Protein AF-A0A3Q2TS83-F1 (afdb_monomer_lite)

Sequence (465 aa):
MPRKKERKSGENENKLNPASPKTKAGIDDKEKRAYVMQIGFLNEELERFQIKCDQLEKQNKSLIAQYSTLDAEKKDITEYLKRSVSEREEELQELQERLEADQQAAAQERHALQLERSQLSQELQELQDRIQKNAALAQRLADLEELQRQKDDLMSTVENLEKQLERQREQHKDELHSLEMKVLLEKRRLEEEMESEVAAMLAKVEHLVELKLPETTRCVLQENRQLKVRFSQLCEVARSLQEENASLREHQRRLRLDTEILEQTVRQTARISCRRRKEALQLTGRLQQLQEEVQGKQQQLEELQEENTRVLAKMEALRPDRVALSAERSRNQLEAKLKEERRRRNRMKSIMQEAANTLRLALKEAPAETQEADPVPRWRRTLQNLQDLLDPQTLSCCSADRGSEPREQSLDPGWASRVQPSRGSGLGAKASLCRAGAASCSSLVPLHRSVLHHHHHDSSSERYQ

Radius of gyration: 101.66 Å; chains: 1; bounding box: 198×150×264 Å

Structure (mmCIF, N/CA/C/O backbone):
data_AF-A0A3Q2TS83-F1
#
_entry.id   AF-A0A3Q2TS83-F1
#
loop_
_atom_site.group_PDB
_atom_site.id
_atom_site.type_symbol
_atom_site.label_atom_id
_atom_site.label_alt_id
_atom_site.label_comp_id
_atom_site.label_asym_id
_atom_site.label_entity_id
_atom_site.label_seq_id
_atom_site.pdbx_PDB_ins_code
_atom_site.Cartn_x
_atom_site.Cartn_y
_atom_site.Cartn_z
_atom_site.occupancy
_atom_site.B_iso_or_equiv
_atom_site.auth_seq_id
_atom_site.auth_comp_id
_atom_site.auth_asym_id
_atom_site.auth_atom_id
_atom_site.pdbx_PDB_model_num
ATOM 1 N N . MET A 1 1 ? -38.293 -18.434 111.672 1.00 39.94 1 MET A N 1
ATOM 2 C CA . MET A 1 1 ? -37.613 -19.049 112.835 1.00 39.94 1 MET A CA 1
ATOM 3 C C . MET A 1 1 ? -37.509 -18.033 113.970 1.00 39.94 1 MET A C 1
ATOM 5 O O . MET A 1 1 ? -36.829 -17.036 113.777 1.00 39.94 1 MET A O 1
ATOM 9 N N . PRO A 1 2 ? -38.182 -18.240 115.115 1.00 46.09 2 PRO A N 1
ATOM 10 C CA . PRO A 1 2 ? -38.024 -17.423 116.321 1.00 46.09 2 PRO A CA 1
ATOM 11 C C . PRO A 1 2 ? -37.206 -18.134 117.419 1.00 46.09 2 PRO A C 1
ATOM 13 O O . PRO A 1 2 ? -37.166 -19.363 117.460 1.00 46.09 2 PRO A O 1
ATOM 16 N N . ARG A 1 3 ? -36.679 -17.361 118.380 1.00 38.62 3 ARG A N 1
ATOM 17 C CA . ARG A 1 3 ? -36.572 -17.658 119.835 1.00 38.62 3 ARG A CA 1
ATOM 18 C C . ARG A 1 3 ? -36.136 -16.347 120.527 1.00 38.62 3 ARG A C 1
ATOM 20 O O . ARG A 1 3 ? -35.211 -15.710 120.050 1.00 38.62 3 ARG A O 1
ATOM 27 N N . LYS A 1 4 ? -36.946 -15.772 121.437 1.00 42.88 4 LYS A N 1
ATOM 28 C CA . LYS A 1 4 ? -37.006 -16.039 122.905 1.00 42.88 4 LYS A CA 1
ATOM 29 C C . LYS A 1 4 ? -35.663 -15.701 123.585 1.00 42.88 4 LYS A C 1
ATOM 31 O O . LYS A 1 4 ? -34.646 -16.157 123.094 1.00 42.88 4 LYS A O 1
ATOM 36 N N . LYS A 1 5 ? -35.564 -14.976 124.709 1.00 40.06 5 LYS A N 1
ATOM 37 C CA . LYS A 1 5 ? -36.428 -14.792 125.911 1.00 40.06 5 LYS A CA 1
ATOM 38 C C . LYS A 1 5 ? -36.045 -13.437 126.590 1.00 40.06 5 LYS A C 1
ATOM 40 O O . LYS A 1 5 ? -35.024 -12.886 126.209 1.00 40.06 5 LYS A O 1
ATOM 45 N N . GLU A 1 6 ? -36.715 -12.827 127.580 1.00 36.38 6 GLU A N 1
ATOM 46 C CA . GLU A 1 6 ? -37.945 -13.125 128.349 1.00 36.38 6 GLU A CA 1
ATOM 47 C C . GLU A 1 6 ? -38.660 -11.808 128.799 1.00 36.38 6 GLU A C 1
ATOM 49 O O . GLU A 1 6 ? -39.140 -11.070 127.945 1.00 36.38 6 GLU A O 1
ATOM 54 N N . ARG A 1 7 ? -38.762 -11.529 130.115 1.00 38.97 7 ARG A N 1
ATOM 55 C CA . ARG A 1 7 ? -39.339 -10.357 130.819 1.00 38.97 7 ARG A CA 1
ATOM 56 C C . ARG A 1 7 ? -38.828 -10.340 132.274 1.00 38.97 7 ARG A C 1
ATOM 58 O O . ARG A 1 7 ? -38.714 -11.423 132.846 1.00 38.97 7 ARG A O 1
ATOM 65 N N . LYS A 1 8 ? -38.718 -9.165 132.914 1.00 33.69 8 LYS A N 1
ATOM 66 C CA . LYS A 1 8 ? -39.370 -8.834 134.214 1.00 33.69 8 LYS A CA 1
ATOM 67 C C . LYS A 1 8 ? -39.127 -7.367 134.615 1.00 33.69 8 LYS A C 1
ATOM 69 O O . LYS A 1 8 ? -38.115 -6.794 134.234 1.00 33.69 8 LYS A O 1
ATOM 74 N N . SER A 1 9 ? -40.082 -6.774 135.333 1.00 36.53 9 SER A N 1
ATOM 75 C CA . SER A 1 9 ? -40.068 -5.380 135.808 1.00 36.53 9 SER A CA 1
ATOM 76 C C . SER A 1 9 ? -39.481 -5.240 137.221 1.00 36.53 9 SER A C 1
ATOM 78 O O . SER A 1 9 ? -39.336 -6.237 137.930 1.00 36.53 9 SER A O 1
ATOM 80 N N . GLY A 1 10 ? -39.229 -3.994 137.647 1.00 34.72 10 GLY A N 1
ATOM 81 C CA . GLY A 1 10 ? -39.190 -3.614 139.070 1.00 34.72 10 GLY A CA 1
ATOM 82 C C . GLY A 1 10 ? -40.590 -3.651 139.727 1.00 34.72 10 GLY A C 1
ATOM 83 O O . GLY A 1 10 ? -41.534 -4.163 139.120 1.00 34.72 10 GLY A O 1
ATOM 84 N N . GLU A 1 11 ? -40.791 -3.119 140.940 1.00 34.50 11 GLU A N 1
ATOM 85 C CA . GLU A 1 11 ? -39.890 -2.257 141.734 1.00 34.50 11 GLU A CA 1
ATOM 86 C C . GLU A 1 11 ? -40.310 -2.184 143.232 1.00 34.50 11 GLU A C 1
ATOM 88 O O . GLU A 1 11 ? -41.479 -2.388 143.538 1.00 34.50 11 GLU A O 1
ATOM 93 N N . ASN A 1 12 ? -39.354 -1.846 144.115 1.00 33.22 12 ASN A N 1
ATOM 94 C CA . ASN A 1 12 ? -39.441 -1.273 145.483 1.00 33.22 12 ASN A CA 1
ATOM 95 C C . ASN A 1 12 ? -40.182 -1.926 146.690 1.00 33.22 12 ASN A C 1
ATOM 97 O O . ASN A 1 12 ? -41.353 -2.275 146.650 1.00 33.22 12 ASN A O 1
ATOM 101 N N . GLU A 1 13 ? -39.419 -1.997 147.802 1.00 34.38 13 GLU A N 1
ATOM 102 C CA . GLU A 1 13 ? -39.633 -1.468 149.182 1.00 34.38 13 GLU A CA 1
ATOM 103 C C . GLU A 1 13 ? -41.070 -1.241 149.754 1.00 34.38 13 GLU A C 1
ATOM 105 O O . GLU A 1 13 ? -41.975 -0.849 149.038 1.00 34.38 13 GLU A O 1
ATOM 110 N N . ASN A 1 14 ? -41.373 -1.338 151.067 1.00 31.75 14 ASN A N 1
ATOM 111 C CA . ASN A 1 14 ? -40.536 -1.394 152.283 1.00 31.75 14 ASN A CA 1
ATOM 112 C C . ASN A 1 14 ? -41.303 -1.976 153.516 1.00 31.75 14 ASN A C 1
ATOM 114 O O . ASN A 1 14 ? -42.423 -1.565 153.789 1.00 31.75 14 ASN A O 1
ATOM 118 N N . LYS A 1 15 ? -40.596 -2.792 154.321 1.00 35.50 15 LYS A N 1
ATOM 119 C CA . LYS A 1 15 ? -40.457 -2.751 155.808 1.00 35.50 15 LYS A CA 1
ATOM 120 C C . LYS A 1 15 ? -41.579 -3.062 156.843 1.00 35.50 15 LYS A C 1
ATOM 122 O O . LYS A 1 15 ? -42.672 -2.523 156.822 1.00 35.50 15 LYS A O 1
ATOM 127 N N . LEU A 1 16 ? -41.079 -3.733 157.903 1.00 33.44 16 LEU A N 1
ATOM 128 C CA . LEU A 1 16 ? -41.416 -3.697 159.351 1.00 33.44 16 LEU A CA 1
ATOM 129 C C . LEU A 1 16 ? -42.379 -4.743 159.984 1.00 33.44 16 LEU A C 1
ATOM 131 O O . LEU A 1 16 ? -43.597 -4.624 159.983 1.00 33.44 16 LEU A O 1
ATOM 135 N N . ASN A 1 17 ? -41.727 -5.704 160.659 1.00 37.56 17 ASN A N 1
ATOM 136 C CA . ASN A 1 17 ? -42.073 -6.412 161.916 1.00 37.56 17 ASN A CA 1
ATOM 137 C C . ASN A 1 17 ? -42.770 -5.518 162.988 1.00 37.56 17 ASN A C 1
ATOM 139 O O . ASN A 1 17 ? -42.543 -4.307 162.921 1.00 37.56 17 ASN A O 1
ATOM 143 N N . PRO A 1 18 ? -43.467 -6.048 164.042 1.00 45.53 18 PRO A N 1
ATOM 144 C CA . PRO A 1 18 ? -43.011 -7.206 164.845 1.00 45.53 18 PRO A CA 1
ATOM 145 C C . PRO A 1 18 ? -44.044 -8.114 165.582 1.00 45.53 18 PRO A C 1
ATOM 147 O O . PRO A 1 18 ? -45.226 -7.825 165.675 1.00 45.53 18 PRO A O 1
ATOM 150 N N . ALA A 1 19 ? -43.486 -9.165 166.208 1.00 33.12 19 ALA A N 1
ATOM 151 C CA . ALA A 1 19 ? -43.868 -9.819 167.478 1.00 33.12 19 ALA A CA 1
ATOM 152 C C . ALA A 1 19 ? -45.247 -10.510 167.690 1.00 33.12 19 ALA A C 1
ATOM 154 O O . ALA A 1 19 ? -46.327 -9.991 167.448 1.00 33.12 19 ALA A O 1
ATOM 155 N N . SER A 1 20 ? -45.148 -11.705 168.285 1.00 40.53 20 SER A N 1
ATOM 156 C CA . SER A 1 20 ? -46.180 -12.521 168.956 1.00 40.53 20 SER A CA 1
ATOM 157 C C . SER A 1 20 ? -46.710 -11.841 170.253 1.00 40.53 20 SER A C 1
ATOM 159 O O . SER A 1 20 ? -46.029 -10.920 170.710 1.00 40.53 20 SER A O 1
ATOM 161 N N . PRO A 1 21 ? -47.833 -12.264 170.917 1.00 43.25 21 PRO A N 1
ATOM 162 C CA . PRO A 1 21 ? -48.286 -13.663 171.071 1.00 43.25 21 PRO A CA 1
ATOM 163 C C . PRO A 1 21 ? -49.814 -13.971 171.182 1.00 43.25 21 PRO A C 1
ATOM 165 O O . PRO A 1 21 ? -50.675 -13.105 171.166 1.00 43.25 21 PRO A O 1
ATOM 168 N N . LYS A 1 22 ? -50.109 -15.280 171.323 1.00 36.50 22 LYS A N 1
ATOM 169 C CA . LYS A 1 22 ? -51.324 -15.965 171.850 1.00 36.50 22 LYS A CA 1
ATOM 170 C C . LYS A 1 22 ? -52.490 -15.081 172.379 1.00 36.50 22 LYS A C 1
ATOM 172 O O . LYS A 1 22 ? -52.313 -14.468 173.421 1.00 36.50 22 LYS A O 1
ATOM 177 N N . THR A 1 23 ? -53.722 -15.254 171.862 1.00 32.22 23 THR A N 1
ATOM 178 C CA . THR A 1 23 ? -54.785 -16.129 172.452 1.00 32.22 23 THR A CA 1
ATOM 179 C C . THR A 1 23 ? -56.140 -16.098 171.709 1.00 32.22 23 THR A C 1
ATOM 181 O O . THR A 1 23 ? -56.666 -15.038 171.423 1.00 32.22 23 THR A O 1
ATOM 184 N N . LYS A 1 24 ? -56.715 -17.300 171.523 1.00 35.53 24 LYS A N 1
ATOM 185 C CA . LYS A 1 24 ? -58.140 -17.724 171.570 1.00 35.53 24 LYS A CA 1
ATOM 186 C C . LYS A 1 24 ? -59.312 -16.794 171.149 1.00 35.53 24 LYS A C 1
ATOM 188 O O . LYS A 1 24 ? -59.587 -15.797 171.797 1.00 35.53 24 LYS A O 1
ATOM 193 N N . ALA A 1 25 ? -60.172 -17.425 170.331 1.00 37.47 25 ALA A N 1
ATOM 194 C CA . ALA A 1 25 ? -61.646 -17.355 170.273 1.00 37.47 25 ALA A CA 1
ATOM 195 C C . ALA A 1 25 ? -62.323 -16.216 169.478 1.00 37.47 25 ALA A C 1
ATOM 197 O O . ALA A 1 25 ? -62.075 -15.043 169.707 1.00 37.47 25 ALA A O 1
ATOM 198 N N . GLY A 1 26 ? -63.278 -16.608 168.617 1.00 38.00 26 GLY A N 1
ATOM 199 C CA . GLY A 1 26 ? -64.260 -15.705 167.996 1.00 38.00 26 GLY A CA 1
ATOM 200 C C . GLY A 1 26 ? -63.996 -15.323 166.536 1.00 38.00 26 GLY A C 1
ATOM 201 O O . GLY A 1 26 ? -63.824 -14.149 166.241 1.00 38.00 26 GLY A O 1
ATOM 202 N N . ILE A 1 27 ? -64.011 -16.288 165.607 1.00 46.12 27 ILE A N 1
ATOM 203 C CA . ILE A 1 27 ? -64.055 -15.983 164.164 1.00 46.12 27 ILE A CA 1
ATOM 204 C C . ILE A 1 27 ? -65.472 -15.487 163.824 1.00 46.12 27 ILE A C 1
ATOM 206 O O . ILE A 1 27 ? -66.401 -16.295 163.811 1.00 46.12 27 ILE A O 1
ATOM 210 N N . ASP A 1 28 ? -65.645 -14.189 163.558 1.00 59.31 28 ASP A N 1
ATOM 211 C CA . ASP A 1 28 ? -66.944 -13.601 163.193 1.00 59.31 28 ASP A CA 1
ATOM 212 C C . ASP A 1 28 ? -67.278 -13.916 161.721 1.00 59.31 28 ASP A C 1
ATOM 214 O O . ASP A 1 28 ? -66.572 -13.513 160.794 1.00 59.31 28 ASP A O 1
ATOM 218 N N . ASP A 1 29 ? -68.380 -14.634 161.475 1.00 65.06 29 ASP A N 1
ATOM 219 C CA . ASP A 1 29 ? -68.787 -15.099 160.136 1.00 65.06 29 ASP A CA 1
ATOM 220 C C . ASP A 1 29 ? -69.020 -13.965 159.118 1.00 65.06 29 ASP A C 1
ATOM 222 O O . ASP A 1 29 ? -69.186 -14.219 157.922 1.00 65.06 29 ASP A O 1
ATOM 226 N N . LYS A 1 30 ? -69.045 -12.703 159.564 1.00 72.69 30 LYS A N 1
ATOM 227 C CA . LYS A 1 30 ? -69.084 -11.523 158.688 1.00 72.69 30 LYS A CA 1
ATOM 228 C C . LYS A 1 30 ? -67.849 -11.429 157.789 1.00 72.69 30 LYS A C 1
ATOM 230 O O . LYS A 1 30 ? -68.012 -11.144 156.607 1.00 72.69 30 LYS A O 1
ATOM 235 N N . GLU A 1 31 ? -66.656 -11.732 158.301 1.00 72.56 31 GLU A N 1
ATOM 236 C CA . GLU A 1 31 ? -65.423 -11.707 157.500 1.00 72.56 31 GLU A CA 1
ATOM 237 C C . GLU A 1 31 ? -65.440 -12.811 156.441 1.00 72.56 31 GLU A C 1
ATOM 239 O O . GLU A 1 31 ? -65.185 -12.551 155.269 1.00 72.56 31 GLU A O 1
ATOM 244 N N . LYS A 1 32 ? -65.869 -14.029 156.810 1.00 76.75 32 LYS A N 1
ATOM 245 C CA . LYS A 1 32 ? -66.080 -15.123 155.845 1.00 76.75 32 LYS A CA 1
ATOM 246 C C . LYS A 1 32 ? -67.060 -14.722 154.742 1.00 76.75 32 LYS A C 1
ATOM 248 O O . LYS A 1 32 ? -66.795 -14.990 153.577 1.00 76.75 32 LYS A O 1
ATOM 253 N N . ARG A 1 33 ? -68.174 -14.060 155.086 1.00 79.19 33 ARG A N 1
ATOM 254 C CA . ARG A 1 33 ? -69.143 -13.547 154.099 1.00 79.19 33 ARG A CA 1
ATOM 255 C C . ARG A 1 33 ? -68.534 -12.479 153.187 1.00 79.19 33 ARG A C 1
ATOM 257 O O . ARG A 1 33 ? -68.795 -12.515 151.988 1.00 79.19 33 ARG A O 1
ATOM 264 N N . ALA A 1 34 ? -67.699 -11.582 153.715 1.00 80.88 34 ALA A N 1
ATOM 265 C CA . ALA A 1 34 ? -66.968 -10.604 152.909 1.00 80.88 34 ALA A CA 1
ATOM 266 C C . ALA A 1 34 ? -65.995 -11.286 151.929 1.00 80.88 34 ALA A C 1
ATOM 268 O O . ALA A 1 34 ? -66.035 -10.987 150.737 1.00 80.88 34 ALA A O 1
ATOM 269 N N . TYR A 1 35 ? -65.211 -12.268 152.387 1.00 84.06 35 TYR A N 1
ATOM 270 C CA . TYR A 1 35 ? -64.334 -13.054 151.514 1.00 84.06 35 TYR A CA 1
ATOM 271 C C . TYR A 1 35 ? -65.110 -13.868 150.470 1.00 84.06 35 TYR A C 1
ATOM 273 O O . TYR A 1 35 ? -64.686 -13.923 149.323 1.00 84.06 35 TYR A O 1
ATOM 281 N N . VAL A 1 36 ? -66.266 -14.452 150.808 1.00 85.44 36 VAL A N 1
ATOM 282 C CA . VAL A 1 36 ? -67.118 -15.166 149.836 1.00 85.44 36 VAL A CA 1
ATOM 283 C C . VAL A 1 36 ? -67.661 -14.219 148.760 1.00 85.44 36 VAL A C 1
ATOM 285 O O . VAL A 1 36 ? -67.615 -14.565 147.582 1.00 85.44 36 VAL A O 1
ATOM 288 N N . MET A 1 37 ? -68.108 -13.010 149.122 1.00 84.69 37 MET A N 1
ATOM 289 C CA . MET A 1 37 ? -68.514 -11.996 148.135 1.00 84.69 37 MET A CA 1
ATOM 290 C C . MET A 1 37 ? -67.334 -11.531 147.271 1.00 84.69 37 MET A C 1
ATOM 292 O O . MET A 1 37 ? -67.486 -11.388 146.060 1.00 84.69 37 MET A O 1
ATOM 296 N N . GLN A 1 38 ? -66.149 -11.354 147.862 1.00 89.56 38 GLN A N 1
ATOM 297 C CA . GLN A 1 38 ? -64.934 -10.994 147.129 1.00 89.56 38 GLN A CA 1
ATOM 298 C C . GLN A 1 38 ? -64.501 -12.101 146.155 1.00 89.56 38 GLN A C 1
ATOM 300 O O . GLN A 1 38 ? -64.136 -11.802 145.023 1.00 89.56 38 GLN A O 1
ATOM 305 N N . ILE A 1 39 ? -64.588 -13.373 146.557 1.00 86.94 39 ILE A N 1
ATOM 306 C CA . ILE A 1 39 ? -64.344 -14.533 145.688 1.00 86.94 39 ILE A CA 1
ATOM 307 C C . ILE A 1 39 ? -65.371 -14.574 144.549 1.00 86.94 39 ILE A C 1
ATOM 309 O O . ILE A 1 39 ? -64.986 -14.809 143.410 1.00 86.94 39 ILE A O 1
ATOM 313 N N . GLY A 1 40 ? -66.651 -14.296 144.824 1.00 88.44 40 GLY A N 1
ATOM 314 C CA . GLY A 1 40 ? -67.689 -14.181 143.794 1.00 88.44 40 GLY A CA 1
ATOM 315 C C . GLY A 1 40 ? -67.358 -13.112 142.748 1.00 88.44 40 GLY A C 1
ATOM 316 O O . GLY A 1 40 ? -67.288 -13.420 141.562 1.00 88.44 40 GLY A O 1
ATOM 317 N N . PHE A 1 41 ? -67.053 -11.890 143.192 1.00 89.94 41 PHE A N 1
ATOM 318 C CA . PHE A 1 41 ? -66.658 -10.787 142.311 1.00 89.94 41 PHE A CA 1
ATOM 319 C C . PHE A 1 41 ? -65.394 -11.103 141.492 1.00 89.94 41 PHE A C 1
ATOM 321 O O . PHE A 1 41 ? -65.367 -10.884 140.283 1.00 89.94 41 PHE A O 1
ATOM 328 N N . LEU A 1 42 ? -64.357 -11.667 142.123 1.00 91.00 42 LEU A N 1
ATOM 329 C CA . LEU A 1 42 ? -63.122 -12.056 141.433 1.00 91.00 42 LEU A CA 1
ATOM 330 C C . LEU A 1 42 ? -63.346 -13.202 140.435 1.00 91.00 42 LEU A C 1
ATOM 332 O O . LEU A 1 42 ? -62.701 -13.222 139.390 1.00 91.00 42 LEU A O 1
ATOM 336 N N . ASN A 1 43 ? -64.265 -14.130 140.716 1.00 89.56 43 ASN A N 1
ATOM 337 C CA . ASN A 1 43 ? -64.655 -15.178 139.773 1.00 89.56 43 ASN A CA 1
ATOM 338 C C . ASN A 1 43 ? -65.414 -14.597 138.570 1.00 89.56 43 ASN A C 1
ATOM 340 O O . ASN A 1 43 ? -65.111 -14.974 137.441 1.00 89.56 43 ASN A O 1
ATOM 344 N N . GLU A 1 44 ? -66.329 -13.644 138.779 1.00 91.19 44 GLU A N 1
ATOM 345 C CA . GLU A 1 44 ? -66.986 -12.925 137.678 1.00 91.19 44 GLU A CA 1
ATOM 346 C C . GLU A 1 44 ? -65.981 -12.140 136.821 1.00 91.19 44 GLU A C 1
ATOM 348 O O . GLU A 1 44 ? -66.085 -12.139 135.595 1.00 91.19 44 GLU A O 1
ATOM 353 N N . GLU A 1 45 ? -64.993 -11.472 137.428 1.00 92.44 45 GLU A N 1
ATOM 354 C CA . GLU A 1 45 ? -63.924 -10.816 136.667 1.00 92.44 45 GLU A CA 1
ATOM 355 C C . GLU A 1 45 ? -63.067 -11.829 135.899 1.00 92.44 45 GLU A C 1
ATOM 357 O O . GLU A 1 45 ? -62.787 -11.610 134.719 1.00 92.44 45 GLU A O 1
ATOM 362 N N . LEU A 1 46 ? -62.695 -12.957 136.513 1.00 92.50 46 LEU A N 1
ATOM 363 C CA . LEU A 1 46 ? -61.962 -14.036 135.844 1.00 92.50 46 LEU A CA 1
ATOM 364 C C . LEU A 1 46 ? -62.738 -14.607 134.652 1.00 92.50 46 LEU A C 1
ATOM 366 O O . LEU A 1 46 ? -62.145 -14.792 133.591 1.00 92.50 46 LEU A O 1
ATOM 370 N N . GLU A 1 47 ? -64.044 -14.835 134.783 1.00 92.75 47 GLU A N 1
ATOM 371 C CA . GLU A 1 47 ? -64.901 -15.317 133.695 1.00 92.75 47 GLU A CA 1
ATOM 372 C C . GLU A 1 47 ? -65.008 -14.276 132.566 1.00 92.75 47 GLU A C 1
ATOM 374 O O . GLU A 1 47 ? -64.826 -14.606 131.392 1.00 92.75 47 GLU A O 1
ATOM 379 N N . ARG A 1 48 ? -65.167 -12.984 132.896 1.00 93.94 48 ARG A N 1
ATOM 380 C CA . ARG A 1 48 ? -65.108 -11.885 131.910 1.00 93.94 48 ARG A CA 1
ATOM 381 C C . ARG A 1 48 ? -63.756 -11.836 131.191 1.00 93.94 48 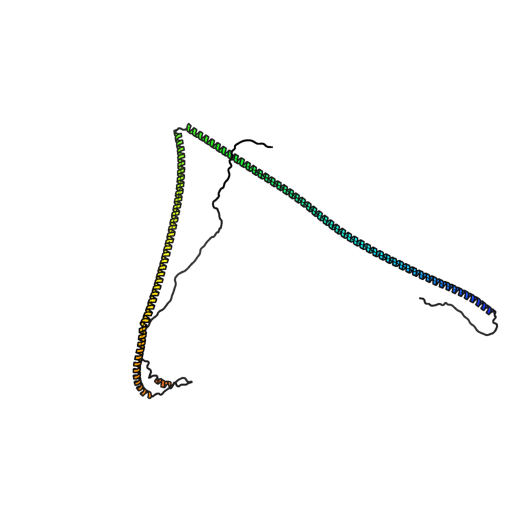ARG A C 1
ATOM 383 O O . ARG A 1 48 ? -63.720 -11.625 129.976 1.00 93.94 48 ARG A O 1
ATOM 390 N N . PHE A 1 49 ? -62.645 -12.044 131.902 1.00 94.62 49 PHE A N 1
ATOM 391 C CA . PHE A 1 49 ? -61.314 -12.119 131.295 1.00 94.62 49 PHE A CA 1
ATOM 392 C C . PHE A 1 49 ? -61.142 -13.370 130.424 1.00 94.62 49 PHE A C 1
ATOM 394 O O . PHE A 1 49 ? -60.578 -13.249 129.340 1.00 94.62 49 PHE A O 1
ATOM 401 N N . GLN A 1 50 ? -61.663 -14.534 130.824 1.00 94.88 50 GLN A N 1
ATOM 402 C CA . GLN A 1 50 ? -61.655 -15.757 130.010 1.00 94.88 50 GLN A CA 1
ATOM 403 C C . GLN A 1 50 ? -62.444 -15.570 128.711 1.00 94.88 50 GLN A C 1
ATOM 405 O O . GLN A 1 50 ? -61.888 -15.770 127.634 1.00 94.88 50 GLN A O 1
ATOM 410 N N . ILE A 1 51 ? -63.682 -15.069 128.785 1.00 94.06 51 ILE A N 1
ATOM 411 C CA . ILE A 1 51 ? -64.512 -14.766 127.607 1.00 94.06 51 ILE A CA 1
ATOM 412 C C . ILE A 1 51 ? -63.792 -13.780 126.674 1.00 94.06 51 ILE A C 1
ATOM 414 O O . ILE A 1 51 ? -63.792 -13.961 125.454 1.00 94.06 51 ILE A O 1
ATOM 418 N N . LYS A 1 52 ? -63.135 -12.751 127.226 1.00 96.00 52 LYS A N 1
ATOM 419 C CA . LYS A 1 52 ? -62.353 -11.786 126.441 1.00 96.00 52 LYS A CA 1
ATOM 420 C C . LYS A 1 52 ? -61.111 -12.420 125.804 1.00 96.00 52 LYS A C 1
ATOM 422 O O . LYS A 1 52 ? -60.809 -12.111 124.653 1.00 96.00 52 LYS A O 1
ATOM 427 N N . CYS A 1 53 ? -60.413 -13.312 126.504 1.00 94.75 53 CYS A N 1
ATOM 428 C CA . CYS A 1 53 ? -59.303 -14.089 125.952 1.00 94.75 53 CYS A CA 1
ATOM 429 C C . CYS A 1 53 ? -59.771 -15.005 124.814 1.00 94.75 53 CYS A C 1
ATOM 431 O O . CYS A 1 53 ? -59.173 -14.968 123.745 1.00 94.75 53 CYS A O 1
ATOM 433 N N . ASP A 1 54 ? -60.878 -15.731 124.977 1.00 95.38 54 ASP A N 1
ATOM 434 C CA . ASP A 1 54 ? -61.463 -16.583 123.933 1.00 95.38 54 ASP A CA 1
ATOM 435 C C . ASP A 1 54 ? -61.895 -15.782 122.698 1.00 95.38 54 ASP A C 1
ATOM 437 O O . ASP A 1 54 ? -61.718 -16.227 121.561 1.00 95.38 54 ASP A O 1
ATOM 441 N N . GLN A 1 55 ? -62.461 -14.588 122.897 1.00 96.38 55 GLN A N 1
ATOM 442 C CA . GLN A 1 55 ? -62.800 -13.667 121.810 1.00 96.38 55 GLN A CA 1
ATOM 443 C C . GLN A 1 55 ? -61.544 -13.189 121.072 1.00 96.38 55 GLN A C 1
ATOM 445 O O . GLN A 1 55 ? -61.504 -13.260 119.843 1.00 96.38 55 GLN A O 1
ATOM 450 N N . LEU A 1 56 ? -60.504 -12.769 121.801 1.00 96.06 56 LEU A N 1
ATOM 451 C CA . LEU A 1 56 ? -59.217 -12.370 121.223 1.00 96.06 56 LEU A CA 1
ATOM 452 C C . LEU A 1 56 ? -58.519 -13.542 120.516 1.00 96.06 56 LEU A C 1
ATOM 454 O O . LEU A 1 56 ? -57.940 -13.351 119.451 1.00 96.06 56 LEU A O 1
ATOM 458 N N . GLU A 1 57 ? -58.610 -14.765 121.040 1.00 96.00 57 GLU A N 1
ATOM 459 C CA . GLU A 1 57 ? -58.101 -15.967 120.380 1.00 96.00 57 GLU A CA 1
ATOM 460 C C . GLU A 1 57 ? -58.853 -16.277 119.086 1.00 96.00 57 GLU A C 1
ATOM 462 O O . GLU A 1 57 ? -58.217 -16.588 118.080 1.00 96.00 57 GLU A O 1
ATOM 467 N N . LYS A 1 58 ? -60.188 -16.185 119.080 1.00 96.31 58 LYS A N 1
ATOM 468 C CA . LYS A 1 58 ? -61.009 -16.362 117.869 1.00 96.31 58 LYS A CA 1
ATOM 469 C C . LYS A 1 58 ? -60.680 -15.299 116.820 1.00 96.31 58 LYS A C 1
ATOM 471 O O . LYS A 1 58 ? -60.495 -15.640 115.655 1.00 96.31 58 LYS A O 1
ATOM 476 N N . GLN A 1 59 ? -60.536 -14.038 117.231 1.00 96.56 59 GLN A N 1
ATOM 477 C CA . GLN A 1 59 ? -60.107 -12.941 116.357 1.00 96.56 59 GLN A CA 1
ATOM 478 C C . GLN A 1 59 ? -58.699 -13.178 115.799 1.00 96.56 59 GLN A C 1
ATOM 480 O O . GLN A 1 59 ? -58.500 -13.061 114.596 1.00 96.56 59 GLN A O 1
ATOM 485 N N . ASN A 1 60 ? -57.739 -13.581 116.633 1.00 96.12 60 ASN A N 1
ATOM 486 C CA . ASN A 1 60 ? -56.368 -13.862 116.207 1.00 96.12 60 ASN A CA 1
ATOM 487 C C . ASN A 1 60 ? -56.307 -15.058 115.237 1.00 96.12 60 ASN A C 1
ATOM 489 O O . ASN A 1 60 ? -55.684 -14.964 114.187 1.00 96.12 60 ASN A O 1
ATOM 493 N N . LYS A 1 61 ? -57.030 -16.152 115.519 1.00 96.88 61 LYS A N 1
ATOM 494 C CA . LYS A 1 61 ? -57.158 -17.309 114.610 1.00 96.88 61 LYS A CA 1
ATOM 495 C C . LYS A 1 61 ? -57.792 -16.909 113.268 1.00 96.88 61 LYS A C 1
ATOM 497 O O . LYS A 1 61 ? -57.299 -17.329 112.226 1.00 96.88 61 LYS A O 1
ATOM 502 N N . SER A 1 62 ? -58.823 -16.058 113.287 1.00 97.12 62 SER A N 1
ATOM 503 C CA . SER A 1 62 ? -59.451 -15.497 112.079 1.00 97.12 62 SER A CA 1
ATOM 504 C C . SER A 1 62 ? -58.483 -14.625 111.270 1.00 97.12 62 SER A C 1
ATOM 506 O O . SER A 1 62 ? -58.342 -14.818 110.066 1.00 97.12 62 SER A O 1
ATOM 508 N N . LEU A 1 63 ? -57.745 -13.724 111.930 1.00 97.19 63 LEU A N 1
ATOM 509 C CA . LEU A 1 63 ? -56.732 -12.887 111.285 1.00 97.19 63 LEU A CA 1
ATOM 510 C C . LEU A 1 63 ? -55.600 -13.731 110.689 1.00 97.19 63 LEU A C 1
ATOM 512 O O . LEU A 1 63 ? -55.218 -13.498 109.551 1.00 97.19 63 LEU A O 1
ATOM 516 N N . ILE A 1 64 ? -55.089 -14.737 111.406 1.00 97.25 64 ILE A N 1
ATOM 517 C CA . ILE A 1 64 ? -54.064 -15.660 110.888 1.00 97.25 64 ILE A CA 1
ATOM 518 C C . ILE A 1 64 ? -54.572 -16.393 109.639 1.00 97.25 64 ILE A C 1
ATOM 520 O O . ILE A 1 64 ? -53.828 -16.501 108.665 1.00 97.25 64 ILE A O 1
ATOM 524 N N . ALA A 1 65 ? -55.831 -16.845 109.631 1.00 97.00 65 ALA A N 1
ATOM 525 C CA . ALA A 1 65 ? -56.438 -17.455 108.452 1.00 97.00 65 ALA A CA 1
ATOM 526 C C . ALA A 1 65 ? -56.502 -16.464 107.273 1.00 97.00 65 ALA A C 1
ATOM 528 O O . ALA A 1 65 ? -56.002 -16.789 106.199 1.00 97.00 65 ALA A O 1
ATOM 529 N N . GLN A 1 66 ? -57.001 -15.241 107.489 1.00 97.50 66 GLN A N 1
ATOM 530 C CA . GLN A 1 66 ? -57.055 -14.179 106.470 1.00 97.50 66 GLN A CA 1
ATOM 531 C C . GLN A 1 66 ? -55.665 -13.796 105.937 1.00 97.50 66 GLN A C 1
ATOM 533 O O . GLN A 1 66 ? -55.486 -13.632 104.734 1.00 97.50 66 GLN A O 1
ATOM 538 N N . TYR A 1 67 ? -54.654 -13.699 106.805 1.00 97.56 67 TYR A N 1
ATOM 539 C CA . TYR A 1 67 ? -53.270 -13.478 106.380 1.00 97.56 67 TYR A CA 1
ATOM 540 C C . TYR A 1 67 ? -52.730 -14.653 105.560 1.00 97.56 67 TYR A C 1
ATOM 542 O O . TYR A 1 67 ? -51.993 -14.426 104.606 1.00 97.56 67 TYR A O 1
ATOM 550 N N . SER A 1 68 ? -53.093 -15.896 105.895 1.00 97.25 68 SER A N 1
ATOM 551 C CA . SER A 1 68 ? -52.657 -17.075 105.138 1.00 97.25 68 SER A CA 1
ATOM 552 C C . SER A 1 68 ? -53.317 -17.184 103.760 1.00 97.25 68 SER A C 1
ATOM 554 O O . SER A 1 68 ? -52.636 -17.562 102.810 1.00 97.25 68 SER A O 1
ATOM 556 N N . THR A 1 69 ? -54.593 -16.797 103.619 1.00 97.44 69 THR A N 1
ATOM 557 C CA . THR A 1 69 ? -55.264 -16.742 102.310 1.00 97.44 69 THR A CA 1
ATOM 558 C C . THR A 1 69 ? -54.704 -15.605 101.462 1.00 97.44 69 THR A C 1
ATOM 560 O O . THR A 1 69 ? -54.323 -15.847 100.325 1.00 97.44 69 THR A O 1
ATOM 563 N N . LEU A 1 70 ? -54.517 -14.408 102.034 1.00 97.81 70 LEU A N 1
ATOM 564 C CA . LEU A 1 70 ? -53.882 -13.277 101.344 1.00 97.81 70 LEU A CA 1
ATOM 565 C C . LEU A 1 70 ? -52.438 -13.578 100.905 1.00 97.81 70 LEU A C 1
ATOM 567 O O . LEU A 1 70 ? -52.016 -13.136 99.840 1.00 97.81 70 LEU A O 1
ATOM 571 N N . ASP A 1 71 ? -51.662 -14.324 101.698 1.00 97.56 71 ASP A N 1
ATOM 572 C CA . ASP A 1 71 ? -50.297 -14.732 101.333 1.00 97.56 71 ASP A CA 1
ATOM 573 C C . ASP A 1 71 ? -50.277 -15.831 100.252 1.00 97.56 71 ASP A C 1
ATOM 575 O O . ASP A 1 71 ? -49.331 -15.891 99.469 1.00 97.56 71 ASP A O 1
ATOM 579 N N . ALA A 1 72 ? -51.314 -16.673 100.169 1.00 97.62 72 ALA A N 1
ATOM 580 C CA . ALA A 1 72 ? -51.504 -17.618 99.066 1.00 97.62 72 ALA A CA 1
ATOM 581 C C . ALA A 1 72 ? -51.926 -16.893 97.775 1.00 97.62 72 ALA A C 1
ATOM 583 O O . ALA A 1 72 ? -51.208 -16.967 96.783 1.00 97.62 72 ALA A O 1
ATOM 584 N N . GLU A 1 73 ? -52.992 -16.088 97.820 1.00 97.81 73 GLU A N 1
ATOM 585 C CA . GLU A 1 73 ? -53.469 -15.270 96.694 1.00 97.81 73 GLU A CA 1
ATOM 586 C C . GLU A 1 73 ? -52.353 -14.379 96.130 1.00 97.81 73 GLU A C 1
ATOM 588 O O . GLU A 1 73 ? -52.145 -14.310 94.919 1.00 97.81 73 GLU A O 1
ATOM 593 N N . LYS A 1 74 ? -51.564 -13.740 97.004 1.00 98.00 74 LYS A N 1
ATOM 594 C CA . LYS A 1 74 ? -50.396 -12.955 96.595 1.00 98.00 74 LYS A CA 1
ATOM 595 C C . LYS A 1 74 ? -49.362 -13.804 95.854 1.00 98.00 74 LYS A C 1
ATOM 597 O O . LYS A 1 74 ? -48.804 -13.319 94.872 1.00 98.00 74 LYS A O 1
ATOM 602 N N . LYS A 1 75 ? -49.071 -15.030 96.307 1.00 98.06 75 LYS A N 1
ATOM 603 C CA . LYS A 1 75 ? -48.127 -15.924 95.612 1.00 98.06 75 LYS A CA 1
ATOM 604 C C . LYS A 1 75 ? -48.662 -16.284 94.239 1.00 98.06 75 LYS A C 1
ATOM 606 O O . LYS A 1 75 ? -47.962 -16.008 93.269 1.00 98.06 75 LYS A O 1
ATOM 611 N N . ASP A 1 76 ? -49.900 -16.758 94.154 1.00 98.00 76 ASP A N 1
ATOM 612 C CA . ASP A 1 76 ? -50.545 -17.157 92.901 1.00 98.00 76 ASP A CA 1
ATOM 613 C C . ASP A 1 76 ? -50.546 -16.006 91.880 1.00 98.00 76 ASP A C 1
ATOM 615 O O . ASP A 1 76 ? -50.124 -16.188 90.736 1.00 98.00 76 ASP A O 1
ATOM 619 N N . ILE A 1 77 ? -50.896 -14.787 92.314 1.00 97.94 77 ILE A N 1
ATOM 620 C CA . ILE A 1 77 ? -50.814 -13.569 91.493 1.00 97.94 77 ILE A CA 1
ATOM 621 C C . ILE A 1 77 ? -49.368 -13.293 91.059 1.00 97.94 77 ILE A C 1
ATOM 623 O O . ILE A 1 77 ? -49.126 -13.028 89.883 1.00 97.94 77 ILE A O 1
ATOM 627 N N . THR A 1 78 ? -48.382 -13.359 91.964 1.00 98.12 78 THR A N 1
ATOM 628 C CA . THR A 1 78 ? -46.976 -13.120 91.580 1.00 98.12 78 THR A CA 1
ATOM 629 C C . THR A 1 78 ? -46.411 -14.194 90.656 1.00 98.12 78 THR A C 1
ATOM 631 O O . THR A 1 78 ? -45.559 -13.878 89.831 1.00 98.12 78 THR A O 1
ATOM 634 N N . GLU A 1 79 ? -46.857 -15.445 90.759 1.00 98.06 79 GLU A N 1
ATOM 635 C CA . GLU A 1 79 ? -46.448 -16.508 89.844 1.00 98.06 79 GLU A CA 1
ATOM 636 C C . GLU A 1 79 ? -47.110 -16.357 88.475 1.00 98.06 79 GLU A C 1
ATOM 638 O O . GLU A 1 79 ? -46.428 -16.492 87.464 1.00 98.06 79 GLU A O 1
ATOM 643 N N . TYR A 1 80 ? -48.405 -16.026 88.423 1.00 98.25 80 TYR A N 1
ATOM 644 C CA . TYR A 1 80 ? -49.093 -15.701 87.173 1.00 98.25 80 TYR A CA 1
ATOM 645 C C . TYR A 1 80 ? -48.425 -14.521 86.457 1.00 98.25 80 TYR A C 1
ATOM 647 O O . TYR A 1 80 ? -48.097 -14.628 85.279 1.00 98.25 80 TYR A O 1
ATOM 655 N N . LEU A 1 81 ? -48.142 -13.428 87.176 1.00 98.19 81 LEU A N 1
ATOM 656 C CA . LEU A 1 81 ? -47.457 -12.267 86.605 1.00 98.19 81 LEU A CA 1
ATOM 657 C C . LEU A 1 81 ? -46.041 -12.609 86.127 1.00 98.19 81 LEU A C 1
ATOM 659 O O . LEU A 1 81 ? -45.643 -12.132 85.074 1.00 98.19 81 LEU A O 1
ATOM 663 N N . LYS A 1 82 ? -45.293 -13.459 86.845 1.00 98.25 82 LYS A N 1
ATOM 664 C CA . LYS A 1 82 ? -43.977 -13.931 86.383 1.00 98.25 82 LYS A CA 1
ATOM 665 C C . LYS A 1 82 ? -44.071 -14.740 85.092 1.00 98.25 82 LYS A C 1
ATOM 667 O O . LYS A 1 82 ? -43.317 -14.440 84.178 1.00 98.25 82 LYS A O 1
ATOM 672 N N . ARG A 1 83 ? -44.990 -15.713 85.013 1.00 98.19 83 ARG A N 1
ATOM 673 C CA . ARG A 1 83 ? -45.215 -16.522 83.798 1.00 98.19 83 ARG A CA 1
ATOM 674 C C . ARG A 1 83 ? -45.619 -15.641 82.619 1.00 98.19 83 ARG A C 1
ATOM 676 O O . ARG A 1 83 ? -45.000 -15.710 81.570 1.00 98.19 83 ARG A O 1
ATOM 683 N N . SER A 1 84 ? -46.578 -14.739 82.829 1.00 98.06 84 SER A N 1
ATOM 684 C CA . SER A 1 84 ? -47.039 -13.820 81.787 1.00 98.06 84 SER A CA 1
ATOM 685 C C . SER A 1 84 ? -45.950 -12.838 81.338 1.00 98.06 84 SER A C 1
ATOM 687 O O . SER A 1 84 ? -45.926 -12.463 80.171 1.00 98.06 84 SER A O 1
ATOM 689 N N . VAL A 1 85 ? -45.035 -12.426 82.224 1.00 98.12 85 VAL A N 1
ATOM 690 C CA . VAL A 1 85 ? -43.865 -11.623 81.835 1.00 98.12 85 VAL A CA 1
ATOM 691 C C . VAL A 1 85 ? -42.868 -12.464 81.037 1.00 98.12 85 VAL A C 1
ATOM 693 O O . VAL A 1 85 ? -42.476 -12.015 79.967 1.00 98.12 85 VAL A O 1
ATOM 696 N N . SER A 1 86 ? -42.518 -13.679 81.476 1.00 97.56 86 SER A N 1
ATOM 697 C CA . SER A 1 86 ? -41.578 -14.533 80.732 1.00 97.56 86 SER A CA 1
ATOM 698 C C . SER A 1 86 ? -42.115 -14.941 79.358 1.00 97.56 86 SER A C 1
ATOM 700 O O . SER A 1 86 ? -41.385 -14.850 78.383 1.00 97.56 86 SER A O 1
ATOM 702 N N . GLU A 1 87 ? -43.404 -15.279 79.249 1.00 98.19 87 GLU A N 1
ATOM 703 C CA . GLU A 1 87 ? -44.075 -15.553 77.967 1.00 98.19 87 GLU A CA 1
ATOM 704 C C . GLU A 1 87 ? -43.963 -14.352 77.010 1.00 98.19 87 GLU A C 1
ATOM 706 O O . GLU A 1 87 ? -43.695 -14.516 75.823 1.00 98.19 87 GLU A O 1
ATOM 711 N N . ARG A 1 88 ? -44.100 -13.118 77.519 1.00 98.25 88 ARG A N 1
ATOM 712 C CA . ARG A 1 88 ? -43.933 -11.899 76.708 1.00 98.25 88 ARG A CA 1
ATOM 713 C C . ARG A 1 88 ? -42.482 -11.552 76.404 1.00 98.25 88 ARG A C 1
ATOM 715 O O . ARG A 1 88 ? -42.226 -10.955 75.364 1.00 98.25 88 ARG A O 1
ATOM 722 N N . GLU A 1 89 ? -41.541 -11.908 77.268 1.00 98.38 89 GLU A N 1
ATOM 723 C CA . GLU A 1 89 ? -40.107 -11.786 76.991 1.00 98.38 89 GLU A CA 1
ATOM 724 C C . GLU A 1 89 ? -39.664 -12.786 75.910 1.00 98.38 89 GLU A C 1
ATOM 726 O O . GLU A 1 89 ? -38.890 -12.409 75.033 1.00 98.38 89 GLU A O 1
ATOM 731 N N . GLU A 1 90 ? -40.204 -14.009 75.915 1.00 98.31 90 GLU A N 1
ATOM 732 C CA . GLU A 1 90 ? -40.012 -15.028 74.872 1.00 98.31 90 GLU A CA 1
ATOM 733 C C . GLU A 1 90 ? -40.647 -14.592 73.535 1.00 98.31 90 GLU A C 1
ATOM 735 O O . GLU A 1 90 ? -39.958 -14.575 72.516 1.00 98.31 90 GLU A O 1
ATOM 740 N N . GLU A 1 91 ? -41.905 -14.123 73.530 1.00 98.12 91 GLU A N 1
ATOM 741 C CA . GLU A 1 91 ? -42.551 -13.550 72.332 1.00 98.12 91 GLU A CA 1
ATOM 742 C C . GLU A 1 91 ? -41.743 -12.378 71.738 1.00 98.12 91 GLU A C 1
ATOM 744 O O . GLU A 1 91 ? -41.595 -12.274 70.519 1.00 98.12 91 GLU A O 1
ATOM 749 N N . LEU A 1 92 ? -41.206 -11.485 72.582 1.00 98.25 92 LEU A N 1
ATOM 750 C CA . LEU A 1 92 ? -40.375 -10.363 72.135 1.00 98.25 92 LEU A CA 1
ATOM 751 C C . LEU A 1 92 ? -39.034 -10.826 71.552 1.00 98.25 92 LEU A C 1
ATOM 753 O O . LEU A 1 92 ? -38.596 -10.254 70.555 1.00 98.25 92 LEU A O 1
ATOM 757 N N . GLN A 1 93 ? -38.406 -11.853 72.133 1.00 98.25 93 GLN A N 1
ATOM 758 C CA . GLN A 1 93 ? -37.176 -12.449 71.602 1.00 98.25 93 GLN A CA 1
ATOM 759 C C . GLN A 1 93 ? -37.424 -13.101 70.238 1.00 98.25 93 GLN A C 1
ATOM 761 O O . GLN A 1 93 ? -36.725 -12.769 69.284 1.00 98.25 93 GLN A O 1
ATOM 766 N N . GLU A 1 94 ? -38.470 -13.923 70.091 1.00 98.25 94 GLU A N 1
ATOM 767 C CA . GLU A 1 94 ? -38.825 -14.521 68.796 1.00 98.25 94 GLU A CA 1
ATOM 768 C C . GLU A 1 94 ? -39.116 -13.463 67.720 1.00 98.25 94 GLU A C 1
ATOM 770 O O . GLU A 1 94 ? -38.704 -13.606 66.567 1.00 98.25 94 GLU A O 1
ATOM 775 N N . LEU A 1 95 ? -39.839 -12.393 68.069 1.00 98.25 95 LEU A N 1
ATOM 776 C CA . LEU A 1 95 ? -40.125 -11.302 67.135 1.00 98.25 95 LEU A CA 1
ATOM 777 C C . LEU A 1 95 ? -38.863 -10.512 66.767 1.00 98.25 95 LEU A C 1
ATOM 779 O O . LEU A 1 95 ? -38.740 -10.087 65.618 1.00 98.25 95 LEU A O 1
ATOM 783 N N . GLN A 1 96 ? -37.926 -10.339 67.702 1.00 98.12 96 GLN A N 1
ATOM 784 C CA . GLN A 1 96 ? -36.641 -9.703 67.428 1.00 98.12 96 GLN A CA 1
ATOM 785 C C . GLN A 1 96 ? -35.766 -10.578 66.517 1.00 98.12 96 GLN A C 1
ATOM 787 O O . GLN A 1 96 ? -35.257 -10.069 65.523 1.00 98.12 96 GLN A O 1
ATOM 792 N N . GLU A 1 97 ? -35.650 -11.883 66.777 1.00 98.25 97 GLU A N 1
ATOM 793 C CA . GLU A 1 97 ? -34.897 -12.814 65.923 1.00 98.25 97 GLU A CA 1
ATOM 794 C C . GLU A 1 97 ? -35.452 -12.856 64.491 1.00 98.25 97 GLU A C 1
ATOM 796 O O . GLU A 1 97 ? -34.692 -12.785 63.524 1.00 98.25 97 GLU A O 1
ATOM 801 N N . ARG A 1 98 ? -36.784 -12.900 64.335 1.00 98.38 98 ARG A N 1
ATOM 802 C CA . ARG A 1 98 ? -37.441 -12.830 63.017 1.00 98.38 98 ARG A CA 1
ATOM 803 C C . ARG A 1 98 ? -37.161 -11.499 62.317 1.00 98.38 98 ARG A C 1
ATOM 805 O O . ARG A 1 98 ? -36.825 -11.495 61.138 1.00 98.38 98 ARG A O 1
ATOM 812 N N . LEU A 1 99 ? -37.237 -10.380 63.040 1.00 98.25 99 LEU A N 1
ATOM 813 C CA . LEU A 1 99 ? -36.937 -9.054 62.498 1.00 98.25 99 LEU A CA 1
ATOM 814 C C . LEU A 1 99 ? -35.466 -8.924 62.066 1.00 98.25 99 LEU A C 1
ATOM 816 O O . LEU A 1 99 ? -35.183 -8.320 61.032 1.00 98.25 99 LEU A O 1
ATOM 820 N N . GLU A 1 100 ? -34.529 -9.485 62.829 1.00 98.31 100 GLU A N 1
ATOM 821 C CA . GLU A 1 100 ? -33.107 -9.515 62.477 1.00 98.31 100 GLU A CA 1
ATOM 822 C C . GLU A 1 100 ? -32.846 -10.413 61.256 1.00 98.31 100 GLU A C 1
ATOM 824 O O . GLU A 1 100 ? -32.087 -10.021 60.366 1.00 98.31 100 GLU A O 1
ATOM 829 N N . ALA A 1 101 ? -33.519 -11.564 61.151 1.00 98.25 101 ALA A N 1
ATOM 830 C CA . ALA A 1 101 ? -33.457 -12.435 59.977 1.00 98.25 101 ALA A CA 1
ATOM 831 C C . ALA A 1 101 ? -34.011 -11.750 58.712 1.00 98.25 101 ALA A C 1
ATOM 833 O O . ALA A 1 101 ? -33.341 -11.751 57.677 1.00 98.25 101 ALA A O 1
ATOM 834 N N . ASP A 1 102 ? -35.171 -11.092 58.801 1.00 97.50 102 ASP A N 1
ATOM 835 C CA . ASP A 1 102 ? -35.770 -10.327 57.698 1.00 97.50 102 ASP A CA 1
ATOM 836 C C . ASP A 1 102 ? -34.862 -9.164 57.258 1.00 97.50 102 ASP A C 1
ATOM 838 O O . ASP A 1 102 ? -34.679 -8.917 56.062 1.00 97.50 102 ASP A O 1
ATOM 842 N N . GLN A 1 103 ? -34.232 -8.461 58.208 1.00 98.00 103 GLN A N 1
ATOM 843 C CA . GLN A 1 103 ? -33.256 -7.408 57.909 1.00 98.00 103 GLN A CA 1
ATOM 844 C C . GLN A 1 103 ? -32.006 -7.954 57.207 1.00 98.00 103 GLN A C 1
ATOM 846 O O . GLN A 1 103 ? -31.511 -7.322 56.270 1.00 98.00 103 GLN A O 1
ATOM 851 N N . GLN A 1 104 ? -31.501 -9.118 57.625 1.00 98.12 104 GLN A N 1
ATOM 852 C CA . GLN A 1 104 ? -30.360 -9.776 56.985 1.00 98.12 104 GLN A CA 1
ATOM 853 C C . GLN A 1 104 ? -30.702 -10.252 55.568 1.00 98.12 104 GLN A C 1
ATOM 855 O O . GLN A 1 104 ? -29.921 -10.000 54.650 1.00 98.12 104 GLN A O 1
ATOM 860 N N . ALA A 1 105 ? -31.872 -10.864 55.362 1.00 98.19 105 ALA A N 1
ATOM 861 C CA . ALA A 1 105 ? -32.353 -11.267 54.042 1.00 98.19 105 ALA A CA 1
ATOM 862 C C . ALA A 1 105 ? -32.490 -10.052 53.107 1.00 98.19 105 ALA A C 1
ATOM 864 O O . ALA A 1 105 ? -31.886 -10.023 52.034 1.00 98.19 105 ALA A O 1
ATOM 865 N N . ALA A 1 106 ? -33.159 -8.987 53.558 1.00 98.06 106 ALA A N 1
ATOM 866 C CA . ALA A 1 106 ? -33.299 -7.751 52.790 1.00 98.06 106 ALA A CA 1
ATOM 867 C C . ALA A 1 106 ? -31.948 -7.068 52.492 1.00 98.06 106 ALA A C 1
ATOM 869 O O . ALA A 1 106 ? -31.789 -6.431 51.448 1.00 98.06 106 ALA A O 1
ATOM 870 N N . ALA A 1 107 ? -30.953 -7.180 53.380 1.00 98.25 107 ALA A N 1
ATOM 871 C CA . ALA A 1 107 ? -29.598 -6.695 53.119 1.00 98.25 107 ALA A CA 1
ATOM 872 C C . ALA A 1 107 ? -28.879 -7.542 52.053 1.00 98.25 107 ALA A C 1
ATOM 874 O O . ALA A 1 107 ? -28.256 -6.980 51.151 1.00 98.25 107 ALA A O 1
ATOM 875 N N . GLN A 1 108 ? -28.998 -8.872 52.110 1.00 98.19 108 GLN A N 1
ATOM 876 C CA . GLN A 1 108 ? -28.429 -9.787 51.115 1.00 98.19 108 GLN A CA 1
ATOM 877 C C . GLN A 1 108 ? -29.044 -9.567 49.725 1.00 98.19 108 GLN A C 1
ATOM 879 O O . GLN A 1 108 ? -28.301 -9.423 48.755 1.00 98.19 108 GLN A O 1
ATOM 884 N N . GLU A 1 109 ? -30.370 -9.437 49.629 1.00 98.00 109 GLU A N 1
ATOM 885 C CA . GLU A 1 109 ? -31.070 -9.104 48.379 1.00 98.00 109 GLU A CA 1
ATOM 886 C C . GLU A 1 109 ? -30.608 -7.759 47.804 1.00 98.00 109 GLU A C 1
ATOM 888 O O . GLU A 1 109 ? -30.292 -7.660 46.618 1.00 98.00 109 GLU A O 1
ATOM 893 N N . ARG A 1 110 ? -30.488 -6.718 48.643 1.00 98.44 110 ARG A N 1
ATOM 894 C CA . ARG A 1 110 ? -29.955 -5.411 48.220 1.00 98.44 110 ARG A CA 1
ATOM 895 C C . ARG A 1 110 ? -28.527 -5.519 47.690 1.00 98.44 110 ARG A C 1
ATOM 897 O O . ARG A 1 110 ? -28.220 -4.886 46.682 1.00 98.44 110 ARG A O 1
ATOM 904 N N . HIS A 1 111 ? -27.667 -6.311 48.331 1.00 98.38 111 HIS A N 1
ATOM 905 C CA . HIS A 1 111 ? -26.301 -6.539 47.859 1.00 98.38 111 HIS A CA 1
ATOM 906 C C . HIS A 1 111 ? -26.259 -7.319 46.538 1.00 98.38 111 HIS A C 1
ATOM 908 O O . HIS A 1 111 ? -25.489 -6.940 45.655 1.00 98.38 111 HIS A O 1
ATOM 914 N N . ALA A 1 112 ? -27.103 -8.340 46.364 1.00 98.31 112 ALA A N 1
ATOM 915 C CA . ALA A 1 112 ? -27.221 -9.087 45.112 1.00 98.31 112 ALA A CA 1
ATOM 916 C C . ALA A 1 112 ? -27.679 -8.178 43.957 1.00 98.31 112 ALA A C 1
ATOM 918 O O . ALA A 1 112 ? -26.979 -8.057 42.953 1.00 98.31 112 ALA A O 1
ATOM 919 N N . LEU A 1 113 ? -28.774 -7.432 44.144 1.00 98.12 113 LEU A N 1
ATOM 920 C CA . LEU A 1 113 ? -29.286 -6.477 43.154 1.00 98.12 113 LEU A CA 1
ATOM 921 C C . LEU A 1 113 ? -28.286 -5.348 42.854 1.00 98.12 113 LEU A C 1
ATOM 923 O O . LEU A 1 113 ? -28.191 -4.878 41.720 1.00 98.12 113 LEU A O 1
ATOM 927 N N . GLN A 1 114 ? -27.514 -4.895 43.848 1.00 98.44 114 GLN A N 1
ATOM 928 C CA . GLN A 1 114 ? -26.458 -3.904 43.635 1.00 98.44 114 GLN A CA 1
ATOM 929 C C . GLN A 1 114 ? -25.292 -4.476 42.814 1.00 98.44 114 GLN A C 1
ATOM 931 O O . GLN A 1 114 ? -24.741 -3.753 41.977 1.00 98.44 114 GLN A O 1
ATOM 936 N N . LEU A 1 115 ? -24.940 -5.751 43.017 1.00 98.44 115 LEU A N 1
ATOM 937 C CA . LEU A 1 115 ? -23.927 -6.446 42.227 1.00 98.44 115 LEU A CA 1
ATOM 938 C C . LEU A 1 115 ? -24.397 -6.608 40.773 1.00 98.44 115 LEU A C 1
ATOM 940 O O . LEU A 1 115 ? -23.705 -6.137 39.871 1.00 98.44 115 LEU A O 1
ATOM 944 N N . GLU A 1 116 ? -25.596 -7.148 40.546 1.00 98.38 116 GLU A N 1
ATOM 945 C CA . GLU A 1 116 ? -26.203 -7.276 39.210 1.00 98.38 116 GLU A CA 1
ATOM 946 C C . GLU A 1 116 ? -26.285 -5.923 38.489 1.00 98.38 116 GLU A C 1
ATOM 948 O O . GLU A 1 116 ? -25.857 -5.792 37.342 1.00 98.38 116 GLU A O 1
ATOM 953 N N . ARG A 1 117 ? -26.737 -4.864 39.177 1.00 98.44 117 ARG A N 1
ATOM 954 C CA . ARG A 1 117 ? -26.772 -3.509 38.603 1.00 98.44 117 ARG A CA 1
ATOM 955 C C . ARG A 1 117 ? -25.382 -3.024 38.199 1.00 98.44 117 ARG A C 1
ATOM 957 O O . ARG A 1 117 ? -25.256 -2.324 37.195 1.00 98.44 117 ARG A O 1
ATOM 964 N N . SER A 1 118 ? -24.343 -3.349 38.969 1.00 98.25 118 SER A N 1
ATOM 965 C CA . SER A 1 118 ? -22.970 -2.949 38.646 1.00 98.25 118 SER A CA 1
ATOM 966 C C . SER A 1 118 ? -22.394 -3.731 37.462 1.00 98.25 118 SER A C 1
ATOM 968 O O . SER A 1 118 ? -21.759 -3.117 36.609 1.00 98.25 118 SER A O 1
ATOM 970 N N . GLN A 1 119 ? -22.702 -5.027 37.348 1.00 98.44 119 GLN A N 1
ATOM 971 C CA . GLN A 1 119 ? -22.360 -5.869 36.195 1.00 98.44 119 GLN A CA 1
ATOM 972 C C . GLN A 1 119 ? -23.042 -5.361 34.918 1.00 98.44 119 GLN A C 1
ATOM 974 O O . GLN A 1 119 ? -22.357 -5.012 33.961 1.00 98.44 119 GLN A O 1
ATOM 979 N N . LEU A 1 120 ? -24.367 -5.178 34.935 1.00 98.44 120 LEU A N 1
ATOM 980 C CA . LEU A 1 120 ? -25.118 -4.636 33.793 1.00 98.44 120 LEU A CA 1
ATOM 981 C C . LEU A 1 120 ? -24.630 -3.237 33.381 1.00 98.44 120 LEU A C 1
ATOM 983 O O . LEU A 1 120 ? -24.593 -2.912 32.197 1.00 98.44 120 LEU A O 1
ATOM 987 N N . SER A 1 121 ? -24.212 -2.405 34.342 1.00 98.38 121 SER A N 1
ATOM 988 C CA . SER A 1 121 ? -23.627 -1.089 34.043 1.00 98.38 121 SER A CA 1
ATOM 989 C C . SER A 1 121 ? -22.264 -1.201 33.344 1.00 98.38 121 SER A C 1
ATOM 991 O O . SER A 1 121 ? -21.973 -0.406 32.453 1.00 98.38 121 SER A O 1
ATOM 993 N N . GLN A 1 122 ? -21.437 -2.183 33.721 1.00 98.50 122 GLN A N 1
ATOM 994 C CA . GLN A 1 122 ? -20.155 -2.463 33.063 1.00 98.50 122 GLN A CA 1
ATOM 995 C C . GLN A 1 122 ? -20.365 -3.017 31.648 1.00 98.50 122 GLN A C 1
ATOM 997 O O . GLN A 1 122 ? -19.750 -2.520 30.708 1.00 98.50 122 GLN A O 1
ATOM 1002 N N . GLU A 1 123 ? -21.283 -3.969 31.470 1.00 98.44 123 GLU A N 1
ATOM 1003 C CA . GLU A 1 123 ? -21.633 -4.527 30.157 1.00 98.44 123 GLU A CA 1
ATOM 1004 C C . GLU A 1 123 ? -22.162 -3.453 29.196 1.00 98.44 123 GLU A C 1
ATOM 1006 O O . GLU A 1 123 ? -21.734 -3.384 28.042 1.00 98.44 123 GLU A O 1
ATOM 1011 N N . LEU A 1 124 ? -23.043 -2.562 29.668 1.00 98.44 124 LEU A N 1
ATOM 1012 C CA . LEU A 1 124 ? -23.532 -1.432 28.874 1.00 98.44 124 LEU A CA 1
ATOM 1013 C C . LEU A 1 124 ? -22.405 -0.468 28.479 1.00 98.44 124 LEU A C 1
ATOM 1015 O O . LEU A 1 124 ? -22.371 -0.030 27.327 1.00 98.44 124 LEU A O 1
ATOM 1019 N N . GLN A 1 125 ? -21.464 -0.178 29.383 1.00 98.44 125 GLN A N 1
ATOM 1020 C CA . GLN A 1 125 ? -20.296 0.647 29.063 1.00 98.44 125 GLN A CA 1
ATOM 1021 C C . GLN A 1 125 ? -19.400 -0.034 28.018 1.00 98.44 125 GLN A C 1
ATOM 1023 O O . GLN A 1 125 ? -18.997 0.604 27.049 1.00 98.44 125 GLN A O 1
ATOM 1028 N N . GLU A 1 126 ? -19.137 -1.339 28.142 1.00 98.44 126 GLU A N 1
ATOM 1029 C CA . GLU A 1 126 ? -18.377 -2.083 27.133 1.00 98.44 126 GLU A CA 1
ATOM 1030 C C . GLU A 1 126 ? -19.060 -2.079 25.760 1.00 98.44 126 GLU A C 1
ATOM 1032 O O . GLU A 1 126 ? -18.390 -1.936 24.734 1.00 98.44 126 GLU A O 1
ATOM 1037 N N . LEU A 1 127 ? -20.385 -2.241 25.714 1.00 98.44 127 LEU A N 1
ATOM 1038 C CA . LEU A 1 127 ? -21.152 -2.166 24.472 1.00 98.44 127 LEU A CA 1
ATOM 1039 C C . LEU A 1 127 ? -21.095 -0.758 23.869 1.00 98.44 127 LEU A C 1
ATOM 1041 O O . LEU A 1 127 ? -20.889 -0.627 22.661 1.00 98.44 127 LEU A O 1
ATOM 1045 N N . GLN A 1 128 ? -21.196 0.289 24.690 1.00 98.56 128 GLN A N 1
ATOM 1046 C CA . GLN A 1 128 ? -21.050 1.676 24.253 1.00 98.56 128 GLN A CA 1
ATOM 1047 C C . GLN A 1 128 ? -19.650 1.940 23.674 1.00 98.56 128 GLN A C 1
ATOM 1049 O O . GLN A 1 128 ? -19.539 2.475 22.570 1.00 98.56 128 GLN A O 1
ATOM 1054 N N . ASP A 1 129 ? -18.591 1.487 24.345 1.00 98.38 129 ASP A N 1
ATOM 1055 C CA . ASP A 1 129 ? -17.207 1.586 23.873 1.00 98.38 129 ASP A CA 1
ATOM 1056 C C . ASP A 1 129 ? -16.992 0.828 22.550 1.00 98.38 129 ASP A C 1
ATOM 1058 O O . ASP A 1 129 ? -16.282 1.303 21.659 1.00 98.38 129 ASP A O 1
ATOM 1062 N N . ARG A 1 130 ? -17.597 -0.360 22.392 1.00 98.38 130 ARG A N 1
ATOM 1063 C CA . ARG A 1 130 ? -17.563 -1.140 21.139 1.00 98.38 130 ARG A CA 1
ATOM 1064 C C . ARG A 1 130 ? -18.287 -0.401 20.008 1.00 98.38 130 ARG A C 1
ATOM 1066 O O . ARG A 1 130 ? -17.756 -0.330 18.901 1.00 98.38 130 ARG A O 1
ATOM 1073 N N . ILE A 1 131 ? -19.448 0.198 20.278 1.00 98.38 131 ILE A N 1
ATOM 1074 C CA . ILE A 1 131 ? -20.202 1.001 19.300 1.00 98.38 131 ILE A CA 1
ATOM 1075 C C . ILE A 1 131 ? -19.408 2.249 18.888 1.00 98.38 131 ILE A C 1
ATOM 1077 O O . ILE A 1 131 ? -19.299 2.526 17.695 1.00 98.38 131 ILE A O 1
ATOM 1081 N N . GLN A 1 132 ? -18.786 2.960 19.833 1.00 98.06 132 GLN A N 1
ATOM 1082 C CA . GLN A 1 132 ? -17.930 4.117 19.539 1.00 98.06 132 GLN A CA 1
ATOM 1083 C C . GLN A 1 132 ? -16.719 3.736 18.674 1.00 98.06 132 GLN A C 1
ATOM 1085 O O . GLN A 1 132 ? -16.421 4.422 17.695 1.00 98.06 132 GLN A O 1
ATOM 1090 N N . LYS A 1 133 ? -16.054 2.611 18.978 1.00 98.25 133 LYS A N 1
ATOM 1091 C CA . LYS A 1 133 ? -14.962 2.069 18.149 1.00 98.25 133 LYS A CA 1
ATOM 1092 C C . LYS A 1 133 ? -15.445 1.741 16.734 1.00 98.25 133 LYS A C 1
ATOM 1094 O O . LYS A 1 133 ? -14.787 2.128 15.773 1.00 98.25 133 LYS A O 1
ATOM 1099 N N . ASN A 1 134 ? -16.607 1.104 16.593 1.00 98.31 134 ASN A N 1
ATOM 1100 C CA . ASN A 1 134 ? -17.194 0.797 15.285 1.00 98.31 134 ASN A CA 1
ATOM 1101 C C . ASN A 1 134 ? -17.561 2.065 14.495 1.00 98.31 134 ASN A C 1
ATOM 1103 O O . ASN A 1 134 ? -17.308 2.117 13.295 1.00 98.31 134 ASN A O 1
ATOM 1107 N N . ALA A 1 135 ? -18.082 3.108 15.149 1.00 98.06 135 ALA A N 1
ATOM 1108 C CA . ALA A 1 135 ? -18.361 4.394 14.508 1.00 98.06 135 ALA A CA 1
ATOM 1109 C C . ALA A 1 135 ? -17.075 5.081 14.005 1.00 98.06 135 ALA A C 1
ATOM 1111 O O . ALA A 1 135 ? -17.035 5.558 12.872 1.00 98.06 135 ALA A O 1
ATOM 1112 N N . ALA A 1 136 ? -15.997 5.061 14.796 1.00 98.12 136 ALA A N 1
ATOM 1113 C CA . ALA A 1 136 ? -14.693 5.581 14.379 1.00 98.12 136 ALA A CA 1
ATOM 1114 C C . ALA A 1 136 ? -14.064 4.766 13.229 1.00 98.12 136 ALA A C 1
ATOM 1116 O O . ALA A 1 136 ? -13.383 5.325 12.369 1.00 98.12 136 ALA A O 1
ATOM 1117 N N . LEU A 1 137 ? -14.297 3.449 13.177 1.00 98.38 137 LEU A N 1
ATOM 1118 C CA . LEU A 1 137 ? -13.903 2.617 12.034 1.00 98.38 137 LEU A CA 1
ATOM 1119 C C . LEU A 1 137 ? -14.732 2.937 10.783 1.00 98.38 137 LEU A C 1
ATOM 1121 O O . LEU A 1 137 ? -14.158 3.036 9.704 1.00 98.38 137 LEU A O 1
ATOM 1125 N N . ALA A 1 138 ? -16.042 3.162 10.916 1.00 98.38 138 ALA A N 1
ATOM 1126 C CA . ALA A 1 138 ? -16.903 3.564 9.804 1.00 98.38 138 ALA A CA 1
ATOM 1127 C C . ALA A 1 138 ? -16.495 4.927 9.211 1.00 98.38 138 ALA A C 1
ATOM 1129 O O . ALA A 1 138 ? -16.462 5.072 7.993 1.00 98.38 138 ALA A O 1
ATOM 1130 N N . GLN A 1 139 ? -16.101 5.892 10.051 1.00 98.38 139 GLN A N 1
ATOM 1131 C CA . GLN A 1 139 ? -15.527 7.167 9.596 1.00 98.38 139 GLN A CA 1
ATOM 1132 C C . GLN A 1 139 ? -14.243 6.951 8.782 1.00 98.38 139 GLN A C 1
ATOM 1134 O O . GLN A 1 139 ? -14.153 7.418 7.652 1.00 98.38 139 GLN A O 1
ATOM 1139 N N . ARG A 1 140 ? -13.296 6.149 9.290 1.00 98.44 140 ARG A N 1
ATOM 1140 C CA . ARG A 1 140 ? -12.059 5.817 8.557 1.00 98.44 140 ARG A CA 1
ATOM 1141 C C . ARG A 1 140 ? -12.313 5.082 7.239 1.00 98.44 140 ARG A C 1
ATOM 1143 O O . ARG A 1 140 ? -11.532 5.235 6.308 1.00 98.44 140 ARG A O 1
ATOM 1150 N N . LEU A 1 141 ? -13.362 4.262 7.159 1.00 98.50 141 LEU A N 1
ATOM 1151 C CA . LEU A 1 141 ? -13.763 3.618 5.907 1.00 98.50 141 LEU A CA 1
ATOM 1152 C C . LEU A 1 141 ? -14.294 4.648 4.903 1.00 98.50 141 LEU A C 1
ATOM 1154 O O . LEU A 1 141 ? -13.877 4.608 3.750 1.00 98.50 141 LEU A O 1
ATOM 1158 N N . ALA A 1 142 ? -15.114 5.609 5.339 1.00 98.31 142 ALA A N 1
ATOM 1159 C CA . ALA A 1 142 ? -15.566 6.706 4.484 1.00 98.31 142 ALA A CA 1
ATOM 1160 C C . ALA A 1 142 ? -14.393 7.569 3.972 1.00 98.31 142 ALA A C 1
ATOM 1162 O O . ALA A 1 142 ? -14.341 7.870 2.780 1.00 98.31 142 ALA A O 1
ATOM 1163 N N . ASP A 1 143 ? -13.413 7.884 4.829 1.00 98.31 143 ASP A N 1
ATOM 1164 C CA . ASP A 1 143 ? -12.185 8.591 4.427 1.00 98.31 143 ASP A CA 1
ATOM 1165 C C . ASP A 1 143 ? -11.389 7.798 3.368 1.00 98.31 143 ASP A C 1
ATOM 1167 O O . ASP A 1 143 ? -10.870 8.365 2.407 1.00 98.31 143 ASP A O 1
ATOM 1171 N N . LEU A 1 144 ? -11.301 6.469 3.516 1.00 98.44 144 LEU A N 1
ATOM 1172 C CA . LEU A 1 144 ? -10.619 5.591 2.557 1.00 98.44 144 LEU A CA 1
ATOM 1173 C C . LEU A 1 144 ? -11.366 5.472 1.222 1.00 98.44 144 LEU A C 1
ATOM 1175 O O . LEU A 1 144 ? -10.716 5.447 0.178 1.00 98.44 144 LEU A O 1
ATOM 1179 N N . GLU A 1 145 ? -12.698 5.412 1.232 1.00 98.38 145 GLU A N 1
ATOM 1180 C CA . GLU A 1 145 ? -13.503 5.452 0.006 1.00 98.38 145 GLU A CA 1
ATOM 1181 C C . GLU A 1 145 ? -13.337 6.784 -0.735 1.00 98.38 145 GLU A C 1
ATOM 1183 O O . GLU A 1 145 ? -13.254 6.807 -1.961 1.00 98.38 145 GLU A O 1
ATOM 1188 N N . GLU A 1 146 ? -13.258 7.897 -0.008 1.00 98.50 146 GLU A N 1
ATOM 1189 C CA . GLU A 1 146 ? -13.047 9.217 -0.601 1.00 98.50 146 GLU A CA 1
ATOM 1190 C C . GLU A 1 146 ? -11.650 9.339 -1.231 1.00 98.50 146 GLU A C 1
ATOM 1192 O O . GLU A 1 146 ? -11.517 9.791 -2.369 1.00 98.50 146 GLU A O 1
ATOM 1197 N N . LEU A 1 147 ? -10.611 8.824 -0.566 1.00 98.38 147 LEU A N 1
ATOM 1198 C CA . LEU A 1 147 ? -9.270 8.712 -1.150 1.00 98.38 147 LEU A CA 1
ATOM 1199 C C . LEU A 1 147 ? -9.231 7.790 -2.384 1.00 98.38 147 LEU A C 1
ATOM 1201 O O . LEU A 1 147 ? -8.444 8.032 -3.301 1.00 98.38 147 LEU A O 1
ATOM 1205 N N . GLN A 1 148 ? -10.071 6.749 -2.439 1.00 98.50 148 GLN A N 1
ATOM 1206 C CA . GLN A 1 148 ? -10.217 5.909 -3.634 1.00 98.50 148 GLN A CA 1
ATOM 1207 C C . GLN A 1 148 ? -10.865 6.683 -4.789 1.00 98.50 148 GLN A C 1
ATOM 1209 O O . GLN A 1 148 ? -10.309 6.672 -5.885 1.00 98.50 148 GLN A O 1
ATOM 1214 N N . ARG A 1 149 ? -11.954 7.427 -4.542 1.00 98.56 149 ARG A N 1
ATOM 1215 C CA . ARG A 1 149 ? -12.588 8.295 -5.556 1.00 98.56 149 ARG A CA 1
ATOM 1216 C C . ARG A 1 149 ? -11.598 9.319 -6.113 1.00 98.56 149 ARG A C 1
ATOM 1218 O O . ARG A 1 149 ? -11.408 9.382 -7.322 1.00 98.56 149 ARG A O 1
ATOM 1225 N N . GLN A 1 150 ? -10.876 10.025 -5.242 1.00 98.31 150 GLN A N 1
ATOM 1226 C CA . GLN A 1 150 ? -9.856 11.005 -5.642 1.00 98.31 150 GLN A CA 1
ATOM 1227 C C . GLN A 1 150 ? -8.724 10.384 -6.473 1.00 98.31 150 GLN A C 1
ATOM 1229 O O . GLN A 1 150 ? -8.239 10.995 -7.426 1.00 98.31 150 GLN A O 1
ATOM 1234 N N . LYS A 1 151 ? -8.296 9.162 -6.136 1.00 98.62 151 LYS A N 1
ATOM 1235 C CA . LYS A 1 151 ? -7.305 8.420 -6.923 1.00 98.62 151 LYS A CA 1
ATOM 1236 C C . LYS A 1 151 ? -7.851 8.066 -8.309 1.00 98.62 151 LYS A C 1
ATOM 1238 O O . LYS A 1 151 ? -7.132 8.245 -9.289 1.00 98.62 151 LYS A O 1
ATOM 1243 N N . ASP A 1 152 ? -9.074 7.557 -8.398 1.00 98.44 152 ASP A N 1
ATOM 1244 C CA . ASP A 1 152 ? -9.665 7.124 -9.666 1.00 98.44 152 ASP A CA 1
ATOM 1245 C C . ASP A 1 152 ? -9.967 8.328 -10.583 1.00 98.44 152 ASP A C 1
ATOM 1247 O O . ASP A 1 152 ? -9.672 8.277 -11.780 1.00 98.44 152 ASP A O 1
ATOM 1251 N N . ASP A 1 153 ? -10.403 9.458 -10.014 1.00 98.56 153 ASP A N 1
ATOM 1252 C CA . ASP A 1 153 ? -10.500 10.745 -10.710 1.00 98.56 153 ASP A CA 1
ATOM 1253 C C . ASP A 1 153 ? -9.136 11.168 -11.273 1.00 98.56 153 ASP A C 1
ATOM 1255 O O . ASP A 1 153 ? -9.018 11.424 -12.475 1.00 98.56 153 ASP A O 1
ATOM 1259 N N . LEU A 1 154 ? -8.078 11.174 -10.449 1.00 98.56 154 LEU A N 1
ATOM 1260 C CA . LEU A 1 154 ? -6.719 11.500 -10.896 1.00 98.56 154 LEU A CA 1
ATOM 1261 C C . LEU A 1 154 ? -6.240 10.563 -12.013 1.00 98.56 154 LEU A C 1
ATOM 1263 O O . LEU A 1 154 ? -5.730 11.054 -13.021 1.00 98.56 154 LEU A O 1
ATOM 1267 N N . MET A 1 155 ? -6.453 9.250 -11.892 1.00 98.31 155 MET A N 1
ATOM 1268 C CA . MET A 1 155 ? -6.127 8.286 -12.951 1.00 98.31 155 MET A CA 1
ATOM 1269 C C . MET A 1 155 ? -6.852 8.627 -14.259 1.00 98.31 155 MET A C 1
ATOM 1271 O O . MET A 1 155 ? -6.217 8.677 -15.312 1.00 98.31 155 MET A O 1
ATOM 1275 N N . SER A 1 156 ? -8.145 8.964 -14.196 1.00 98.50 156 SER A N 1
ATOM 1276 C CA . SER A 1 156 ? -8.909 9.385 -15.376 1.00 98.50 156 SER A CA 1
ATOM 1277 C C . SER A 1 156 ? -8.362 10.678 -16.005 1.00 98.50 156 SER A C 1
ATOM 1279 O O . SER A 1 156 ? -8.324 10.797 -17.233 1.00 98.50 156 SER A O 1
ATOM 1281 N N . THR A 1 157 ? -7.875 11.636 -15.201 1.00 98.62 157 THR A N 1
ATOM 1282 C CA . THR A 1 157 ? -7.240 12.855 -15.735 1.00 98.62 157 THR A CA 1
ATOM 1283 C C . THR A 1 157 ? -5.911 12.549 -16.419 1.00 98.62 157 THR A C 1
ATOM 1285 O O . THR A 1 157 ? -5.666 13.086 -17.499 1.00 98.62 157 THR A O 1
ATOM 1288 N N . VAL A 1 158 ? -5.095 11.648 -15.860 1.00 98.44 158 VAL A N 1
ATOM 1289 C CA . VAL A 1 158 ? -3.823 11.218 -16.462 1.00 98.44 158 VAL A CA 1
ATOM 1290 C C . VAL A 1 158 ? -4.079 10.528 -17.797 1.00 98.44 158 VAL A C 1
ATOM 1292 O O . VAL A 1 158 ? -3.530 10.962 -18.805 1.00 98.44 158 VAL A O 1
ATOM 1295 N N . GLU A 1 159 ? -4.991 9.555 -17.852 1.00 98.56 159 GLU A N 1
ATOM 1296 C CA . GLU A 1 159 ? -5.363 8.900 -19.110 1.00 98.56 159 GLU A CA 1
ATOM 1297 C C . GLU A 1 159 ? -5.876 9.891 -20.168 1.00 98.56 159 GLU A C 1
ATOM 1299 O O . GLU A 1 159 ? -5.613 9.739 -21.362 1.00 98.56 159 GLU A O 1
ATOM 1304 N N . ASN A 1 160 ? -6.648 10.902 -19.759 1.00 98.56 160 ASN A N 1
ATOM 1305 C CA . ASN A 1 160 ? -7.158 11.919 -20.675 1.00 98.56 160 ASN A CA 1
ATOM 1306 C C . ASN A 1 160 ? -6.040 12.831 -21.200 1.00 98.56 160 ASN A C 1
ATOM 1308 O O . ASN A 1 160 ? -6.035 13.140 -22.395 1.00 98.56 160 ASN A O 1
ATOM 1312 N N . LEU A 1 161 ? -5.079 13.210 -20.353 1.00 98.56 161 LEU A N 1
ATOM 1313 C CA . LEU A 1 161 ? -3.889 13.968 -20.748 1.00 98.56 161 LEU A CA 1
ATOM 1314 C C . LEU A 1 161 ? -2.976 13.149 -21.671 1.00 98.56 161 LEU A C 1
ATOM 1316 O O . LEU A 1 161 ? -2.523 13.671 -22.684 1.00 98.56 161 LEU A O 1
ATOM 1320 N N . GLU A 1 162 ? -2.770 11.859 -21.401 1.00 98.50 162 GLU A N 1
ATOM 1321 C CA . GLU A 1 162 ? -2.027 10.946 -22.281 1.00 98.50 162 GLU A CA 1
ATOM 1322 C C . GLU A 1 162 ? -2.691 10.833 -23.662 1.00 98.50 162 GLU A C 1
ATOM 1324 O O . GLU A 1 162 ? -2.033 11.012 -24.689 1.00 98.50 162 GLU A O 1
ATOM 1329 N N . LYS A 1 163 ? -4.018 10.639 -23.704 1.00 98.50 163 LYS A N 1
ATOM 1330 C CA . LYS A 1 163 ? -4.802 10.620 -24.952 1.00 98.50 163 LYS A CA 1
ATOM 1331 C C . LYS A 1 163 ? -4.757 11.970 -25.684 1.00 98.50 163 LYS A C 1
ATOM 1333 O O . LYS A 1 163 ? -4.861 12.001 -26.906 1.00 98.50 163 LYS A O 1
ATOM 1338 N N . GLN A 1 164 ? -4.670 13.106 -24.988 1.00 98.50 164 GLN A N 1
ATOM 1339 C CA . GLN A 1 164 ? -4.488 14.422 -25.626 1.00 98.50 164 GLN A CA 1
ATOM 1340 C C . GLN A 1 164 ? -3.077 14.575 -26.205 1.00 98.50 164 GLN A C 1
ATOM 1342 O O . GLN A 1 164 ? -2.926 15.020 -27.341 1.00 98.50 164 GLN A O 1
ATOM 1347 N N . LEU A 1 165 ? -2.063 14.154 -25.453 1.00 98.50 165 LEU A N 1
ATOM 1348 C CA . LEU A 1 165 ? -0.659 14.262 -25.826 1.00 98.50 165 LEU A CA 1
ATOM 1349 C C . LEU A 1 165 ? -0.316 13.366 -27.026 1.00 98.50 165 LEU A C 1
ATOM 1351 O O . LEU A 1 165 ? 0.427 13.800 -27.905 1.00 98.50 165 LEU A O 1
ATOM 1355 N N . GLU A 1 166 ? -0.886 12.159 -27.132 1.00 98.56 166 GLU A N 1
ATOM 1356 C CA . GLU A 1 166 ? -0.676 11.327 -28.326 1.00 98.56 166 GLU A CA 1
ATOM 1357 C C . GLU A 1 166 ? -1.371 11.910 -29.566 1.00 98.56 166 GLU A C 1
ATOM 1359 O O . GLU A 1 166 ? -0.737 11.987 -30.615 1.00 98.56 166 GLU A O 1
ATOM 1364 N N . ARG A 1 167 ? -2.589 12.463 -29.443 1.00 98.44 167 ARG A N 1
ATOM 1365 C CA . ARG A 1 167 ? -3.234 13.197 -30.554 1.00 98.44 167 ARG A CA 1
ATOM 1366 C C . ARG A 1 167 ? -2.396 14.389 -31.022 1.00 98.44 167 ARG A C 1
ATOM 1368 O O . ARG A 1 167 ? -2.280 14.608 -32.221 1.00 98.44 167 ARG A O 1
ATOM 1375 N N . GLN A 1 168 ? -1.784 15.140 -30.102 1.00 98.50 168 GLN A N 1
ATOM 1376 C CA . GLN A 1 168 ? -0.865 16.230 -30.457 1.00 98.50 168 GLN A CA 1
ATOM 1377 C C . GLN A 1 168 ? 0.398 15.713 -31.158 1.00 98.50 168 GLN A C 1
ATOM 1379 O O . GLN A 1 168 ? 0.863 16.322 -32.117 1.00 98.50 168 GLN A O 1
ATOM 1384 N N . ARG A 1 169 ? 0.951 14.568 -30.730 1.00 98.44 169 ARG A N 1
ATOM 1385 C CA . ARG A 1 169 ? 2.074 13.920 -31.430 1.00 98.44 169 ARG A CA 1
ATOM 1386 C C . ARG A 1 169 ? 1.690 13.475 -32.836 1.00 98.44 169 ARG A C 1
ATOM 1388 O O . ARG A 1 169 ? 2.509 13.615 -33.734 1.00 98.44 169 ARG A O 1
ATOM 1395 N N . GLU A 1 170 ? 0.500 12.917 -33.029 1.00 98.38 170 GLU A N 1
ATOM 1396 C CA . GLU A 1 170 ? -0.029 12.541 -34.346 1.00 98.38 170 GLU A CA 1
ATOM 1397 C C . GLU A 1 170 ? -0.203 13.776 -35.238 1.00 98.38 170 GLU A C 1
ATOM 1399 O O . GLU A 1 170 ? 0.382 13.824 -36.315 1.00 98.38 170 GLU A O 1
ATOM 1404 N N . GLN A 1 171 ? -0.857 14.828 -34.738 1.00 98.38 171 GLN A N 1
ATOM 1405 C CA . GLN A 1 171 ? -1.007 16.108 -35.441 1.00 98.38 171 GLN A CA 1
ATOM 1406 C C . GLN A 1 171 ? 0.344 16.708 -35.857 1.00 98.38 171 GLN A C 1
ATOM 1408 O O . GLN A 1 171 ? 0.538 17.015 -37.029 1.00 98.38 171 GLN A O 1
ATOM 1413 N N . HIS A 1 172 ? 1.315 16.804 -34.942 1.00 98.31 172 HIS A N 1
ATOM 1414 C CA . HIS A 1 172 ? 2.645 17.326 -35.269 1.00 98.31 172 HIS A CA 1
ATOM 1415 C C . HIS A 1 172 ? 3.413 16.428 -36.255 1.00 98.31 172 HIS A C 1
ATOM 1417 O O . HIS A 1 172 ? 4.176 16.943 -37.072 1.00 98.31 172 HIS A O 1
ATOM 1423 N N . LYS A 1 173 ? 3.234 15.095 -36.215 1.00 98.50 173 LYS A N 1
ATOM 1424 C CA . LYS A 1 173 ? 3.794 14.194 -37.240 1.00 98.50 173 LYS A CA 1
ATOM 1425 C C . LYS A 1 173 ? 3.178 14.524 -38.600 1.00 98.50 173 LYS A C 1
ATOM 1427 O O . LYS A 1 173 ? 3.926 14.712 -39.554 1.00 98.50 173 LYS A O 1
ATOM 1432 N N . ASP A 1 174 ? 1.857 14.610 -38.706 1.00 98.19 174 ASP A N 1
ATOM 1433 C CA . ASP A 1 174 ? 1.165 14.884 -39.973 1.00 98.19 174 ASP A CA 1
ATOM 1434 C C . ASP A 1 174 ? 1.529 16.270 -40.533 1.00 98.19 174 ASP A C 1
ATOM 1436 O O . ASP A 1 174 ? 1.792 16.415 -41.730 1.00 98.19 174 ASP A O 1
ATOM 1440 N N . GLU A 1 175 ? 1.643 17.279 -39.666 1.00 98.38 175 GLU A N 1
ATOM 1441 C CA . GLU A 1 175 ? 2.130 18.616 -40.016 1.00 98.38 175 GLU A CA 1
ATOM 1442 C C . GLU A 1 175 ? 3.556 18.576 -40.576 1.00 98.38 175 GLU A C 1
ATOM 1444 O O . GLU A 1 175 ? 3.784 19.121 -41.661 1.00 98.38 175 GLU A O 1
ATOM 1449 N N . LEU A 1 176 ? 4.490 17.893 -39.897 1.00 98.44 176 LEU A N 1
ATOM 1450 C CA . LEU A 1 176 ? 5.872 17.714 -40.358 1.00 98.44 176 LEU A CA 1
ATOM 1451 C C . LEU A 1 176 ? 5.926 17.030 -41.727 1.00 98.44 176 LEU A C 1
ATOM 1453 O O . LEU A 1 176 ? 6.518 17.594 -42.645 1.00 98.44 176 LEU A O 1
ATOM 1457 N N . HIS A 1 177 ? 5.240 15.897 -41.913 1.00 98.44 177 HIS A N 1
ATOM 1458 C CA . HIS A 1 177 ? 5.172 15.233 -43.220 1.00 98.44 177 HIS A CA 1
ATOM 1459 C C . HIS A 1 177 ? 4.577 16.167 -44.290 1.00 98.44 177 HIS A C 1
ATOM 1461 O O . HIS A 1 177 ? 5.068 16.207 -45.418 1.00 98.44 177 HIS A O 1
ATOM 1467 N N . SER A 1 178 ? 3.557 16.971 -43.960 1.00 98.44 178 SER A N 1
ATOM 1468 C CA . SER A 1 178 ? 2.974 17.931 -44.908 1.00 98.44 178 SER A CA 1
ATOM 1469 C C . SER A 1 178 ? 3.962 19.029 -45.326 1.00 98.44 178 SER A C 1
ATOM 1471 O O . SER A 1 178 ? 3.956 19.452 -46.484 1.00 98.44 178 SER A O 1
ATOM 1473 N N . LEU A 1 179 ? 4.814 19.490 -44.404 1.00 98.31 179 LEU A N 1
ATOM 1474 C CA . LEU A 1 179 ? 5.850 20.489 -44.661 1.00 98.31 179 LEU A CA 1
ATOM 1475 C C . LEU A 1 179 ? 7.008 19.886 -45.459 1.00 98.31 179 LEU A C 1
ATOM 1477 O O . LEU A 1 179 ? 7.435 20.486 -46.441 1.00 98.31 179 LEU A O 1
ATOM 1481 N N . GLU A 1 180 ? 7.453 18.678 -45.115 1.00 98.06 180 GLU A N 1
ATOM 1482 C CA . GLU A 1 180 ? 8.451 17.925 -45.880 1.00 98.06 180 GLU A CA 1
ATOM 1483 C C . GLU A 1 180 ? 7.993 17.699 -47.326 1.00 98.06 180 GLU A C 1
ATOM 1485 O O . GLU A 1 180 ? 8.749 17.967 -48.261 1.00 98.06 180 GLU A O 1
ATOM 1490 N N . MET A 1 181 ? 6.737 17.286 -47.540 1.00 98.25 181 MET A N 1
ATOM 1491 C CA . MET A 1 181 ? 6.191 17.121 -48.890 1.00 98.25 181 MET A CA 1
ATOM 1492 C C . MET A 1 181 ? 6.128 18.448 -49.656 1.00 98.25 181 MET A C 1
ATOM 1494 O O . MET A 1 181 ? 6.488 18.469 -50.832 1.00 98.25 181 MET A O 1
ATOM 1498 N N . LYS A 1 182 ? 5.734 19.561 -49.016 1.00 98.38 182 LYS A N 1
ATOM 1499 C CA . LYS A 1 182 ? 5.762 20.898 -49.643 1.00 98.38 182 LYS A CA 1
ATOM 1500 C C . LYS A 1 182 ? 7.179 21.285 -50.064 1.00 98.38 182 LYS A C 1
ATOM 1502 O O . LYS A 1 182 ? 7.385 21.593 -51.232 1.00 98.38 182 LYS A O 1
ATOM 1507 N N . VAL A 1 183 ? 8.162 21.164 -49.170 1.00 98.19 183 VAL A N 1
ATOM 1508 C CA . VAL A 1 183 ? 9.575 21.471 -49.462 1.00 98.19 183 VAL A CA 1
ATOM 1509 C C . VAL A 1 183 ? 10.125 20.585 -50.588 1.00 98.19 183 VAL A C 1
ATOM 1511 O O . VAL A 1 183 ? 10.834 21.075 -51.463 1.00 98.19 183 VAL A O 1
ATOM 1514 N N . LEU A 1 184 ? 9.773 19.295 -50.632 1.00 98.19 184 LEU A N 1
ATOM 1515 C CA . LEU A 1 184 ? 10.182 18.382 -51.710 1.00 98.19 184 LEU A CA 1
ATOM 1516 C C . LEU A 1 184 ? 9.493 18.657 -53.057 1.00 98.19 184 LEU A C 1
ATOM 1518 O O . LEU A 1 184 ? 10.019 18.256 -54.099 1.00 98.19 184 LEU A O 1
ATOM 1522 N N . LEU A 1 185 ? 8.313 19.279 -53.060 1.00 98.00 185 LEU A N 1
ATOM 1523 C CA . LEU A 1 185 ? 7.625 19.721 -54.276 1.00 98.00 185 LEU A CA 1
ATOM 1524 C C . LEU A 1 185 ? 8.173 21.068 -54.759 1.00 98.00 185 LEU A C 1
ATOM 1526 O O . LEU A 1 185 ? 8.480 21.202 -55.939 1.00 98.00 185 LEU A O 1
ATOM 1530 N N . GLU A 1 186 ? 8.375 22.029 -53.856 1.00 98.12 186 GLU A N 1
ATOM 1531 C CA . GLU A 1 186 ? 9.004 23.322 -54.155 1.00 98.12 186 GLU A CA 1
ATOM 1532 C C . GLU A 1 186 ? 10.431 23.143 -54.675 1.00 98.12 186 GLU A C 1
ATOM 1534 O O . GLU A 1 186 ? 10.788 23.736 -55.690 1.00 98.12 186 GLU A O 1
ATOM 1539 N N . LYS A 1 187 ? 11.223 22.263 -54.049 1.00 98.19 187 LYS A N 1
ATOM 1540 C CA . LYS A 1 187 ? 12.564 21.918 -54.530 1.00 98.19 187 LYS A CA 1
ATOM 1541 C C . LYS A 1 187 ? 12.527 21.377 -55.964 1.00 98.19 187 LYS A C 1
ATOM 1543 O O . LYS A 1 187 ? 13.262 21.884 -56.801 1.00 98.19 187 LYS A O 1
ATOM 1548 N N . ARG A 1 188 ? 11.668 20.390 -56.251 1.00 97.94 188 ARG A N 1
ATOM 1549 C CA . ARG A 1 188 ? 11.547 19.813 -57.604 1.00 97.94 188 ARG A CA 1
ATOM 1550 C C . ARG A 1 188 ? 11.100 20.845 -58.630 1.00 97.94 188 ARG A C 1
ATOM 1552 O O . ARG A 1 188 ? 11.688 20.921 -59.698 1.00 97.94 188 ARG A O 1
ATOM 1559 N N . ARG A 1 189 ? 10.133 21.694 -58.276 1.00 98.38 189 ARG A N 1
ATOM 1560 C CA . ARG A 1 189 ? 9.701 22.806 -59.127 1.00 98.38 189 ARG A CA 1
ATOM 1561 C C . ARG A 1 189 ? 10.855 23.769 -59.440 1.00 98.38 189 ARG A C 1
ATOM 1563 O O . ARG A 1 189 ? 10.993 24.176 -60.584 1.00 98.38 189 ARG A O 1
ATOM 1570 N N . LEU A 1 190 ? 11.681 24.125 -58.454 1.00 97.69 190 LEU A N 1
ATOM 1571 C CA . LEU A 1 190 ? 12.848 24.993 -58.665 1.00 97.69 190 LEU A CA 1
ATOM 1572 C C . LEU A 1 190 ? 13.942 24.310 -59.503 1.00 97.69 190 LEU A C 1
ATOM 1574 O O . LEU A 1 190 ? 14.601 24.977 -60.298 1.00 97.69 190 LEU A O 1
ATOM 1578 N N . GLU A 1 191 ? 14.128 22.995 -59.353 1.00 97.19 191 GLU A N 1
ATOM 1579 C CA . GLU A 1 191 ? 15.018 22.196 -60.207 1.00 97.19 191 GLU A CA 1
ATOM 1580 C C . GLU A 1 191 ? 14.519 22.201 -61.668 1.00 97.19 191 GLU A C 1
ATOM 1582 O O . GLU A 1 191 ? 15.294 22.524 -62.566 1.00 97.19 191 GLU A O 1
ATOM 1587 N N . GLU A 1 192 ? 13.223 21.974 -61.906 1.00 97.56 192 GLU A N 1
ATOM 1588 C CA . GLU A 1 192 ? 12.583 22.043 -63.233 1.00 97.56 192 GLU A CA 1
ATOM 1589 C C . GLU A 1 192 ? 12.632 23.457 -63.853 1.00 97.56 192 GLU A C 1
ATOM 1591 O O . GLU A 1 192 ? 12.927 23.610 -65.042 1.00 97.56 192 GLU A O 1
ATOM 1596 N N . GLU A 1 193 ? 12.381 24.509 -63.063 1.00 97.50 193 GLU A N 1
ATOM 1597 C CA . GLU A 1 193 ? 12.497 25.909 -63.499 1.00 97.50 193 GLU A CA 1
ATOM 1598 C C . GLU A 1 193 ? 13.944 26.236 -63.911 1.00 97.50 193 GLU A C 1
ATOM 1600 O O . GLU A 1 193 ? 14.165 26.781 -64.995 1.00 97.50 193 GLU A O 1
ATOM 1605 N N . MET A 1 194 ? 14.939 25.823 -63.118 1.00 96.75 194 MET A N 1
ATOM 1606 C CA . MET A 1 194 ? 16.362 25.995 -63.435 1.00 96.75 194 MET A CA 1
ATOM 1607 C C . MET A 1 194 ? 16.784 25.208 -64.687 1.00 96.75 194 MET A C 1
ATOM 1609 O O . MET A 1 194 ? 17.502 25.745 -65.532 1.00 96.75 194 MET A O 1
ATOM 1613 N N . GLU A 1 195 ? 16.352 23.953 -64.839 1.00 96.12 195 GLU A N 1
ATOM 1614 C CA . GLU A 1 195 ? 16.634 23.144 -66.033 1.00 96.12 195 GLU A CA 1
ATOM 1615 C C . GLU A 1 195 ? 16.048 23.785 -67.300 1.00 96.12 195 GLU A C 1
ATOM 1617 O O . GLU A 1 195 ? 16.728 23.868 -68.328 1.00 96.12 195 GLU A O 1
ATOM 1622 N N . SER A 1 196 ? 14.825 24.315 -67.212 1.00 96.50 196 SER A N 1
ATOM 1623 C CA . SER A 1 196 ? 14.160 25.057 -68.288 1.00 96.50 196 SER A CA 1
ATOM 1624 C C . SER A 1 196 ? 14.894 26.358 -68.642 1.00 96.50 196 SER A C 1
ATOM 1626 O O . SER A 1 196 ? 15.142 26.630 -69.822 1.00 96.50 196 SER A O 1
ATOM 1628 N N . GLU A 1 197 ? 15.323 27.143 -67.648 1.00 97.06 197 GLU A N 1
ATOM 1629 C CA . GLU A 1 197 ? 16.124 28.352 -67.875 1.00 97.06 197 GLU A CA 1
ATOM 1630 C C . GLU A 1 197 ? 17.476 28.037 -68.525 1.00 97.06 197 GLU A C 1
ATOM 1632 O O . GLU A 1 197 ? 17.875 28.715 -69.477 1.00 97.06 197 GLU A O 1
ATOM 1637 N N . VAL A 1 198 ? 18.166 26.987 -68.068 1.00 96.69 198 VAL A N 1
ATOM 1638 C CA . VAL A 1 198 ? 19.424 26.521 -68.667 1.00 96.69 198 VAL A CA 1
ATOM 1639 C C . VAL A 1 198 ? 19.199 26.067 -70.109 1.00 96.69 198 VAL A C 1
ATOM 1641 O O . VAL A 1 198 ? 19.945 26.497 -70.989 1.00 96.69 198 VAL A O 1
ATOM 1644 N N . ALA A 1 199 ? 18.155 25.287 -70.395 1.00 95.62 199 ALA A N 1
ATOM 1645 C CA . ALA A 1 199 ? 17.809 24.882 -71.757 1.00 95.62 199 ALA A CA 1
ATOM 1646 C C . ALA A 1 199 ? 17.500 26.091 -72.663 1.00 95.62 199 ALA A C 1
ATOM 1648 O O . ALA A 1 199 ? 18.001 26.174 -73.787 1.00 95.62 199 ALA A O 1
ATOM 1649 N N . ALA A 1 200 ? 16.752 27.079 -72.164 1.00 96.06 200 ALA A N 1
ATOM 1650 C CA . ALA A 1 200 ? 16.448 28.308 -72.893 1.00 96.06 200 ALA A CA 1
ATOM 1651 C C . ALA A 1 200 ? 17.691 29.192 -73.117 1.00 96.06 200 ALA A C 1
ATOM 1653 O O . ALA A 1 200 ? 17.815 29.831 -74.166 1.00 96.06 200 ALA A O 1
ATOM 1654 N N . MET A 1 201 ? 18.626 29.242 -72.163 1.00 95.44 201 MET A N 1
ATOM 1655 C CA . MET A 1 201 ? 19.918 29.916 -72.331 1.00 95.44 201 MET A CA 1
ATOM 1656 C C . MET A 1 201 ? 20.805 29.196 -73.348 1.00 95.44 201 MET A C 1
ATOM 1658 O O . MET A 1 201 ? 21.382 29.859 -74.209 1.00 95.44 201 MET A O 1
ATOM 1662 N N . LEU A 1 202 ? 20.872 27.862 -73.306 1.00 94.81 202 LEU A N 1
ATOM 1663 C CA . LEU A 1 202 ? 21.601 27.055 -74.286 1.00 94.81 202 LEU A CA 1
ATOM 1664 C C . LEU A 1 202 ? 21.061 27.292 -75.702 1.00 94.81 202 LEU A C 1
ATOM 1666 O O . LEU A 1 202 ? 21.842 27.641 -76.582 1.00 94.81 202 LEU A O 1
ATOM 1670 N N . ALA A 1 203 ? 19.741 27.243 -75.902 1.00 93.81 203 ALA A N 1
ATOM 1671 C CA . ALA A 1 203 ? 19.118 27.523 -77.197 1.00 93.81 203 ALA A CA 1
ATOM 1672 C C . ALA A 1 203 ? 19.415 28.949 -77.711 1.00 93.81 203 ALA A C 1
ATOM 1674 O O . ALA A 1 203 ? 19.689 29.144 -78.896 1.00 93.81 203 ALA A O 1
ATOM 1675 N N . LYS A 1 204 ? 19.428 29.962 -76.828 1.00 93.81 204 LYS A N 1
ATOM 1676 C CA . LYS A 1 204 ? 19.836 31.337 -77.184 1.00 93.81 204 LYS A CA 1
ATOM 1677 C C . LYS A 1 204 ? 21.310 31.413 -77.595 1.00 93.81 204 LYS A C 1
ATOM 1679 O O . LYS A 1 204 ? 21.634 32.129 -78.541 1.00 93.81 204 LYS A O 1
ATOM 1684 N N . VAL A 1 205 ? 22.198 30.695 -76.905 1.00 90.94 205 VAL A N 1
ATOM 1685 C CA . VAL A 1 205 ? 23.630 30.630 -77.242 1.00 90.94 205 VAL A CA 1
ATOM 1686 C C . VAL A 1 205 ? 23.843 29.914 -78.575 1.00 90.94 205 VAL A C 1
ATOM 1688 O O . VAL A 1 205 ? 24.578 30.432 -79.412 1.00 90.94 205 VAL A O 1
ATOM 1691 N N . GLU A 1 206 ? 23.174 28.784 -78.812 1.00 88.75 206 GLU A N 1
ATOM 1692 C CA . GLU A 1 206 ? 23.222 28.055 -80.086 1.00 88.75 206 GLU A CA 1
ATOM 1693 C C . GLU A 1 206 ? 22.724 28.937 -81.246 1.00 88.75 206 GLU A C 1
ATOM 1695 O O . GLU A 1 206 ? 23.426 29.089 -82.244 1.00 88.75 206 GLU A O 1
ATOM 1700 N N . HIS A 1 207 ? 21.606 29.648 -81.074 1.00 90.81 207 HIS A N 1
ATOM 1701 C CA . HIS A 1 207 ? 21.091 30.578 -82.084 1.00 90.81 207 HIS A CA 1
ATOM 1702 C C . HIS A 1 207 ? 22.024 31.777 -82.357 1.00 90.81 207 HIS A C 1
ATOM 1704 O O . HIS A 1 207 ? 22.214 32.182 -83.505 1.00 90.81 207 HIS A O 1
ATOM 1710 N N . LEU A 1 208 ? 22.654 32.349 -81.323 1.00 89.88 208 LEU A N 1
ATOM 1711 C CA . LEU A 1 208 ? 23.654 33.411 -81.500 1.00 89.88 208 LEU A CA 1
ATOM 1712 C C . LEU A 1 208 ? 24.915 32.897 -82.210 1.00 89.88 208 LEU A C 1
ATOM 1714 O O . LEU A 1 208 ? 25.470 33.611 -83.046 1.00 89.88 208 LEU A O 1
ATOM 1718 N N . VAL A 1 209 ? 25.342 31.667 -81.914 1.00 87.50 209 VAL A N 1
ATOM 1719 C CA . VAL A 1 209 ? 26.435 30.973 -82.611 1.00 87.50 209 VAL A CA 1
ATOM 1720 C C . VAL A 1 209 ? 26.106 30.783 -84.094 1.00 87.50 209 VAL A C 1
ATOM 1722 O O . VAL A 1 209 ? 26.969 31.031 -84.932 1.00 87.50 209 VAL A O 1
ATOM 1725 N N . GLU A 1 210 ? 24.869 30.417 -84.435 1.00 85.31 210 GLU A N 1
ATOM 1726 C CA . GLU A 1 210 ? 24.419 30.285 -85.826 1.00 85.31 210 GLU A CA 1
ATOM 1727 C C . GLU A 1 210 ? 24.333 31.620 -86.578 1.00 85.31 210 GLU A C 1
ATOM 1729 O O . GLU A 1 210 ? 24.707 31.677 -87.747 1.00 85.31 210 GLU A O 1
ATOM 1734 N N . LEU A 1 211 ? 23.854 32.691 -85.933 1.00 86.69 211 LEU A N 1
ATOM 1735 C CA . LEU A 1 211 ? 23.644 33.991 -86.586 1.00 86.69 211 LEU A CA 1
ATOM 1736 C C . LEU A 1 211 ? 24.888 34.883 -86.672 1.00 86.69 211 LEU A C 1
ATOM 1738 O O . LEU A 1 211 ? 24.940 35.762 -87.535 1.00 86.69 211 LEU A O 1
ATOM 1742 N N . LYS A 1 212 ? 25.825 34.777 -85.721 1.00 86.56 212 LYS A N 1
ATOM 1743 C CA . LYS A 1 212 ? 26.908 35.768 -85.548 1.00 86.56 212 LYS A CA 1
ATOM 1744 C C . LYS A 1 212 ? 28.301 35.250 -85.874 1.00 86.56 212 LYS A C 1
ATOM 1746 O O . LYS A 1 212 ? 29.196 36.076 -86.050 1.00 86.56 212 LYS A O 1
ATOM 1751 N N . LEU A 1 213 ? 28.508 33.936 -85.952 1.00 87.25 213 LEU A N 1
ATOM 1752 C CA . LEU A 1 213 ? 29.815 33.373 -86.286 1.00 87.25 213 LEU A CA 1
ATOM 1753 C C . LEU A 1 213 ? 29.899 33.010 -87.777 1.00 87.25 213 LEU A C 1
ATOM 1755 O O . LEU A 1 213 ? 28.961 32.420 -88.310 1.00 87.25 213 LEU A O 1
ATOM 1759 N N . PRO A 1 214 ? 31.026 33.302 -88.454 1.00 86.62 214 PRO A N 1
ATOM 1760 C CA . PRO A 1 214 ? 31.291 32.779 -89.789 1.00 86.62 214 PRO A CA 1
ATOM 1761 C C . PRO A 1 214 ? 31.228 31.248 -89.814 1.00 86.62 214 PRO A C 1
ATOM 1763 O O . PRO A 1 214 ? 31.608 30.586 -88.843 1.00 86.62 214 PRO A O 1
ATOM 1766 N N . GLU A 1 215 ? 30.820 30.675 -90.948 1.00 83.88 215 GLU A N 1
ATOM 1767 C CA . GLU A 1 215 ? 30.667 29.220 -91.098 1.00 83.88 215 GLU A CA 1
ATOM 1768 C C . GLU A 1 215 ? 31.946 28.453 -90.744 1.00 83.88 215 GLU A C 1
ATOM 1770 O O . GLU A 1 215 ? 31.879 27.422 -90.082 1.00 83.88 215 GLU A O 1
ATOM 1775 N N . THR A 1 216 ? 33.114 28.999 -91.092 1.00 82.38 216 THR A N 1
ATOM 1776 C CA . THR A 1 216 ? 34.426 28.441 -90.735 1.00 82.38 216 THR A CA 1
ATOM 1777 C C . THR A 1 216 ? 34.612 28.319 -89.221 1.00 82.38 216 THR A C 1
ATOM 1779 O O . THR A 1 216 ? 35.039 27.274 -88.734 1.00 82.38 216 THR A O 1
ATOM 1782 N N . THR A 1 217 ? 34.238 29.344 -88.450 1.00 85.88 217 THR A N 1
ATOM 1783 C CA . THR A 1 217 ? 34.289 29.315 -86.981 1.00 85.88 217 THR A CA 1
ATOM 1784 C C . THR A 1 217 ? 33.268 28.332 -86.405 1.00 85.88 217 THR A C 1
ATOM 1786 O O . THR A 1 217 ? 33.594 27.607 -85.465 1.00 85.88 217 THR A O 1
ATOM 1789 N N . ARG A 1 218 ? 32.059 28.247 -86.980 1.00 85.81 218 ARG A N 1
ATOM 1790 C CA . ARG A 1 218 ? 31.033 27.275 -86.561 1.00 85.81 218 ARG A CA 1
ATOM 1791 C C . ARG A 1 218 ? 31.493 25.830 -86.786 1.00 85.81 218 ARG A C 1
ATOM 1793 O O . ARG A 1 218 ? 31.372 25.020 -85.868 1.00 85.81 218 ARG A O 1
ATOM 1800 N N . CYS A 1 219 ? 32.073 25.521 -87.947 1.00 86.50 219 CYS A N 1
ATOM 1801 C CA . CYS A 1 219 ? 32.642 24.203 -88.240 1.00 86.50 219 CYS A CA 1
ATOM 1802 C C . CYS A 1 219 ? 33.756 23.844 -87.246 1.00 86.50 219 CYS A C 1
ATOM 1804 O O . CYS A 1 219 ? 33.693 22.784 -86.632 1.00 86.50 219 CYS A O 1
ATOM 1806 N N . VAL A 1 220 ? 34.696 24.760 -86.977 1.00 89.06 220 VAL A N 1
ATOM 1807 C CA . VAL A 1 220 ? 35.764 24.544 -85.980 1.00 89.06 220 VAL A CA 1
ATOM 1808 C C . VAL A 1 220 ? 35.205 24.313 -84.568 1.00 89.06 220 VAL A C 1
ATOM 1810 O O . VAL A 1 220 ? 35.725 23.474 -83.834 1.00 89.06 220 VAL A O 1
ATOM 1813 N N . LEU A 1 221 ? 34.126 24.995 -84.163 1.00 88.00 221 LEU A N 1
ATOM 1814 C CA . LEU A 1 221 ? 33.468 24.744 -82.871 1.00 88.00 221 LEU A CA 1
ATOM 1815 C C . LEU A 1 221 ? 32.762 23.379 -82.822 1.00 88.00 221 LEU A C 1
ATOM 1817 O O . LEU A 1 221 ? 32.832 22.690 -81.800 1.00 88.00 221 LEU A O 1
ATOM 1821 N N . GLN A 1 222 ? 32.117 22.958 -83.913 1.00 88.19 222 GLN A N 1
ATOM 1822 C CA . GLN A 1 222 ? 31.489 21.639 -84.022 1.00 88.19 222 GLN A CA 1
ATOM 1823 C C . GLN A 1 222 ? 32.536 20.517 -84.013 1.00 88.19 222 GLN A C 1
ATOM 1825 O O . GLN A 1 222 ? 32.382 19.540 -83.279 1.00 88.19 222 GLN A O 1
ATOM 1830 N N . GLU A 1 223 ? 33.634 20.683 -84.749 1.00 91.06 223 GLU A N 1
ATOM 1831 C CA . GLU A 1 223 ? 34.806 19.808 -84.697 1.00 91.06 223 GLU A CA 1
ATOM 1832 C C . GLU A 1 223 ? 35.392 19.769 -83.282 1.00 91.06 223 GLU A C 1
ATOM 1834 O O . GLU A 1 223 ? 35.645 18.687 -82.763 1.00 91.06 223 GLU A O 1
ATOM 1839 N N . ASN A 1 224 ? 35.516 20.908 -82.590 1.00 93.12 224 ASN A N 1
ATOM 1840 C CA . ASN A 1 224 ? 35.980 20.949 -81.201 1.00 93.12 224 ASN A CA 1
ATOM 1841 C C . ASN A 1 224 ? 35.035 20.196 -80.242 1.00 93.12 224 ASN A C 1
ATOM 1843 O O . ASN A 1 224 ? 35.511 19.495 -79.349 1.00 93.12 224 ASN A O 1
ATOM 1847 N N . ARG A 1 225 ? 33.708 20.275 -80.439 1.00 90.19 225 ARG A N 1
ATOM 1848 C CA . ARG A 1 225 ? 32.711 19.484 -79.687 1.00 90.19 225 ARG A CA 1
ATOM 1849 C C . ARG A 1 225 ? 32.879 17.985 -79.955 1.00 90.19 225 ARG A C 1
ATOM 1851 O O . ARG A 1 225 ? 32.916 17.207 -79.005 1.00 90.19 225 ARG A O 1
ATOM 1858 N N . GLN A 1 226 ? 33.046 17.577 -81.213 1.00 93.44 226 GLN A N 1
ATOM 1859 C CA . GLN A 1 226 ? 33.302 16.177 -81.575 1.00 93.44 226 GLN A CA 1
ATOM 1860 C C . GLN A 1 226 ? 34.647 15.672 -81.029 1.00 93.44 226 GLN A C 1
ATOM 1862 O O . GLN A 1 226 ? 34.721 14.559 -80.513 1.00 93.44 226 GLN A O 1
ATOM 1867 N N . LEU A 1 227 ? 35.700 16.492 -81.084 1.00 94.94 227 LEU A N 1
ATOM 1868 C CA . LEU A 1 227 ? 37.013 16.188 -80.517 1.00 94.94 227 LEU A CA 1
ATOM 1869 C C . LEU A 1 227 ? 36.953 16.056 -78.994 1.00 94.94 227 LEU A C 1
ATOM 1871 O O . LEU A 1 227 ? 37.570 15.141 -78.467 1.00 94.94 227 LEU A O 1
ATOM 1875 N N . LYS A 1 228 ? 36.173 16.886 -78.288 1.00 93.62 228 LYS A N 1
ATOM 1876 C CA . LYS A 1 228 ? 35.936 16.739 -76.840 1.00 93.62 228 LYS A CA 1
ATOM 1877 C C . LYS A 1 228 ? 35.263 15.410 -76.494 1.00 93.62 228 LYS A C 1
ATOM 1879 O O . LYS A 1 228 ? 35.721 14.747 -75.571 1.00 93.62 228 LYS A O 1
ATOM 1884 N N . VAL A 1 229 ? 34.245 14.992 -77.253 1.00 94.75 229 VAL A N 1
ATOM 1885 C CA . VAL A 1 229 ? 33.577 13.686 -77.062 1.00 94.75 229 VAL A CA 1
ATOM 1886 C C . VAL A 1 229 ? 34.529 12.521 -77.358 1.00 94.75 229 VAL A C 1
ATOM 1888 O O . VAL A 1 229 ? 34.612 11.574 -76.580 1.00 94.75 229 VAL A O 1
ATOM 1891 N N . ARG A 1 230 ? 35.312 12.596 -78.443 1.00 94.50 230 ARG A N 1
ATOM 1892 C CA . ARG A 1 230 ? 36.344 11.587 -78.745 1.00 94.50 230 ARG A CA 1
ATOM 1893 C C . ARG A 1 230 ? 37.441 11.558 -77.678 1.00 94.50 230 ARG A C 1
ATOM 1895 O O . ARG A 1 230 ? 37.924 10.488 -77.328 1.00 94.50 230 ARG A O 1
ATOM 1902 N N . PHE A 1 231 ? 37.823 12.713 -77.137 1.00 95.94 231 PHE A N 1
ATOM 1903 C CA . PHE A 1 231 ? 38.816 12.820 -76.073 1.00 95.94 231 PHE A CA 1
ATOM 1904 C C . PHE A 1 231 ? 38.300 12.236 -74.753 1.00 95.94 231 PHE A C 1
ATOM 1906 O O . PHE A 1 231 ? 39.034 11.485 -74.123 1.00 95.94 231 PHE A O 1
ATOM 1913 N N . SER A 1 232 ? 37.045 12.486 -74.356 1.00 94.88 232 SER A N 1
ATOM 1914 C CA . SER A 1 232 ? 36.476 11.865 -73.151 1.00 94.88 232 SER A CA 1
ATOM 1915 C C . SER A 1 232 ? 36.392 10.341 -73.281 1.00 94.88 232 SER A C 1
ATOM 1917 O O . SER A 1 232 ? 36.805 9.642 -72.360 1.00 94.88 232 SER A O 1
ATOM 1919 N N . GLN A 1 233 ? 35.989 9.829 -74.450 1.00 95.25 233 GLN A N 1
ATOM 1920 C CA . GLN A 1 233 ? 36.017 8.393 -74.765 1.00 95.25 233 GLN A CA 1
ATOM 1921 C C . GLN A 1 233 ? 37.442 7.813 -74.685 1.00 95.25 233 GLN A C 1
ATOM 1923 O O . GLN A 1 233 ? 37.658 6.768 -74.075 1.00 95.25 233 GLN A O 1
ATOM 1928 N N . LEU A 1 234 ? 38.446 8.505 -75.238 1.00 95.94 234 LEU A N 1
ATOM 1929 C CA . LEU A 1 234 ? 39.851 8.096 -75.116 1.00 95.94 234 LEU A CA 1
ATOM 1930 C C . LEU A 1 234 ? 40.355 8.150 -73.665 1.00 95.94 234 LEU A C 1
ATOM 1932 O O . LEU A 1 234 ? 41.134 7.288 -73.271 1.00 95.94 234 LEU A O 1
ATOM 1936 N N . CYS A 1 235 ? 39.907 9.112 -72.854 1.00 94.94 235 CYS A N 1
ATOM 1937 C CA . CYS A 1 235 ? 40.223 9.171 -71.426 1.00 94.94 235 CYS A CA 1
ATOM 1938 C C . CYS A 1 235 ? 39.568 8.035 -70.629 1.00 94.94 235 CYS A C 1
ATOM 1940 O O . CYS A 1 235 ? 40.180 7.535 -69.690 1.00 94.94 235 CYS A O 1
ATOM 1942 N N . GLU A 1 236 ? 38.355 7.614 -70.987 1.00 96.06 236 GLU A N 1
ATOM 1943 C CA . GLU A 1 236 ? 37.692 6.445 -70.396 1.00 96.06 236 GLU A CA 1
ATOM 1944 C C . GLU A 1 236 ? 38.445 5.154 -70.730 1.00 96.06 236 GLU A C 1
ATOM 1946 O O . GLU A 1 236 ? 38.777 4.404 -69.815 1.00 96.06 236 GLU A O 1
ATOM 1951 N N . VAL A 1 237 ? 38.820 4.952 -71.999 1.00 96.12 237 VAL A N 1
ATOM 1952 C CA . VAL A 1 237 ? 39.653 3.812 -72.427 1.00 96.12 237 VAL A CA 1
ATOM 1953 C C . VAL A 1 237 ? 41.037 3.847 -71.769 1.00 96.12 237 VAL A C 1
ATOM 1955 O O . VAL A 1 237 ? 41.534 2.825 -71.306 1.00 96.12 237 VAL A O 1
ATOM 1958 N N . ALA A 1 238 ? 41.675 5.016 -71.670 1.00 95.19 238 ALA A N 1
ATOM 1959 C CA . ALA A 1 238 ? 42.957 5.150 -70.981 1.00 95.19 238 ALA A CA 1
ATOM 1960 C C . ALA A 1 238 ? 42.838 4.834 -69.480 1.00 95.19 238 ALA A C 1
ATOM 1962 O O . ALA A 1 238 ? 43.743 4.218 -68.915 1.00 95.19 238 ALA A O 1
ATOM 1963 N N . ARG A 1 239 ? 41.720 5.206 -68.840 1.00 96.12 239 ARG A N 1
ATOM 1964 C CA . ARG A 1 239 ? 41.434 4.872 -67.440 1.00 96.12 239 ARG A CA 1
ATOM 1965 C C . ARG A 1 239 ? 41.233 3.368 -67.260 1.00 96.12 239 ARG A C 1
ATOM 1967 O O . ARG A 1 239 ? 41.896 2.796 -66.400 1.00 96.12 239 ARG A O 1
ATOM 1974 N N . SER A 1 240 ? 40.419 2.720 -68.098 1.00 95.69 240 SER A N 1
ATOM 1975 C CA . SER A 1 240 ? 40.206 1.268 -68.020 1.00 95.69 240 SER A CA 1
ATOM 1976 C C . SER A 1 240 ? 41.503 0.495 -68.273 1.00 95.69 240 SER A C 1
ATOM 1978 O O . SER A 1 240 ? 41.849 -0.383 -67.491 1.00 95.69 240 SER A O 1
ATOM 1980 N N . LEU A 1 241 ? 42.304 0.888 -69.271 1.00 96.69 241 LEU A N 1
ATOM 1981 C CA . LEU A 1 241 ? 43.631 0.306 -69.508 1.00 96.69 241 LEU A CA 1
ATOM 1982 C C . LEU A 1 241 ? 44.599 0.547 -68.340 1.00 96.69 241 LEU A C 1
ATOM 1984 O O . LEU A 1 241 ? 45.450 -0.297 -68.067 1.00 96.69 241 LEU A O 1
ATOM 1988 N N . GLN A 1 242 ? 44.503 1.677 -67.635 1.00 96.00 242 GLN A N 1
ATOM 1989 C CA . GLN A 1 242 ? 45.323 1.947 -66.453 1.00 96.00 242 GLN A CA 1
ATOM 1990 C C . GLN A 1 242 ? 44.886 1.102 -65.244 1.00 96.00 242 GLN A C 1
ATOM 1992 O O . GLN A 1 242 ? 45.752 0.624 -64.508 1.00 96.00 242 GLN A O 1
ATOM 1997 N N . GLU A 1 243 ? 43.584 0.877 -65.064 1.00 96.12 243 GLU A N 1
ATOM 1998 C CA . GLU A 1 243 ? 43.008 -0.026 -64.059 1.00 96.12 243 GLU A CA 1
ATOM 1999 C C . GLU A 1 243 ? 43.376 -1.492 -64.349 1.00 96.12 243 GLU A C 1
ATOM 2001 O O . GLU A 1 243 ? 43.884 -2.185 -63.465 1.00 96.12 243 GLU A O 1
ATOM 2006 N N . GLU A 1 244 ? 43.249 -1.943 -65.600 1.00 96.81 244 GLU A N 1
ATOM 2007 C CA . GLU A 1 244 ? 43.730 -3.249 -66.068 1.00 96.81 244 GLU A CA 1
ATOM 2008 C C . GLU A 1 244 ? 45.240 -3.404 -65.864 1.00 96.81 244 GLU A C 1
ATOM 2010 O O . GLU A 1 244 ? 45.709 -4.413 -65.346 1.00 96.81 244 GLU A O 1
ATOM 2015 N N . ASN A 1 245 ? 46.046 -2.399 -66.214 1.00 96.81 245 ASN A N 1
ATOM 2016 C CA . ASN A 1 245 ? 47.491 -2.486 -66.028 1.00 96.81 245 ASN A CA 1
ATOM 2017 C C . ASN A 1 245 ? 47.877 -2.477 -64.537 1.00 96.81 245 ASN A C 1
ATOM 2019 O O . ASN A 1 245 ? 48.843 -3.132 -64.143 1.00 96.81 245 ASN A O 1
ATOM 2023 N N . ALA A 1 246 ? 47.122 -1.777 -63.685 1.00 96.06 246 ALA A N 1
ATOM 2024 C CA . ALA A 1 246 ? 47.281 -1.847 -62.236 1.00 96.06 246 ALA A CA 1
ATOM 2025 C C . ALA A 1 2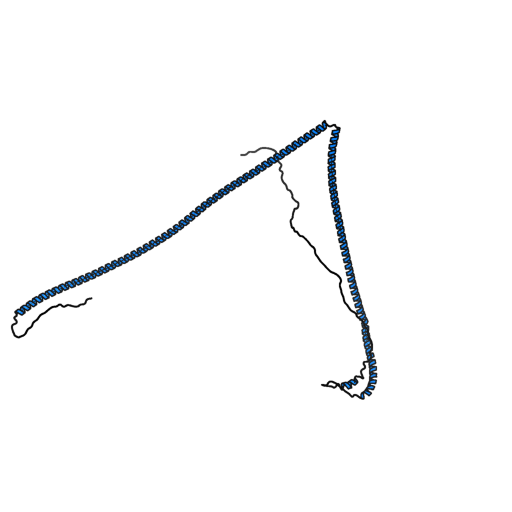46 ? 46.936 -3.246 -61.698 1.00 96.06 246 ALA A C 1
ATOM 2027 O O . ALA A 1 246 ? 47.734 -3.800 -60.938 1.00 96.06 246 ALA A O 1
ATOM 2028 N N . SER A 1 247 ? 45.827 -3.849 -62.140 1.00 96.50 247 SER A N 1
ATOM 2029 C CA . SER A 1 247 ? 45.425 -5.202 -61.731 1.00 96.50 247 SER A CA 1
ATOM 2030 C C . SER A 1 247 ? 46.402 -6.271 -62.235 1.00 96.50 247 SER A C 1
ATOM 2032 O O . SER A 1 247 ? 46.792 -7.150 -61.468 1.00 96.50 247 SER A O 1
ATOM 2034 N N . LEU A 1 248 ? 46.916 -6.148 -63.465 1.00 97.25 248 LEU A N 1
ATOM 2035 C CA . LEU A 1 248 ? 47.961 -7.016 -64.018 1.00 97.25 248 LEU A CA 1
ATOM 2036 C C . LEU A 1 248 ? 49.292 -6.869 -63.271 1.00 97.25 248 LEU A C 1
ATOM 2038 O O . LEU A 1 248 ? 49.951 -7.871 -62.996 1.00 97.25 248 LEU A O 1
ATOM 2042 N N . ARG A 1 249 ? 49.692 -5.648 -62.886 1.00 97.06 249 ARG A N 1
ATOM 2043 C CA . ARG A 1 249 ? 50.871 -5.429 -62.026 1.00 97.06 249 ARG A CA 1
ATOM 2044 C C . ARG A 1 249 ? 50.670 -6.019 -60.635 1.00 97.06 249 ARG A C 1
ATOM 2046 O O . ARG A 1 249 ? 51.620 -6.558 -60.071 1.00 97.06 249 ARG A O 1
ATOM 2053 N N . GLU A 1 250 ? 49.471 -5.930 -60.068 1.00 96.12 250 GLU A N 1
ATOM 2054 C CA . GLU A 1 250 ? 49.168 -6.557 -58.784 1.00 96.12 250 GLU A CA 1
ATOM 2055 C C . GLU A 1 250 ? 49.195 -8.086 -58.892 1.00 96.12 250 GLU A C 1
ATOM 2057 O O . GLU A 1 250 ? 49.855 -8.742 -58.090 1.00 96.12 250 GLU A O 1
ATOM 2062 N N . HIS A 1 251 ? 48.582 -8.655 -59.930 1.00 96.62 251 HIS A N 1
ATOM 2063 C CA . HIS A 1 251 ? 48.636 -10.083 -60.222 1.00 96.62 251 HIS A CA 1
ATOM 2064 C C . HIS A 1 251 ? 50.082 -10.560 -60.428 1.00 96.62 251 HIS A C 1
ATOM 2066 O O . HIS A 1 251 ? 50.488 -11.558 -59.840 1.00 96.62 251 HIS A O 1
ATOM 2072 N N . GLN A 1 252 ? 50.909 -9.795 -61.149 1.00 96.69 252 GLN A N 1
ATOM 2073 C CA . GLN A 1 252 ? 52.338 -10.075 -61.294 1.00 96.69 252 GLN A CA 1
ATOM 2074 C C . GLN A 1 252 ? 53.081 -10.037 -59.947 1.00 96.69 252 GLN A C 1
ATOM 2076 O O . GLN A 1 252 ? 53.961 -10.864 -59.722 1.00 96.69 252 GLN A O 1
ATOM 2081 N N . ARG A 1 253 ? 52.751 -9.108 -59.036 1.00 96.94 253 ARG A N 1
ATOM 2082 C CA . ARG A 1 253 ? 53.327 -9.080 -57.677 1.00 96.94 253 ARG A CA 1
ATOM 2083 C C . ARG A 1 253 ? 52.907 -10.304 -56.863 1.00 96.94 253 ARG A C 1
ATOM 2085 O O . ARG A 1 253 ? 53.768 -10.901 -56.227 1.00 96.94 253 ARG A O 1
ATOM 2092 N N . ARG A 1 254 ? 51.626 -10.693 -56.912 1.00 96.88 254 ARG A N 1
ATOM 2093 C CA . ARG A 1 254 ? 51.107 -11.901 -56.244 1.00 96.88 254 ARG A CA 1
ATOM 2094 C C . ARG A 1 254 ? 51.833 -13.151 -56.753 1.00 96.88 254 ARG A C 1
ATOM 2096 O O . ARG A 1 254 ? 52.463 -13.832 -55.956 1.00 96.88 254 ARG A O 1
ATOM 2103 N N . LEU A 1 255 ? 51.898 -13.347 -58.074 1.00 96.75 255 LEU A N 1
ATOM 2104 C CA . LEU A 1 255 ? 52.633 -14.459 -58.689 1.00 96.75 255 LEU A CA 1
ATOM 2105 C C . LEU A 1 255 ? 54.121 -14.484 -58.306 1.00 96.75 255 LEU A C 1
ATOM 2107 O O . LEU A 1 255 ? 54.664 -15.561 -58.084 1.00 96.75 255 LEU A O 1
ATOM 2111 N N . ARG A 1 256 ? 54.791 -13.325 -58.195 1.00 96.94 256 ARG A N 1
ATOM 2112 C CA . ARG A 1 256 ? 56.184 -13.263 -57.712 1.00 96.94 256 ARG A CA 1
ATOM 2113 C C . ARG A 1 256 ? 56.303 -13.761 -56.269 1.00 96.94 256 ARG A C 1
ATOM 2115 O O . ARG A 1 256 ? 57.141 -14.620 -56.008 1.00 96.94 256 ARG A O 1
ATOM 2122 N N . LEU A 1 257 ? 55.439 -13.293 -55.365 1.00 96.69 257 LEU A N 1
ATOM 2123 C CA . LEU A 1 257 ? 55.402 -13.771 -53.977 1.00 96.69 257 LEU A CA 1
ATOM 2124 C C . LEU A 1 257 ? 55.119 -15.279 -53.906 1.00 96.69 257 LEU A C 1
ATOM 2126 O O . LEU A 1 257 ? 55.810 -15.992 -53.182 1.00 96.69 257 LEU A O 1
ATOM 2130 N N . ASP A 1 258 ? 54.176 -15.781 -54.706 1.00 95.44 258 ASP A N 1
ATOM 2131 C CA . ASP A 1 258 ? 53.878 -17.213 -54.791 1.00 95.44 258 ASP A CA 1
ATOM 2132 C C . ASP A 1 258 ? 55.106 -18.007 -55.268 1.00 95.44 258 ASP A C 1
ATOM 2134 O O . ASP A 1 258 ? 55.455 -19.023 -54.664 1.00 95.44 258 ASP A O 1
ATOM 2138 N N . THR A 1 259 ? 55.833 -17.526 -56.288 1.00 96.06 259 THR A N 1
ATOM 2139 C CA . THR A 1 259 ? 57.087 -18.165 -56.724 1.00 96.06 259 THR A CA 1
ATOM 2140 C C . THR A 1 259 ? 58.179 -18.125 -55.654 1.00 96.06 259 THR A C 1
ATOM 2142 O O . THR A 1 259 ? 58.854 -19.132 -55.456 1.00 96.06 259 THR A O 1
ATOM 2145 N N . GLU A 1 260 ? 58.324 -17.032 -54.900 1.00 96.81 260 GLU A N 1
ATOM 2146 C CA . GLU A 1 260 ? 59.287 -16.940 -53.793 1.00 96.81 260 GLU A CA 1
ATOM 2147 C C . GLU A 1 260 ? 58.945 -17.917 -52.654 1.00 96.81 260 GLU A C 1
ATOM 2149 O O . GLU A 1 260 ? 59.836 -18.583 -52.118 1.00 96.81 260 GLU A O 1
ATOM 2154 N N . ILE A 1 261 ? 57.661 -18.062 -52.308 1.00 96.25 261 ILE A N 1
ATOM 2155 C CA . ILE A 1 261 ? 57.175 -19.029 -51.310 1.00 96.25 261 ILE A CA 1
ATOM 2156 C C . ILE A 1 261 ? 57.409 -20.468 -51.796 1.00 96.25 261 ILE A C 1
ATOM 2158 O O . ILE A 1 261 ? 57.901 -21.312 -51.038 1.00 96.25 261 ILE A O 1
ATOM 2162 N N . LEU A 1 262 ? 57.114 -20.762 -53.065 1.00 96.25 262 LEU A N 1
ATOM 2163 C CA . LEU A 1 262 ? 57.370 -22.072 -53.668 1.00 96.25 262 LEU A CA 1
ATOM 2164 C C . LEU A 1 262 ? 58.873 -22.394 -53.696 1.00 96.25 262 LEU A C 1
ATOM 2166 O O . LEU A 1 262 ? 59.273 -23.480 -53.280 1.00 96.25 262 LEU A O 1
ATOM 2170 N N . GLU A 1 263 ? 59.739 -21.447 -54.060 1.00 96.19 263 GLU A N 1
ATOM 2171 C CA . GLU A 1 263 ? 61.189 -21.636 -53.966 1.00 96.19 263 GLU A CA 1
ATOM 2172 C C . GLU A 1 263 ? 61.652 -21.905 -52.526 1.00 96.19 263 GLU A C 1
ATOM 2174 O O . GLU A 1 263 ? 62.495 -22.776 -52.293 1.00 96.19 263 GLU A O 1
ATOM 2179 N N . GLN A 1 264 ? 61.127 -21.171 -51.540 1.00 95.31 264 GLN A N 1
ATOM 2180 C CA . GLN A 1 264 ? 61.475 -21.375 -50.133 1.00 95.31 264 GLN A CA 1
ATOM 2181 C C . GLN A 1 264 ? 61.029 -22.751 -49.628 1.00 95.31 264 GLN A C 1
ATOM 2183 O O . GLN A 1 264 ? 61.821 -23.443 -48.982 1.00 95.31 264 GLN A O 1
ATOM 2188 N N . THR A 1 265 ? 59.810 -23.188 -49.949 1.00 94.50 265 THR A N 1
ATOM 2189 C CA . THR A 1 265 ? 59.302 -24.513 -49.554 1.00 94.50 265 THR A CA 1
ATOM 2190 C C . THR A 1 265 ? 60.058 -25.646 -50.255 1.00 94.50 265 THR A C 1
ATOM 2192 O O . THR A 1 265 ? 60.416 -26.626 -49.598 1.00 94.50 265 THR A O 1
ATOM 2195 N N . VAL A 1 266 ? 60.431 -25.498 -51.532 1.00 95.50 266 VAL A N 1
ATOM 2196 C CA . VAL A 1 266 ? 61.327 -26.437 -52.239 1.00 95.50 266 VAL A CA 1
ATOM 2197 C C . VAL A 1 266 ? 62.719 -26.477 -51.591 1.00 95.50 266 VAL A C 1
ATOM 2199 O O . VAL A 1 266 ? 63.245 -27.557 -51.317 1.00 95.50 266 VAL A O 1
ATOM 2202 N N . ARG A 1 267 ? 63.314 -25.328 -51.238 1.00 95.88 267 ARG A N 1
ATOM 2203 C CA . ARG A 1 267 ? 64.602 -25.274 -50.512 1.00 95.88 267 ARG A CA 1
ATOM 2204 C C . ARG A 1 267 ? 64.515 -25.947 -49.134 1.00 95.88 267 ARG A C 1
ATOM 2206 O O . ARG A 1 267 ? 65.441 -26.659 -48.742 1.00 95.88 267 ARG A O 1
ATOM 2213 N N . GLN A 1 268 ? 63.423 -25.754 -48.392 1.00 94.69 268 GLN A N 1
ATOM 2214 C CA . GLN A 1 268 ? 63.206 -26.384 -47.082 1.00 94.69 268 GLN A CA 1
ATOM 2215 C C . GLN A 1 268 ? 62.992 -27.898 -47.196 1.00 94.69 268 GLN A C 1
ATOM 2217 O O . GLN A 1 268 ? 63.653 -28.665 -46.495 1.00 94.69 268 GLN A O 1
ATOM 2222 N N . THR A 1 269 ? 62.128 -28.349 -48.106 1.00 93.19 269 THR A N 1
ATOM 2223 C CA . THR A 1 269 ? 61.882 -29.781 -48.345 1.00 93.19 269 THR A CA 1
ATOM 2224 C C . THR A 1 269 ? 63.132 -30.493 -48.860 1.00 93.19 269 THR A C 1
ATOM 2226 O O . THR A 1 269 ? 63.422 -31.598 -48.399 1.00 93.19 269 THR A O 1
ATOM 2229 N N . ALA A 1 270 ? 63.951 -29.854 -49.701 1.00 94.81 270 ALA A N 1
ATOM 2230 C CA . ALA A 1 270 ? 65.262 -30.370 -50.099 1.00 94.81 270 ALA A CA 1
ATOM 2231 C C . ALA A 1 270 ? 66.233 -30.509 -48.907 1.00 94.81 270 ALA A C 1
ATOM 2233 O O . ALA A 1 270 ? 66.891 -31.544 -48.771 1.00 94.81 270 ALA A O 1
ATOM 2234 N N . ARG A 1 271 ? 66.287 -29.526 -47.991 1.00 95.19 271 ARG A N 1
ATOM 2235 C CA . ARG A 1 271 ? 67.075 -29.616 -46.741 1.00 95.19 271 ARG A CA 1
ATOM 2236 C C . ARG A 1 271 ? 66.602 -30.767 -45.846 1.00 95.19 271 ARG A C 1
ATOM 2238 O O . ARG A 1 271 ? 67.432 -31.550 -45.386 1.00 95.19 271 ARG A O 1
ATOM 2245 N N . ILE A 1 272 ? 65.289 -30.908 -45.644 1.00 94.81 272 ILE A N 1
ATOM 2246 C CA . ILE A 1 272 ? 64.687 -32.011 -44.873 1.00 94.81 272 ILE A CA 1
ATOM 2247 C C . ILE A 1 272 ? 65.008 -33.358 -45.531 1.00 94.81 272 ILE A C 1
ATOM 2249 O O . ILE A 1 272 ? 65.407 -34.294 -44.846 1.00 94.81 272 ILE A O 1
ATOM 2253 N N . SER A 1 273 ? 64.905 -33.451 -46.857 1.00 92.50 273 SER A N 1
ATOM 2254 C CA . SER A 1 273 ? 65.190 -34.675 -47.616 1.00 92.50 273 SER A CA 1
ATOM 2255 C C . SER A 1 273 ? 66.672 -35.054 -47.560 1.00 92.50 273 SER A C 1
ATOM 2257 O O . SER A 1 273 ? 67.001 -36.226 -47.408 1.00 92.50 273 SER A O 1
ATOM 2259 N N . CYS A 1 274 ? 67.578 -34.072 -47.605 1.00 93.62 274 CYS A N 1
ATOM 2260 C CA . CYS A 1 274 ? 69.011 -34.276 -47.396 1.00 93.62 274 CYS A CA 1
ATOM 2261 C C . CYS A 1 274 ? 69.312 -34.776 -45.974 1.00 93.62 274 CYS A C 1
ATOM 2263 O O . CYS A 1 274 ? 70.062 -35.738 -45.809 1.00 93.62 274 CYS A O 1
ATOM 2265 N N . ARG A 1 275 ? 68.681 -34.186 -44.948 1.00 93.62 275 ARG A N 1
ATOM 2266 C CA . ARG A 1 275 ? 68.793 -34.652 -43.558 1.00 93.62 275 ARG A CA 1
ATOM 2267 C C . ARG A 1 275 ? 68.282 -36.089 -43.403 1.00 93.62 275 ARG A C 1
ATOM 2269 O O . ARG A 1 275 ? 69.041 -36.933 -42.942 1.00 93.62 275 ARG A O 1
ATOM 2276 N N . ARG A 1 276 ? 67.067 -36.385 -43.879 1.00 92.19 276 ARG A N 1
ATOM 2277 C CA . ARG A 1 276 ? 66.482 -37.738 -43.868 1.00 92.19 276 ARG A CA 1
ATOM 2278 C C . ARG A 1 276 ? 67.348 -38.750 -44.619 1.00 92.19 276 ARG A C 1
ATOM 2280 O O . ARG A 1 276 ? 67.491 -39.874 -44.164 1.00 92.19 276 ARG A O 1
ATOM 2287 N N . ARG A 1 277 ? 67.976 -38.358 -45.736 1.00 93.75 277 ARG A N 1
ATOM 2288 C CA . ARG A 1 277 ? 68.930 -39.208 -46.472 1.00 93.75 277 ARG A CA 1
ATOM 2289 C C . ARG A 1 277 ? 70.194 -39.494 -45.656 1.00 93.75 277 ARG A C 1
ATOM 2291 O O . ARG A 1 277 ? 70.658 -40.626 -45.669 1.00 93.75 277 ARG A O 1
ATOM 2298 N N . LYS A 1 278 ? 70.738 -38.508 -44.932 1.00 93.00 278 LYS A N 1
ATOM 2299 C CA . LYS A 1 278 ? 71.873 -38.721 -44.013 1.00 93.00 278 LYS A CA 1
ATOM 2300 C C . LYS A 1 278 ? 71.495 -39.635 -42.846 1.00 93.00 278 LYS A C 1
ATOM 2302 O O . LYS A 1 278 ? 72.255 -40.541 -42.533 1.00 93.00 278 LYS A O 1
ATOM 2307 N N . GLU A 1 279 ? 70.323 -39.430 -42.248 1.00 92.44 279 GLU A N 1
ATOM 2308 C CA . GLU A 1 279 ? 69.782 -40.285 -41.181 1.00 92.44 279 GLU A CA 1
ATOM 2309 C C . GLU A 1 279 ? 69.566 -41.723 -41.689 1.00 92.44 279 GLU A C 1
ATOM 2311 O O . GLU A 1 279 ? 70.015 -42.667 -41.048 1.00 92.44 279 GLU A O 1
ATOM 2316 N N . ALA A 1 280 ? 68.988 -41.899 -42.882 1.00 90.56 280 ALA A N 1
ATOM 2317 C CA . ALA A 1 280 ? 68.833 -43.205 -43.522 1.00 90.56 280 ALA A CA 1
ATOM 2318 C C . ALA A 1 280 ? 70.184 -43.892 -43.784 1.00 90.56 280 ALA A C 1
ATOM 2320 O O . ALA A 1 280 ? 70.336 -45.054 -43.428 1.00 90.56 280 ALA A O 1
ATOM 2321 N N . LEU A 1 281 ? 71.178 -43.173 -44.327 1.00 93.06 281 LEU A N 1
ATOM 2322 C CA . LEU A 1 281 ? 72.531 -43.703 -44.548 1.00 93.06 281 LEU A CA 1
ATOM 2323 C C . LEU A 1 281 ? 73.223 -44.113 -43.237 1.00 93.06 281 LEU A C 1
ATOM 2325 O O . LEU A 1 281 ? 73.879 -45.150 -43.190 1.00 93.06 281 LEU A O 1
ATOM 2329 N N . GLN A 1 282 ? 73.057 -43.333 -42.163 1.00 91.44 282 GLN A N 1
ATOM 2330 C CA . GLN A 1 282 ? 73.563 -43.688 -40.831 1.00 91.44 282 GLN A CA 1
ATOM 2331 C C . GLN A 1 282 ? 72.869 -44.932 -40.267 1.00 91.44 282 GLN A C 1
ATOM 2333 O O . GLN A 1 282 ? 73.526 -45.764 -39.645 1.00 91.44 282 GLN A O 1
ATOM 2338 N N . LEU A 1 283 ? 71.560 -45.083 -40.489 1.00 91.81 283 LEU A N 1
ATOM 2339 C CA . LEU A 1 283 ? 70.814 -46.269 -40.074 1.00 91.81 283 LEU A CA 1
ATOM 2340 C C . LEU A 1 283 ? 71.209 -47.506 -40.890 1.00 91.81 283 LEU A C 1
ATOM 2342 O O . LEU A 1 283 ? 71.441 -48.545 -40.282 1.00 91.81 283 LEU A O 1
ATOM 2346 N N . THR A 1 284 ? 71.380 -47.418 -42.216 1.00 90.00 284 THR A N 1
ATOM 2347 C CA . THR A 1 284 ? 71.910 -48.550 -43.001 1.00 90.00 284 THR A CA 1
ATOM 2348 C C . THR A 1 284 ? 73.343 -48.895 -42.613 1.00 90.00 284 THR A C 1
ATOM 2350 O O . THR A 1 284 ? 73.645 -50.075 -42.500 1.00 90.00 284 THR A O 1
ATOM 2353 N N . GLY A 1 285 ? 74.196 -47.907 -42.321 1.00 90.69 285 GLY A N 1
ATOM 2354 C CA . GLY A 1 285 ? 75.547 -48.157 -41.807 1.00 90.69 285 GLY A CA 1
ATOM 2355 C C . GLY A 1 285 ? 75.538 -48.890 -40.461 1.00 90.69 285 GLY A C 1
ATOM 2356 O O . GLY A 1 285 ? 76.259 -49.865 -40.291 1.00 90.69 285 GLY A O 1
ATOM 2357 N N . ARG A 1 286 ? 74.660 -48.497 -39.526 1.00 90.44 286 ARG A N 1
ATOM 2358 C CA . ARG A 1 286 ? 74.465 -49.222 -38.256 1.00 90.44 286 ARG A CA 1
ATOM 2359 C C . ARG A 1 286 ? 73.898 -50.627 -38.453 1.00 90.44 286 ARG A C 1
ATOM 2361 O O . ARG A 1 286 ? 74.288 -51.532 -37.730 1.00 90.44 286 ARG A O 1
ATOM 2368 N N . LEU A 1 287 ? 72.985 -50.820 -39.406 1.00 88.19 287 LEU A N 1
ATOM 2369 C CA . LEU A 1 287 ? 72.454 -52.147 -39.733 1.00 88.19 287 LEU A CA 1
ATOM 2370 C C . LEU A 1 287 ? 73.540 -53.051 -40.328 1.00 88.19 287 LEU A C 1
ATOM 2372 O O . LEU A 1 287 ? 73.610 -54.212 -39.945 1.00 88.19 287 LEU A O 1
ATOM 2376 N N . GLN A 1 288 ? 74.410 -52.519 -41.191 1.00 89.56 288 GLN A N 1
ATOM 2377 C CA . GLN A 1 288 ? 75.575 -53.237 -41.717 1.00 89.56 288 GLN A CA 1
ATOM 2378 C C . GLN A 1 288 ? 76.562 -53.596 -40.601 1.00 89.56 288 GLN A C 1
ATOM 2380 O O . GLN A 1 288 ? 76.919 -54.759 -40.483 1.00 89.56 288 GLN A O 1
ATOM 2385 N N . GLN A 1 289 ? 76.901 -52.655 -39.714 1.00 88.06 289 GLN A N 1
ATOM 2386 C CA . GLN A 1 289 ? 77.750 -52.918 -38.541 1.00 88.06 289 GLN A CA 1
ATOM 2387 C C . GLN A 1 289 ? 77.167 -54.010 -37.633 1.00 88.06 289 GLN A C 1
ATOM 2389 O O . GLN A 1 289 ? 77.870 -54.937 -37.252 1.00 88.06 289 GLN A O 1
ATOM 2394 N N . LEU A 1 290 ? 75.867 -53.951 -37.323 1.00 88.12 290 LEU A N 1
ATOM 2395 C CA . LEU A 1 290 ? 75.198 -54.994 -36.538 1.00 88.12 290 LEU A CA 1
ATOM 2396 C C . LEU A 1 290 ? 75.152 -56.340 -37.278 1.00 88.12 290 LEU A C 1
ATOM 2398 O O . LEU A 1 290 ? 75.235 -57.385 -36.640 1.00 88.12 290 LEU A O 1
ATOM 2402 N N . GLN A 1 291 ? 75.031 -56.334 -38.606 1.00 87.75 291 GLN A N 1
ATOM 2403 C CA . GLN A 1 291 ? 75.078 -57.545 -39.423 1.00 87.75 291 GLN A CA 1
ATOM 2404 C C . GLN A 1 291 ? 76.485 -58.161 -39.442 1.00 87.75 291 GLN A C 1
ATOM 2406 O O . GLN A 1 291 ? 76.602 -59.372 -39.276 1.00 87.75 291 GLN A O 1
ATOM 2411 N N . GLU A 1 292 ? 77.536 -57.347 -39.553 1.00 87.56 292 GLU A N 1
ATOM 2412 C CA . GLU A 1 292 ? 78.941 -57.754 -39.427 1.00 87.56 292 GLU A CA 1
ATOM 2413 C C . GLU A 1 292 ? 79.250 -58.274 -38.012 1.00 87.56 292 GLU A C 1
ATOM 2415 O O . GLU A 1 292 ? 79.877 -59.318 -37.870 1.00 87.56 292 GLU A O 1
ATOM 2420 N N . GLU A 1 293 ? 78.747 -57.628 -36.953 1.00 86.38 293 GLU A N 1
ATOM 2421 C CA . GLU A 1 293 ? 78.863 -58.129 -35.576 1.00 86.38 293 GLU A CA 1
ATOM 2422 C C . GLU A 1 293 ? 78.157 -59.476 -35.375 1.00 86.38 293 GLU A C 1
ATOM 2424 O O . GLU A 1 293 ? 78.662 -60.335 -34.651 1.00 86.38 293 GLU A O 1
ATOM 2429 N N . VAL A 1 294 ? 76.973 -59.666 -35.969 1.00 87.56 294 VAL A N 1
ATOM 2430 C CA . VAL A 1 294 ? 76.244 -60.941 -35.910 1.00 87.56 294 VAL A CA 1
ATOM 2431 C C . VAL A 1 294 ? 76.989 -62.018 -36.695 1.00 87.56 294 VAL A C 1
ATOM 2433 O O . VAL A 1 294 ? 77.145 -63.118 -36.174 1.00 87.56 294 VAL A O 1
ATOM 2436 N N . GLN A 1 295 ? 77.508 -61.706 -37.884 1.00 87.06 295 GLN A N 1
ATOM 2437 C CA . GLN A 1 295 ? 78.324 -62.628 -38.680 1.00 87.06 295 GLN A CA 1
ATOM 2438 C C . GLN A 1 295 ? 79.635 -62.988 -37.973 1.00 87.06 295 GLN A C 1
ATOM 2440 O O . GLN A 1 295 ? 79.981 -64.161 -37.913 1.00 87.06 295 GLN A O 1
ATOM 2445 N N . GLY A 1 296 ? 80.321 -62.025 -37.354 1.00 85.69 296 GLY A N 1
ATOM 2446 C CA . GLY A 1 296 ? 81.525 -62.280 -36.559 1.00 85.69 296 GLY A CA 1
ATOM 2447 C C . GLY A 1 296 ? 81.244 -63.149 -35.330 1.00 85.69 296 GLY A C 1
ATOM 2448 O O . GLY A 1 296 ? 82.001 -64.069 -35.041 1.00 85.69 296 GLY A O 1
ATOM 2449 N N . LYS A 1 297 ? 80.114 -62.935 -34.639 1.00 84.31 297 LYS A N 1
ATOM 2450 C CA . LYS A 1 297 ? 79.664 -63.817 -33.543 1.00 84.31 297 LYS A CA 1
ATOM 2451 C C . LYS A 1 297 ? 79.268 -65.211 -34.041 1.00 84.31 297 LYS A C 1
ATOM 2453 O O . LYS A 1 297 ? 79.489 -66.181 -33.327 1.00 84.31 297 LYS A O 1
ATOM 2458 N N . GLN A 1 298 ? 78.697 -65.328 -35.242 1.00 83.38 298 GLN A N 1
ATOM 2459 C CA . GLN A 1 298 ? 78.402 -66.618 -35.878 1.00 83.38 298 GLN A CA 1
ATOM 2460 C C . GLN A 1 298 ? 79.693 -67.366 -36.226 1.00 83.38 298 GLN A C 1
ATOM 2462 O O . GLN A 1 298 ? 79.836 -68.509 -35.812 1.00 83.38 298 GLN A O 1
ATOM 2467 N N . GLN A 1 299 ? 80.663 -66.699 -36.855 1.00 83.62 299 GLN A N 1
ATOM 2468 C CA . GLN A 1 299 ? 81.988 -67.256 -37.145 1.00 83.62 299 GLN A CA 1
ATOM 2469 C C . GLN A 1 299 ? 82.710 -67.691 -35.866 1.00 83.62 299 GLN A C 1
ATOM 2471 O O . GLN A 1 299 ? 83.190 -68.811 -35.804 1.00 83.62 299 GLN A O 1
ATOM 2476 N N . GLN A 1 300 ? 82.696 -66.883 -34.801 1.00 82.25 300 GLN A N 1
ATOM 2477 C CA . GLN A 1 300 ? 83.254 -67.282 -33.501 1.00 82.25 300 GLN A CA 1
ATOM 2478 C C . GLN A 1 300 ? 82.547 -68.508 -32.898 1.00 82.25 300 GLN A C 1
ATOM 2480 O O . GLN A 1 300 ? 83.188 -69.336 -32.257 1.00 82.25 300 GLN A O 1
ATOM 2485 N N . LEU A 1 301 ? 81.230 -68.648 -33.082 1.00 81.06 301 LEU A N 1
ATOM 2486 C CA . LEU A 1 301 ? 80.494 -69.839 -32.645 1.00 81.06 301 LEU A CA 1
ATOM 2487 C C . LEU A 1 301 ? 80.819 -71.068 -33.505 1.00 81.06 301 LEU A C 1
ATOM 2489 O O . LEU A 1 301 ? 80.887 -72.166 -32.958 1.00 81.06 301 LEU A O 1
ATOM 2493 N N . GLU A 1 302 ? 81.030 -70.897 -34.809 1.00 83.44 302 GLU A N 1
ATOM 2494 C CA . GLU A 1 302 ? 81.468 -71.951 -35.732 1.00 83.44 302 GLU A CA 1
ATOM 2495 C C . GLU A 1 302 ? 82.909 -72.388 -35.422 1.00 83.44 302 GLU A C 1
ATOM 2497 O O . GLU A 1 302 ? 83.140 -73.573 -35.206 1.00 83.44 302 GLU A O 1
ATOM 2502 N N . GLU A 1 303 ? 83.846 -71.451 -35.254 1.00 83.00 303 GLU A N 1
ATOM 2503 C CA . GLU A 1 303 ? 85.224 -71.703 -34.806 1.00 83.00 303 GLU A CA 1
ATOM 2504 C C . GLU A 1 303 ? 85.249 -72.448 -33.465 1.00 83.00 303 GLU A C 1
ATOM 2506 O O . GLU A 1 303 ? 85.920 -73.469 -33.341 1.00 83.00 303 GLU A O 1
ATOM 2511 N N . LEU A 1 304 ? 84.461 -72.017 -32.471 1.00 83.56 304 LEU A N 1
ATOM 2512 C CA . LEU A 1 304 ? 84.351 -72.724 -31.189 1.00 83.56 304 LEU A CA 1
ATOM 2513 C C . LEU A 1 304 ? 83.728 -74.124 -31.334 1.00 83.56 304 LEU A C 1
ATOM 2515 O O . LEU A 1 304 ? 84.084 -75.027 -30.575 1.00 83.56 304 LEU A O 1
ATOM 2519 N N . GLN A 1 305 ? 82.819 -74.346 -32.289 1.00 79.50 305 GLN A N 1
ATOM 2520 C CA . GLN A 1 305 ? 82.286 -75.680 -32.597 1.00 79.50 305 GLN A CA 1
ATOM 2521 C C . GLN A 1 305 ? 83.328 -76.563 -33.302 1.00 79.50 305 GLN A C 1
ATOM 2523 O O . GLN A 1 305 ? 83.466 -77.740 -32.954 1.00 79.50 305 GLN A O 1
ATOM 2528 N N . GLU A 1 306 ? 84.105 -76.017 -34.237 1.00 82.50 306 GLU A N 1
ATOM 2529 C CA . GLU A 1 306 ? 85.222 -76.707 -34.887 1.00 82.50 306 GLU A CA 1
ATOM 2530 C C . GLU A 1 306 ? 86.340 -77.038 -33.893 1.00 82.50 306 GLU A C 1
ATOM 2532 O O . GLU A 1 306 ? 86.848 -78.158 -33.878 1.00 82.50 306 GLU A O 1
ATOM 2537 N N . GLU A 1 307 ? 86.693 -76.123 -32.992 1.00 82.94 307 GLU A N 1
ATOM 2538 C CA . GLU A 1 307 ? 87.645 -76.389 -31.916 1.00 82.94 307 GLU A CA 1
ATOM 2539 C C . GLU A 1 307 ? 87.135 -77.477 -30.972 1.00 82.94 307 GLU A C 1
ATOM 2541 O O . GLU A 1 307 ? 87.885 -78.397 -30.643 1.00 82.94 307 GLU A O 1
ATOM 2546 N N . ASN A 1 308 ? 85.862 -77.431 -30.574 1.00 75.88 308 ASN A N 1
ATOM 2547 C CA . ASN A 1 308 ? 85.276 -78.423 -29.676 1.00 75.88 308 ASN A CA 1
ATOM 2548 C C . ASN A 1 308 ? 85.208 -79.812 -30.340 1.00 75.88 308 ASN A C 1
ATOM 2550 O O . ASN A 1 308 ? 85.669 -80.795 -29.762 1.00 75.88 308 ASN A O 1
ATOM 2554 N N . THR A 1 309 ? 84.770 -79.905 -31.601 1.00 80.31 309 THR A N 1
ATOM 2555 C CA . THR A 1 309 ? 84.812 -81.166 -32.370 1.00 80.31 309 THR A CA 1
ATOM 2556 C C . THR A 1 309 ? 86.242 -81.658 -32.604 1.00 80.31 309 THR A C 1
ATOM 2558 O O . THR A 1 309 ? 86.503 -82.853 -32.472 1.00 80.31 309 THR A O 1
ATOM 2561 N N . ARG A 1 310 ? 87.211 -80.767 -32.848 1.00 84.38 310 ARG A N 1
ATOM 2562 C CA . ARG A 1 310 ? 88.638 -81.110 -32.968 1.00 84.38 310 ARG A CA 1
ATOM 2563 C C . ARG A 1 310 ? 89.247 -81.566 -31.641 1.00 84.38 310 ARG A C 1
ATOM 2565 O O . ARG A 1 310 ? 90.117 -82.437 -31.648 1.00 84.38 310 ARG A O 1
ATOM 2572 N N . VAL A 1 311 ? 88.817 -81.013 -30.508 1.00 81.56 311 VAL A N 1
ATOM 2573 C CA . VAL A 1 311 ? 89.201 -81.468 -29.162 1.00 81.56 311 VAL A CA 1
ATOM 2574 C C . VAL A 1 311 ? 88.593 -82.837 -28.867 1.00 81.56 311 VAL A C 1
ATOM 2576 O O . VAL A 1 311 ? 89.324 -83.720 -28.419 1.00 81.56 311 VAL A O 1
ATOM 2579 N N . LEU A 1 312 ? 87.316 -83.060 -29.191 1.00 78.44 312 LEU A N 1
ATOM 2580 C CA . LEU A 1 312 ? 86.669 -84.371 -29.082 1.00 78.44 312 LEU A CA 1
ATOM 2581 C C . LEU A 1 312 ? 87.386 -85.416 -29.949 1.00 78.44 312 LEU A C 1
ATOM 2583 O O . LEU A 1 312 ? 87.802 -86.446 -29.426 1.00 78.44 312 LEU A O 1
ATOM 2587 N N . ALA A 1 313 ? 87.657 -85.117 -31.222 1.00 79.12 313 ALA A N 1
ATOM 2588 C CA . ALA A 1 313 ? 88.387 -86.006 -32.127 1.00 79.12 313 ALA A CA 1
ATOM 2589 C C . ALA A 1 313 ? 89.821 -86.300 -31.646 1.00 79.12 313 ALA A C 1
ATOM 2591 O O . ALA A 1 313 ? 90.267 -87.444 -31.700 1.00 79.12 313 ALA A O 1
ATOM 2592 N N . LYS A 1 314 ? 90.547 -85.307 -31.105 1.00 77.94 314 LYS A N 1
ATOM 2593 C CA . LYS A 1 314 ? 91.852 -85.530 -30.448 1.00 77.94 314 LYS A CA 1
ATOM 2594 C C . LYS A 1 314 ? 91.722 -86.426 -29.214 1.00 77.94 314 LYS A C 1
ATOM 2596 O O . LYS A 1 314 ? 92.565 -87.293 -28.998 1.00 77.94 314 LYS A O 1
ATOM 2601 N N . MET A 1 315 ? 90.683 -86.233 -28.403 1.00 68.75 315 MET A N 1
ATOM 2602 C CA . MET A 1 315 ? 90.436 -87.030 -27.201 1.00 68.75 315 MET A CA 1
ATOM 2603 C C . MET A 1 315 ? 90.053 -88.481 -27.542 1.00 68.75 315 MET A C 1
ATOM 2605 O O . MET A 1 315 ? 90.442 -89.398 -26.818 1.00 68.75 315 MET A O 1
ATOM 2609 N N . GLU A 1 316 ? 89.351 -88.701 -28.655 1.00 72.69 316 GLU A N 1
ATOM 2610 C CA . GLU A 1 316 ? 89.054 -90.030 -29.196 1.00 72.69 316 GLU A CA 1
ATOM 2611 C C . GLU A 1 316 ? 90.272 -90.687 -29.853 1.00 72.69 316 GLU A C 1
ATOM 2613 O O . GLU A 1 316 ? 90.528 -91.857 -29.587 1.00 72.69 316 GLU A O 1
ATOM 2618 N N . ALA A 1 317 ? 91.082 -89.950 -30.619 1.00 74.75 317 ALA A N 1
ATOM 2619 C CA . ALA A 1 317 ? 92.316 -90.464 -31.222 1.00 74.75 317 ALA A CA 1
ATOM 2620 C C . ALA A 1 317 ? 93.374 -90.854 -30.173 1.00 74.75 317 ALA A C 1
ATOM 2622 O O . ALA A 1 317 ? 94.046 -91.871 -30.315 1.00 74.75 317 ALA A O 1
ATOM 2623 N N . LEU A 1 318 ? 93.469 -90.111 -29.065 1.00 76.44 318 LEU A N 1
ATOM 2624 C CA . LEU A 1 318 ? 94.336 -90.450 -27.928 1.00 76.44 318 LEU A CA 1
ATOM 2625 C C . LEU A 1 318 ? 93.749 -91.551 -27.023 1.00 76.44 318 LEU A C 1
ATOM 2627 O O . LEU A 1 318 ? 94.395 -91.973 -26.061 1.00 76.44 318 LEU A O 1
ATOM 2631 N N . ARG A 1 319 ? 92.529 -92.034 -27.290 1.00 72.50 319 ARG A N 1
ATOM 2632 C CA . ARG A 1 319 ? 91.880 -93.109 -26.526 1.00 72.50 319 ARG A CA 1
ATOM 2633 C C . ARG A 1 319 ? 92.548 -94.476 -26.744 1.00 72.50 319 ARG A C 1
ATOM 2635 O O . ARG A 1 319 ? 92.904 -95.077 -25.727 1.00 72.50 319 ARG A O 1
ATOM 2642 N N . PRO A 1 320 ? 92.777 -94.974 -27.982 1.00 69.19 320 PRO A N 1
ATOM 2643 C CA . PRO A 1 320 ? 93.557 -96.190 -28.202 1.00 69.19 320 PRO A CA 1
ATOM 2644 C C . PRO A 1 320 ? 94.989 -96.048 -27.681 1.00 69.19 320 PRO A C 1
ATOM 2646 O O . PRO A 1 320 ? 95.448 -96.963 -27.008 1.00 69.19 320 PRO A O 1
ATOM 2649 N N . ASP A 1 321 ? 95.650 -94.899 -27.855 1.00 69.56 321 ASP A N 1
ATOM 2650 C CA . ASP A 1 321 ? 97.014 -94.691 -27.346 1.00 69.56 321 ASP A CA 1
ATOM 2651 C C . ASP A 1 321 ? 97.080 -94.678 -25.815 1.00 69.56 321 ASP A C 1
ATOM 2653 O O . ASP A 1 321 ? 98.000 -95.249 -25.236 1.00 69.56 321 ASP A O 1
ATOM 2657 N N . ARG A 1 322 ? 96.085 -94.117 -25.110 1.00 66.62 322 ARG A N 1
ATOM 2658 C CA . ARG A 1 322 ? 95.991 -94.252 -23.643 1.00 66.62 322 ARG A CA 1
ATOM 2659 C C . ARG A 1 322 ? 95.780 -95.701 -23.210 1.00 66.62 322 ARG A C 1
ATOM 2661 O O . ARG A 1 322 ? 96.341 -96.103 -22.190 1.00 66.62 322 ARG A O 1
ATOM 2668 N N . VAL A 1 323 ? 94.999 -96.483 -23.956 1.00 68.69 323 VAL A N 1
ATOM 2669 C CA . VAL A 1 323 ? 94.802 -97.916 -23.683 1.00 68.69 323 VAL A CA 1
ATOM 2670 C C . VAL A 1 323 ? 96.099 -98.689 -23.954 1.00 68.69 323 VAL A C 1
ATOM 2672 O O . VAL A 1 323 ? 96.560 -99.408 -23.067 1.00 68.69 323 VAL A O 1
ATOM 2675 N N . ALA A 1 324 ? 96.748 -98.464 -25.097 1.00 71.25 324 ALA A N 1
ATOM 2676 C CA . ALA A 1 324 ? 98.021 -99.065 -25.479 1.00 71.25 324 ALA A CA 1
ATOM 2677 C C . ALA A 1 324 ? 99.138 -98.714 -24.487 1.00 71.25 324 ALA A C 1
ATOM 2679 O O . ALA A 1 324 ? 99.755 -99.620 -23.941 1.00 71.25 324 ALA A O 1
ATOM 2680 N N . LEU A 1 325 ? 99.322 -97.437 -24.135 1.00 71.94 325 LEU A N 1
ATOM 2681 C CA . LEU A 1 325 ? 100.286 -97.000 -23.119 1.00 71.94 325 LEU A CA 1
ATOM 2682 C C . LEU A 1 325 ? 99.965 -97.549 -21.723 1.00 71.94 325 LEU A C 1
ATOM 2684 O O . LEU A 1 325 ? 100.882 -97.747 -20.931 1.00 71.94 325 LEU A O 1
ATOM 2688 N N . SER A 1 326 ? 98.699 -97.814 -21.382 1.00 68.00 326 SER A N 1
ATOM 2689 C CA . SER A 1 326 ? 98.362 -98.473 -20.110 1.00 68.00 326 SER A CA 1
ATOM 2690 C C . SER A 1 326 ? 98.718 -99.968 -20.117 1.00 68.00 326 SER A C 1
ATOM 2692 O O . SER A 1 326 ? 99.275 -100.465 -19.136 1.00 68.00 326 SER A O 1
ATOM 2694 N N . ALA A 1 327 ? 98.501 -100.661 -21.240 1.00 65.44 327 ALA A N 1
ATOM 2695 C CA . ALA A 1 327 ? 98.922 -102.046 -21.449 1.00 65.44 327 ALA A CA 1
ATOM 2696 C C . ALA A 1 327 ? 100.455 -102.177 -21.548 1.00 65.44 327 ALA A C 1
ATOM 2698 O O . ALA A 1 327 ? 101.052 -103.107 -21.013 1.00 65.44 327 ALA A O 1
ATOM 2699 N N . GLU A 1 328 ? 101.124 -101.214 -22.172 1.00 70.56 328 GLU A N 1
ATOM 2700 C CA . GLU A 1 328 ? 102.576 -101.176 -22.301 1.00 70.56 328 GLU A CA 1
ATOM 2701 C C . GLU A 1 328 ? 103.244 -100.793 -20.976 1.00 70.56 328 GLU A C 1
ATOM 2703 O O . GLU A 1 328 ? 104.240 -101.401 -20.593 1.00 70.56 328 GLU A O 1
ATOM 2708 N N . ARG A 1 329 ? 102.654 -99.881 -20.188 1.00 71.44 329 ARG A N 1
ATOM 2709 C CA . ARG A 1 329 ? 103.071 -99.643 -18.795 1.00 71.44 329 ARG A CA 1
ATOM 2710 C C . ARG A 1 329 ? 102.890 -100.886 -17.930 1.00 71.44 329 ARG A C 1
ATOM 2712 O O . ARG A 1 329 ? 103.783 -101.166 -17.136 1.00 71.44 329 ARG A O 1
ATOM 2719 N N . SER A 1 330 ? 101.808 -101.655 -18.079 1.00 63.09 330 SER A N 1
ATOM 2720 C CA . SER A 1 330 ? 101.633 -102.898 -17.310 1.00 63.09 330 SER A CA 1
ATOM 2721 C C . SER A 1 330 ? 102.637 -103.980 -17.735 1.00 63.09 330 SER A C 1
ATOM 2723 O O . SER A 1 330 ? 103.253 -104.611 -16.873 1.00 63.09 330 SER A O 1
ATOM 2725 N N . ARG A 1 331 ? 102.922 -104.115 -19.038 1.00 68.44 331 ARG A N 1
ATOM 2726 C CA . ARG A 1 331 ? 104.000 -104.967 -19.570 1.00 68.44 331 ARG A CA 1
ATOM 2727 C C . ARG A 1 331 ? 105.378 -104.543 -19.054 1.00 68.44 331 ARG A C 1
ATOM 2729 O O . ARG A 1 331 ? 106.119 -105.379 -18.545 1.00 68.44 331 ARG A O 1
ATOM 2736 N N . ASN A 1 332 ? 105.704 -103.256 -19.115 1.00 73.19 332 ASN A N 1
ATOM 2737 C CA . ASN A 1 332 ? 106.978 -102.716 -18.642 1.00 73.19 332 ASN A CA 1
ATOM 2738 C C . ASN A 1 332 ? 107.116 -102.824 -17.116 1.00 73.19 332 ASN A C 1
ATOM 2740 O O . ASN A 1 332 ? 108.212 -103.080 -16.628 1.00 73.19 332 ASN A O 1
ATOM 2744 N N . GLN A 1 333 ? 106.023 -102.723 -16.353 1.00 72.06 333 GLN A N 1
ATOM 2745 C CA . GLN A 1 333 ? 106.011 -103.028 -14.918 1.00 72.06 333 GLN A CA 1
ATOM 2746 C C . GLN A 1 333 ? 106.239 -104.519 -14.638 1.00 72.06 333 GLN A C 1
ATOM 2748 O O . GLN A 1 333 ? 106.935 -104.849 -13.679 1.00 72.06 333 GLN A O 1
ATOM 2753 N N . LEU A 1 334 ? 105.704 -105.430 -15.458 1.00 65.62 334 LEU A N 1
ATOM 2754 C CA . LEU A 1 334 ? 105.991 -106.865 -15.352 1.00 65.62 334 LEU A CA 1
ATOM 2755 C C . LEU A 1 334 ? 107.453 -107.175 -15.711 1.00 65.62 334 LEU A C 1
ATOM 2757 O O . LEU A 1 334 ? 108.113 -107.903 -14.973 1.00 65.62 334 LEU A O 1
ATOM 2761 N N . GLU A 1 335 ? 108.004 -106.574 -1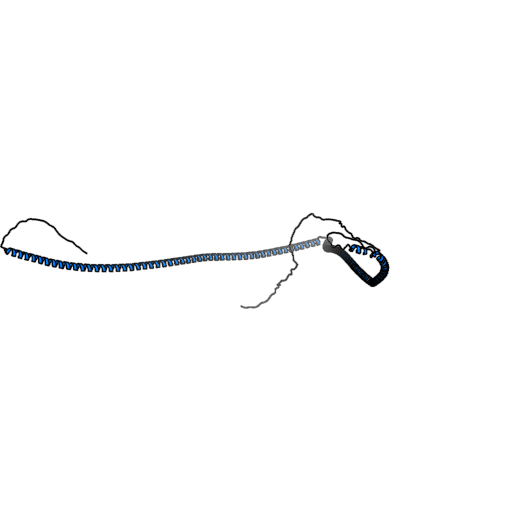6.768 1.00 69.62 335 GLU A N 1
ATOM 2762 C CA . GLU A 1 335 ? 109.427 -106.699 -17.107 1.00 69.62 335 GLU A CA 1
ATOM 2763 C C . GLU A 1 335 ? 110.346 -106.085 -16.045 1.00 69.62 335 GLU A C 1
ATOM 2765 O O . GLU A 1 335 ? 111.384 -106.669 -15.723 1.00 69.62 335 GLU A O 1
ATOM 2770 N N . ALA A 1 336 ? 109.973 -104.935 -15.476 1.00 72.62 336 ALA A N 1
ATOM 2771 C CA . ALA A 1 336 ? 110.684 -104.312 -14.365 1.00 72.62 336 ALA A CA 1
ATOM 2772 C C . ALA A 1 336 ? 110.675 -105.232 -13.143 1.00 72.62 336 ALA A C 1
ATOM 2774 O O . ALA A 1 336 ? 111.747 -105.530 -12.630 1.00 72.62 336 ALA A O 1
ATOM 2775 N N . LYS A 1 337 ? 109.519 -105.792 -12.758 1.00 73.19 337 LYS A N 1
ATOM 2776 C CA . LYS A 1 337 ? 109.412 -106.794 -11.683 1.00 73.19 337 LYS A CA 1
ATOM 2777 C C . LYS A 1 337 ? 110.237 -108.050 -11.965 1.00 73.19 337 LYS A C 1
ATOM 2779 O O . LYS A 1 337 ? 110.846 -108.583 -11.049 1.00 73.19 337 LYS A O 1
ATOM 2784 N N . LEU A 1 338 ? 110.336 -108.505 -13.216 1.00 67.88 338 LEU A N 1
ATOM 2785 C CA . LEU A 1 338 ? 111.142 -109.676 -13.595 1.00 67.88 338 LEU A CA 1
ATOM 2786 C C . LEU A 1 338 ? 112.655 -109.369 -13.542 1.00 67.88 338 LEU A C 1
ATOM 2788 O O . LEU A 1 338 ? 113.445 -110.180 -13.052 1.00 67.88 338 LEU A O 1
ATOM 2792 N N . LYS A 1 339 ? 113.076 -108.173 -13.977 1.00 73.19 339 LYS A N 1
ATOM 2793 C CA . LYS A 1 339 ? 114.452 -107.657 -13.818 1.00 73.19 339 LYS A CA 1
ATOM 2794 C C . LYS A 1 339 ? 114.791 -107.403 -12.345 1.00 73.19 339 LYS A C 1
ATOM 2796 O O . LYS A 1 339 ? 115.913 -107.670 -11.920 1.00 73.19 339 LYS A O 1
ATOM 2801 N N . GLU A 1 340 ? 113.831 -106.934 -11.562 1.00 73.31 340 GLU A N 1
ATOM 2802 C CA . GLU A 1 340 ? 113.968 -106.664 -10.138 1.00 73.31 340 GLU A CA 1
ATOM 2803 C C . GLU A 1 340 ? 113.993 -107.947 -9.312 1.00 73.31 340 GLU A C 1
ATOM 2805 O O . GLU A 1 340 ? 114.815 -108.034 -8.412 1.00 73.31 340 GLU A O 1
ATOM 2810 N N . GLU A 1 341 ? 113.240 -108.986 -9.680 1.00 70.44 341 GLU A N 1
ATOM 2811 C CA . GLU A 1 341 ? 113.380 -110.340 -9.131 1.00 70.44 341 GLU A CA 1
ATOM 2812 C C . GLU A 1 341 ? 114.718 -110.979 -9.524 1.00 70.44 341 GLU A C 1
ATOM 2814 O O . GLU A 1 341 ? 115.367 -111.589 -8.681 1.00 70.44 341 GLU A O 1
ATOM 2819 N N . ARG A 1 342 ? 115.232 -110.776 -10.749 1.00 68.31 342 ARG A N 1
ATOM 2820 C CA . ARG A 1 342 ? 116.624 -111.163 -11.078 1.00 68.31 342 ARG A CA 1
ATOM 2821 C C . ARG A 1 342 ? 117.631 -110.434 -10.179 1.00 68.31 342 ARG A C 1
ATOM 2823 O O . ARG A 1 342 ? 118.528 -111.068 -9.626 1.00 68.31 342 ARG A O 1
ATOM 2830 N N . ARG A 1 343 ? 117.461 -109.122 -9.971 1.00 73.75 343 ARG A N 1
ATOM 2831 C CA . ARG A 1 343 ? 118.282 -108.331 -9.037 1.00 73.75 343 ARG A CA 1
ATOM 2832 C C . ARG A 1 343 ? 118.073 -108.752 -7.584 1.00 73.75 343 ARG A C 1
ATOM 2834 O O . ARG A 1 343 ? 119.037 -108.741 -6.840 1.00 73.75 343 ARG A O 1
ATOM 2841 N N . ARG A 1 344 ? 116.876 -109.164 -7.165 1.00 74.50 344 ARG A N 1
ATOM 2842 C CA . ARG A 1 344 ? 116.561 -109.655 -5.815 1.00 74.50 344 ARG A CA 1
ATOM 2843 C C . ARG A 1 344 ? 117.132 -111.045 -5.584 1.00 74.50 344 ARG A C 1
ATOM 2845 O O . ARG A 1 344 ? 117.629 -111.294 -4.503 1.00 74.50 344 ARG A O 1
ATOM 2852 N N . ARG A 1 345 ? 117.174 -111.906 -6.601 1.00 67.94 345 ARG A N 1
ATOM 2853 C CA . ARG A 1 345 ? 117.844 -113.214 -6.573 1.00 67.94 345 ARG A CA 1
ATOM 2854 C C . ARG A 1 345 ? 119.368 -113.065 -6.494 1.00 67.94 345 ARG A C 1
ATOM 2856 O O . ARG A 1 345 ? 120.011 -113.796 -5.750 1.00 67.94 345 ARG A O 1
ATOM 2863 N N . ASN A 1 346 ? 119.939 -112.077 -7.188 1.00 68.06 346 ASN A N 1
ATOM 2864 C CA . ASN A 1 346 ? 121.361 -111.727 -7.072 1.00 68.06 346 ASN A CA 1
ATOM 2865 C C . ASN A 1 346 ? 121.686 -111.022 -5.741 1.00 68.06 346 ASN A C 1
ATOM 2867 O O . ASN A 1 346 ? 122.678 -111.358 -5.103 1.00 68.06 346 ASN A O 1
ATOM 2871 N N . ARG A 1 347 ? 120.830 -110.104 -5.274 1.00 70.88 347 ARG A N 1
ATOM 2872 C CA . ARG A 1 347 ? 120.943 -109.480 -3.947 1.00 70.88 347 ARG A CA 1
ATOM 2873 C C . ARG A 1 347 ? 120.765 -110.507 -2.839 1.00 70.88 347 ARG A C 1
ATOM 2875 O O . ARG A 1 347 ? 121.539 -110.468 -1.912 1.00 70.88 347 ARG A O 1
ATOM 2882 N N . MET A 1 348 ? 119.862 -111.480 -2.957 1.00 72.06 348 MET A N 1
ATOM 2883 C CA . MET A 1 348 ? 119.719 -112.576 -1.992 1.00 72.06 348 MET A CA 1
ATOM 2884 C C . MET A 1 348 ? 120.992 -113.429 -1.928 1.00 72.06 348 MET A C 1
ATOM 2886 O O . MET A 1 348 ? 121.419 -113.771 -0.835 1.00 72.06 348 MET A O 1
ATOM 2890 N N . LYS A 1 349 ? 121.667 -113.696 -3.059 1.00 62.88 349 LYS A N 1
ATOM 2891 C CA . LYS A 1 349 ? 123.012 -114.304 -3.036 1.00 62.88 349 LYS A CA 1
ATOM 2892 C C . LYS A 1 349 ? 124.019 -113.443 -2.252 1.00 62.88 349 LYS A C 1
ATOM 2894 O O . LYS A 1 349 ? 124.741 -113.982 -1.424 1.00 62.88 349 LYS A O 1
ATOM 2899 N N . SER A 1 350 ? 124.017 -112.123 -2.460 1.00 63.41 350 SER A N 1
ATOM 2900 C CA . SER A 1 350 ? 124.908 -111.181 -1.756 1.00 63.41 350 SER A CA 1
ATOM 2901 C C . SER A 1 350 ? 124.558 -110.995 -0.271 1.00 63.41 350 SER A C 1
ATOM 2903 O O . SER A 1 350 ? 125.444 -110.914 0.566 1.00 63.41 350 SER A O 1
ATOM 2905 N N . ILE A 1 351 ? 123.272 -110.997 0.079 1.00 66.62 351 ILE A N 1
ATOM 2906 C CA . ILE A 1 351 ? 122.747 -110.843 1.442 1.00 66.62 351 ILE A CA 1
ATOM 2907 C C . ILE A 1 351 ? 122.888 -112.157 2.215 1.00 66.62 351 ILE A C 1
ATOM 2909 O O . ILE A 1 351 ? 123.103 -112.121 3.416 1.00 66.62 351 ILE A O 1
ATOM 2913 N N . MET A 1 352 ? 122.881 -113.325 1.563 1.00 64.19 352 MET A N 1
ATOM 2914 C CA . MET A 1 352 ? 123.391 -114.560 2.177 1.00 64.19 352 MET A CA 1
ATOM 2915 C C . MET A 1 352 ? 124.889 -114.440 2.505 1.00 64.19 352 MET A C 1
ATOM 2917 O O . MET A 1 352 ? 125.337 -114.945 3.533 1.00 64.19 352 MET A O 1
ATOM 2921 N N . GLN A 1 353 ? 125.654 -113.725 1.675 1.00 57.41 353 GLN A N 1
ATOM 2922 C CA . GLN A 1 353 ? 127.060 -113.394 1.924 1.00 57.41 353 GLN A CA 1
ATOM 2923 C C . GLN A 1 353 ? 127.252 -112.349 3.045 1.00 57.41 353 GLN A C 1
ATOM 2925 O O . GLN A 1 353 ? 128.259 -112.402 3.747 1.00 57.41 353 GLN A O 1
ATOM 2930 N N . GLU A 1 354 ? 126.285 -111.460 3.285 1.00 56.91 354 GLU A N 1
ATOM 2931 C CA . GLU A 1 354 ? 126.303 -110.495 4.400 1.00 56.91 354 GLU A CA 1
ATOM 2932 C C . GLU A 1 354 ? 125.678 -111.042 5.694 1.00 56.91 354 GLU A C 1
ATOM 2934 O O . GLU A 1 354 ? 126.146 -110.709 6.780 1.00 56.91 354 GLU A O 1
ATOM 2939 N N . ALA A 1 355 ? 124.711 -111.959 5.617 1.00 59.62 355 ALA A N 1
ATOM 2940 C CA . ALA A 1 355 ? 124.168 -112.705 6.757 1.00 59.62 355 ALA A CA 1
ATOM 2941 C C . ALA A 1 355 ? 125.225 -113.629 7.387 1.00 59.62 355 ALA A C 1
ATOM 2943 O O . ALA A 1 355 ? 125.247 -113.820 8.602 1.00 59.62 355 ALA A O 1
ATOM 2944 N N . ALA A 1 356 ? 126.177 -114.116 6.582 1.00 50.12 356 ALA A N 1
ATOM 2945 C CA . ALA A 1 356 ? 127.394 -114.763 7.073 1.00 50.12 356 ALA A CA 1
ATOM 2946 C C . ALA A 1 356 ? 128.306 -113.822 7.901 1.00 50.12 356 ALA A C 1
ATOM 2948 O O . ALA A 1 356 ? 129.222 -114.295 8.575 1.00 50.12 356 ALA A O 1
ATOM 2949 N N . ASN A 1 357 ? 128.063 -112.503 7.877 1.00 55.94 357 ASN A N 1
ATOM 2950 C CA . ASN A 1 357 ? 128.856 -111.486 8.570 1.00 55.94 357 ASN A CA 1
ATOM 2951 C C . ASN A 1 357 ? 128.090 -110.764 9.699 1.00 55.94 357 ASN A C 1
ATOM 2953 O O . ASN A 1 357 ? 128.684 -110.523 10.750 1.00 55.94 357 ASN A O 1
ATOM 2957 N N . THR A 1 358 ? 126.793 -110.461 9.551 1.00 52.81 358 THR A N 1
ATOM 2958 C CA . THR A 1 358 ? 125.978 -109.810 10.605 1.00 52.81 358 THR A CA 1
ATOM 2959 C C . THR A 1 358 ? 125.711 -110.700 11.819 1.00 52.81 358 THR A C 1
ATOM 2961 O O . THR A 1 358 ? 125.454 -110.176 12.902 1.00 52.81 358 THR A O 1
ATOM 2964 N N . LEU A 1 359 ? 125.913 -112.018 11.701 1.00 53.81 359 LEU A N 1
ATOM 2965 C CA . LEU A 1 359 ? 125.977 -112.959 12.829 1.00 53.81 359 LEU A CA 1
ATOM 2966 C C . LEU A 1 359 ? 127.067 -112.638 13.880 1.00 53.81 359 LEU A C 1
ATOM 2968 O O . LEU A 1 359 ? 127.171 -113.361 14.868 1.00 53.81 359 LEU A O 1
ATOM 2972 N N . ARG A 1 360 ? 127.893 -111.593 13.702 1.00 46.34 360 ARG A N 1
ATOM 2973 C CA . ARG A 1 360 ? 129.061 -111.338 14.561 1.00 46.34 360 ARG A CA 1
ATOM 2974 C C . ARG A 1 360 ? 128.903 -110.354 15.743 1.00 46.34 360 ARG A C 1
ATOM 2976 O O . ARG A 1 360 ? 129.704 -110.518 16.656 1.00 46.34 360 ARG A O 1
ATOM 2983 N N . LEU A 1 361 ? 128.014 -109.332 15.776 1.00 44.06 361 LEU A N 1
ATOM 2984 C CA . LEU A 1 361 ? 128.256 -108.162 16.688 1.00 44.06 361 LEU A CA 1
ATOM 2985 C C . LEU A 1 361 ? 127.101 -107.489 17.494 1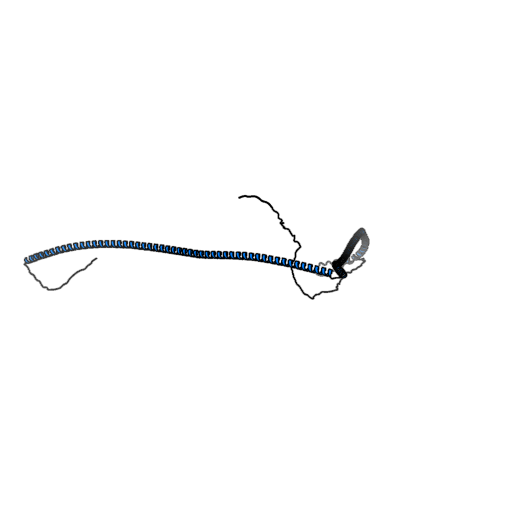.00 44.06 361 LEU A C 1
ATOM 2987 O O . LEU A 1 361 ? 127.311 -107.188 18.666 1.00 44.06 361 LEU A O 1
ATOM 2991 N N . ALA A 1 362 ? 125.924 -107.214 16.920 1.00 50.00 362 ALA A N 1
ATOM 2992 C CA . ALA A 1 362 ? 124.626 -106.894 17.577 1.00 50.00 362 ALA A CA 1
ATOM 2993 C C . ALA A 1 362 ? 124.411 -105.812 18.701 1.00 50.00 362 ALA A C 1
ATOM 2995 O O . ALA A 1 362 ? 123.253 -105.485 18.944 1.00 50.00 362 ALA A O 1
ATOM 2996 N N . LEU A 1 363 ? 125.395 -105.284 19.447 1.00 39.03 363 LEU A N 1
ATOM 2997 C CA . LEU A 1 363 ? 125.213 -105.152 20.921 1.00 39.03 363 LEU A CA 1
ATOM 2998 C C . LEU A 1 363 ? 124.709 -103.864 21.670 1.00 39.03 363 LEU A C 1
ATOM 3000 O O . LEU A 1 363 ? 124.504 -104.029 22.873 1.00 39.03 363 LEU A O 1
ATOM 3004 N N . LYS A 1 364 ? 124.522 -102.630 21.133 1.00 52.56 364 LYS A N 1
ATOM 3005 C CA . LYS A 1 364 ? 124.142 -101.418 21.961 1.00 52.56 364 LYS A CA 1
ATOM 3006 C C . LYS A 1 364 ? 123.401 -100.245 21.241 1.00 52.56 364 LYS A C 1
ATOM 3008 O O . LYS A 1 364 ? 123.524 -100.170 20.027 1.00 52.56 364 LYS A O 1
ATOM 3013 N N . GLU A 1 365 ? 122.765 -99.208 21.860 1.00 51.09 365 GLU A N 1
ATOM 3014 C CA . GLU A 1 365 ? 121.798 -99.031 23.005 1.00 51.09 365 GLU A CA 1
ATOM 3015 C C . GLU A 1 365 ? 121.243 -97.538 23.118 1.00 51.09 365 GLU A C 1
ATOM 3017 O O . GLU A 1 365 ? 121.697 -96.675 22.365 1.00 51.09 365 GLU A O 1
ATOM 3022 N N . ALA A 1 366 ? 120.230 -97.200 23.969 1.00 41.44 366 ALA A N 1
ATOM 3023 C CA . ALA A 1 366 ? 119.366 -95.952 23.941 1.00 41.44 366 ALA A CA 1
ATOM 3024 C C . ALA A 1 366 ? 118.754 -95.506 25.325 1.00 41.44 366 ALA A C 1
ATOM 3026 O O . ALA A 1 366 ? 119.083 -96.211 26.276 1.00 41.44 366 ALA A O 1
ATOM 3027 N N . PRO A 1 367 ? 117.851 -94.483 25.532 1.00 46.44 367 PRO A N 1
ATOM 3028 C CA . PRO A 1 367 ? 117.205 -93.468 24.655 1.00 46.44 367 PRO A CA 1
ATOM 3029 C C . PRO A 1 367 ? 117.244 -91.967 25.160 1.00 46.44 367 PRO A C 1
ATOM 3031 O O . PRO A 1 367 ? 118.300 -91.365 24.996 1.00 46.44 367 PRO A O 1
ATOM 3034 N N . ALA A 1 368 ? 116.138 -91.349 25.661 1.00 43.97 368 ALA A N 1
ATOM 3035 C CA . ALA A 1 368 ? 115.931 -89.926 26.075 1.00 43.97 368 ALA A CA 1
ATOM 3036 C C . ALA A 1 368 ? 114.778 -89.747 27.123 1.00 43.97 368 ALA A C 1
ATOM 3038 O O . ALA A 1 368 ? 114.115 -90.732 27.432 1.00 43.97 368 ALA A O 1
ATOM 3039 N N . GLU A 1 369 ? 114.563 -88.515 27.630 1.00 41.31 369 GLU A N 1
ATOM 3040 C CA . GLU A 1 369 ? 113.462 -88.011 28.504 1.00 41.31 369 GLU A CA 1
ATOM 3041 C C . GLU A 1 369 ? 112.801 -88.993 29.498 1.00 41.31 369 GLU A C 1
ATOM 3043 O O . GLU A 1 369 ? 111.704 -89.516 29.315 1.00 41.31 369 GLU A O 1
ATOM 3048 N N . THR A 1 370 ? 113.468 -89.140 30.639 1.00 35.41 370 THR A N 1
ATOM 3049 C CA . THR A 1 370 ? 112.866 -89.399 31.955 1.00 35.41 370 THR A CA 1
ATOM 3050 C C . THR A 1 370 ? 111.908 -88.247 32.336 1.00 35.41 370 THR A C 1
ATOM 3052 O O . THR A 1 370 ? 112.339 -87.098 32.280 1.00 35.41 370 THR A O 1
ATOM 3055 N N . GLN A 1 371 ? 110.653 -88.445 32.769 1.00 40.28 371 GLN A N 1
ATOM 3056 C CA . GLN A 1 371 ? 109.961 -89.674 33.205 1.00 40.28 371 GLN A CA 1
ATOM 3057 C C . GLN A 1 371 ? 108.471 -89.629 32.796 1.00 40.28 371 GLN A C 1
ATOM 3059 O O . GLN A 1 371 ? 107.857 -88.571 32.858 1.00 40.28 371 GLN A O 1
ATOM 3064 N N . GLU A 1 372 ? 107.822 -90.723 32.398 1.00 31.56 372 GLU A N 1
ATOM 3065 C CA . GLU A 1 372 ? 108.290 -92.111 32.282 1.00 31.56 372 GLU A CA 1
ATOM 3066 C C . GLU A 1 372 ? 107.514 -92.804 31.145 1.00 31.56 372 GLU A C 1
ATOM 3068 O O . GLU A 1 372 ? 106.335 -92.541 30.932 1.00 31.56 372 GLU A O 1
ATOM 3073 N N . ALA A 1 373 ? 108.226 -93.483 30.243 1.00 30.45 373 ALA A N 1
ATOM 3074 C CA . ALA A 1 373 ? 108.312 -94.948 30.195 1.00 30.45 373 ALA A CA 1
ATOM 3075 C C . ALA A 1 373 ? 107.008 -95.637 29.733 1.00 30.45 373 ALA A C 1
ATOM 3077 O O . ALA A 1 373 ? 105.934 -95.422 30.267 1.00 30.45 373 ALA A O 1
ATOM 3078 N N . ASP A 1 374 ? 107.051 -96.503 28.721 1.00 31.36 374 ASP A N 1
ATOM 3079 C CA . ASP A 1 374 ? 107.996 -97.622 28.699 1.00 31.36 374 ASP A CA 1
ATOM 3080 C C . ASP A 1 374 ? 109.078 -97.559 27.592 1.00 31.36 374 ASP A C 1
ATOM 3082 O O . ASP A 1 374 ? 108.762 -97.602 26.393 1.00 31.36 374 ASP A O 1
ATOM 3086 N N . PRO A 1 375 ? 110.382 -97.469 27.936 1.00 45.53 375 PRO A N 1
ATOM 3087 C CA . PRO A 1 375 ? 111.438 -97.287 26.967 1.00 45.53 375 PRO A CA 1
ATOM 3088 C C . PRO A 1 375 ? 112.039 -98.632 26.521 1.00 45.53 375 PRO A C 1
ATOM 3090 O O . PRO A 1 375 ? 113.216 -98.918 26.750 1.00 45.53 375 PRO A O 1
ATOM 3093 N N . VAL A 1 376 ? 111.305 -99.368 25.680 1.00 51.84 376 VAL A N 1
ATOM 3094 C CA . VAL A 1 376 ? 111.896 -100.400 24.799 1.00 51.84 376 VAL A CA 1
ATOM 3095 C C . VAL A 1 376 ? 112.332 -99.878 23.394 1.00 51.84 376 VAL A C 1
ATOM 3097 O O . VAL A 1 376 ? 112.618 -100.697 22.517 1.00 51.84 376 VAL A O 1
ATOM 3100 N N . PRO A 1 377 ? 112.541 -98.561 23.092 1.00 53.19 377 PRO A N 1
ATOM 3101 C CA . PRO A 1 377 ? 113.141 -98.149 21.825 1.00 53.19 377 PRO A CA 1
ATOM 3102 C C . PRO A 1 377 ? 114.674 -98.360 21.797 1.00 53.19 377 PRO A C 1
ATOM 3104 O O . PRO A 1 377 ? 115.380 -97.822 20.952 1.00 53.19 377 PRO A O 1
ATOM 3107 N N . ARG A 1 378 ? 115.194 -99.158 22.736 1.00 46.00 378 ARG A N 1
ATOM 3108 C CA . ARG A 1 378 ? 116.594 -99.566 22.882 1.00 46.00 378 ARG A CA 1
ATOM 3109 C C . ARG A 1 378 ? 116.909 -100.812 22.045 1.00 46.00 378 ARG A C 1
ATOM 3111 O O . ARG A 1 378 ? 117.914 -100.829 21.342 1.00 46.00 378 ARG A O 1
ATOM 3118 N N . TRP A 1 379 ? 115.979 -101.771 21.993 1.00 49.69 379 TRP A N 1
ATOM 3119 C CA . TRP A 1 379 ? 115.952 -102.814 20.955 1.00 49.69 379 TRP A CA 1
ATOM 3120 C C . TRP A 1 379 ? 115.516 -102.258 19.589 1.00 49.69 379 TRP A C 1
ATOM 3122 O O . TRP A 1 379 ? 116.026 -102.684 18.557 1.00 49.69 379 TRP A O 1
ATOM 3132 N N . ARG A 1 380 ? 114.707 -101.188 19.571 1.00 53.31 380 ARG A N 1
ATOM 3133 C CA . ARG A 1 380 ? 114.474 -100.302 18.403 1.00 53.31 380 ARG A CA 1
ATOM 3134 C C . ARG A 1 380 ? 115.698 -99.424 18.052 1.00 53.31 380 ARG A C 1
ATOM 3136 O O . ARG A 1 380 ? 115.555 -98.323 17.540 1.00 53.31 380 ARG A O 1
ATOM 3143 N N . ARG A 1 381 ? 116.909 -99.886 18.373 1.00 56.06 381 ARG A N 1
ATOM 3144 C CA . ARG A 1 381 ? 118.177 -99.290 17.930 1.00 56.06 381 ARG A CA 1
ATOM 3145 C C . ARG A 1 381 ? 119.111 -100.361 17.365 1.00 56.06 381 ARG A C 1
ATOM 3147 O O . ARG A 1 381 ? 119.710 -100.147 16.324 1.00 56.06 381 ARG A O 1
ATOM 3154 N N . THR A 1 382 ? 119.111 -101.569 17.929 1.00 56.66 382 THR A N 1
ATOM 3155 C CA . THR A 1 382 ? 119.755 -102.745 17.313 1.00 56.66 382 THR A CA 1
ATOM 3156 C C . THR A 1 382 ? 118.967 -103.295 16.118 1.00 56.66 382 THR A C 1
ATOM 3158 O O . THR A 1 382 ? 119.570 -103.599 15.094 1.00 56.66 382 THR A O 1
ATOM 3161 N N . LEU A 1 383 ? 117.629 -103.336 16.182 1.00 57.66 383 LEU A N 1
ATOM 3162 C CA . LEU A 1 383 ? 116.779 -103.595 15.006 1.00 57.66 383 LEU A CA 1
ATOM 3163 C C . LEU A 1 383 ? 116.778 -102.421 14.014 1.00 57.66 383 LEU A C 1
ATOM 3165 O O . LEU A 1 383 ? 116.566 -102.639 12.826 1.00 57.66 383 LEU A O 1
ATOM 3169 N N . GLN A 1 384 ? 117.076 -101.201 14.474 1.00 53.94 384 GLN A N 1
ATOM 3170 C CA . GLN A 1 384 ? 117.271 -100.041 13.597 1.00 53.94 384 GLN A CA 1
ATOM 3171 C C . GLN A 1 384 ? 118.573 -100.165 12.785 1.00 53.94 384 GLN A C 1
ATOM 3173 O O . GLN A 1 384 ? 118.584 -99.823 11.617 1.00 53.94 384 GLN A O 1
ATOM 3178 N N . ASN A 1 385 ? 119.634 -100.776 13.323 1.00 52.59 385 ASN A N 1
ATOM 3179 C CA . ASN A 1 385 ? 120.845 -101.067 12.538 1.00 52.59 385 ASN A CA 1
ATOM 3180 C C . ASN A 1 385 ? 120.630 -102.158 11.459 1.00 52.59 385 ASN A C 1
ATOM 3182 O O . ASN A 1 385 ? 121.491 -102.351 10.603 1.00 52.59 385 ASN A O 1
ATOM 3186 N N . LEU A 1 386 ? 119.497 -102.875 11.481 1.00 50.41 386 LEU A N 1
ATOM 3187 C CA . LEU A 1 386 ? 119.035 -103.726 10.373 1.00 50.41 386 LEU A CA 1
ATOM 3188 C C . LEU A 1 386 ? 118.121 -102.982 9.381 1.00 50.41 386 LEU A C 1
ATOM 3190 O O . LEU A 1 386 ? 117.755 -103.561 8.360 1.00 50.41 386 LEU A O 1
ATOM 3194 N N . GLN A 1 387 ? 117.790 -101.713 9.637 1.00 53.78 387 GLN A N 1
ATOM 3195 C CA . GLN A 1 387 ? 117.126 -100.839 8.669 1.00 53.78 387 GLN A CA 1
ATOM 3196 C C . GLN A 1 387 ? 118.086 -100.444 7.534 1.00 53.78 387 GLN A C 1
ATOM 3198 O O . GLN A 1 387 ? 117.704 -100.465 6.367 1.00 53.78 387 GLN A O 1
ATOM 3203 N N . ASP A 1 388 ? 119.352 -100.165 7.854 1.00 48.91 388 ASP A N 1
ATOM 3204 C CA . ASP A 1 388 ? 120.225 -99.396 6.954 1.00 48.91 388 ASP A CA 1
ATOM 3205 C C . ASP A 1 388 ? 120.939 -100.214 5.857 1.00 48.91 388 ASP A C 1
ATOM 3207 O O . ASP A 1 388 ? 121.504 -99.633 4.932 1.00 48.91 388 ASP A O 1
ATOM 3211 N N . LEU A 1 389 ? 120.924 -101.554 5.919 1.00 41.84 389 LEU A N 1
ATOM 3212 C CA . LEU A 1 389 ? 121.574 -102.420 4.912 1.00 41.84 389 LEU A CA 1
ATOM 3213 C C . LEU A 1 389 ? 120.640 -102.920 3.799 1.00 41.84 389 LEU A C 1
ATOM 3215 O O . LEU A 1 389 ? 121.122 -103.373 2.761 1.00 41.84 389 LEU A O 1
ATOM 3219 N N . LEU A 1 390 ? 119.319 -102.891 4.003 1.00 43.09 390 LEU A N 1
ATOM 3220 C CA . LEU A 1 390 ? 118.358 -103.507 3.075 1.00 43.09 390 LEU A CA 1
ATOM 3221 C C . LEU A 1 390 ? 117.499 -102.510 2.288 1.00 43.09 390 LEU A C 1
ATOM 3223 O O . LEU A 1 390 ? 116.784 -102.937 1.379 1.00 43.09 390 LEU A O 1
ATOM 3227 N N . ASP A 1 391 ? 117.638 -101.211 2.555 1.00 47.00 391 ASP A N 1
ATOM 3228 C CA . ASP A 1 391 ? 117.045 -100.140 1.753 1.00 47.00 391 ASP A CA 1
ATOM 3229 C C . ASP A 1 391 ? 118.051 -99.542 0.756 1.00 47.00 391 ASP A C 1
ATOM 3231 O O . ASP A 1 391 ? 119.109 -99.040 1.133 1.00 47.00 391 ASP A O 1
ATOM 3235 N N . PRO A 1 392 ? 117.691 -99.516 -0.537 1.00 42.38 392 PRO A N 1
ATOM 3236 C CA . PRO A 1 392 ? 118.234 -98.530 -1.454 1.00 42.38 392 PRO A CA 1
ATOM 3237 C C . PRO A 1 392 ? 117.116 -97.800 -2.211 1.00 42.38 392 PRO A C 1
ATOM 3239 O O . PRO A 1 392 ? 116.704 -98.217 -3.297 1.00 42.38 392 PRO A O 1
ATOM 3242 N N . GLN A 1 393 ? 116.724 -96.623 -1.714 1.00 42.66 393 GLN A N 1
ATOM 3243 C CA . GLN A 1 393 ? 116.340 -95.543 -2.625 1.00 42.66 393 GLN A CA 1
ATOM 3244 C C . GLN A 1 393 ? 117.603 -95.030 -3.330 1.00 42.66 393 GLN A C 1
ATOM 3246 O O . GLN A 1 393 ? 118.386 -94.292 -2.744 1.00 42.66 393 GLN A O 1
ATOM 3251 N N . THR A 1 394 ? 117.807 -95.395 -4.596 1.00 34.12 394 THR A N 1
ATOM 3252 C CA . THR A 1 394 ? 118.746 -94.714 -5.511 1.00 34.12 394 THR A CA 1
ATOM 3253 C C . THR A 1 394 ? 118.241 -94.820 -6.955 1.00 34.12 394 THR A C 1
ATOM 3255 O O . THR A 1 394 ? 117.610 -95.815 -7.304 1.00 34.12 394 THR A O 1
ATOM 3258 N N . LEU A 1 395 ? 118.573 -93.818 -7.794 1.00 35.34 395 LEU A N 1
ATOM 3259 C CA . LEU A 1 395 ? 118.155 -93.641 -9.208 1.00 35.34 395 LEU A CA 1
ATOM 3260 C C . LEU A 1 395 ? 116.668 -93.214 -9.354 1.00 35.34 395 LEU A C 1
ATOM 3262 O O . LEU A 1 395 ? 115.787 -94.064 -9.386 1.00 35.34 395 LEU A O 1
ATOM 3266 N N . SER A 1 396 ? 116.256 -91.936 -9.372 1.00 32.25 396 SER A N 1
ATOM 3267 C CA . SER A 1 396 ? 116.824 -90.679 -9.918 1.00 32.25 396 SER A CA 1
ATOM 3268 C C . SER A 1 396 ? 116.974 -90.637 -11.450 1.00 32.25 396 SER A C 1
ATOM 3270 O O . SER A 1 396 ? 117.836 -91.338 -11.976 1.00 32.25 396 SER A O 1
ATOM 3272 N N . CYS A 1 397 ? 116.168 -89.813 -12.155 1.00 26.84 397 CYS A N 1
ATOM 3273 C CA . CYS A 1 397 ? 116.613 -88.542 -12.785 1.00 26.84 397 CYS A CA 1
ATOM 3274 C C . CYS A 1 397 ? 115.542 -87.827 -13.665 1.00 26.84 397 CYS A C 1
ATOM 3276 O O . CYS A 1 397 ? 114.772 -88.496 -14.345 1.00 26.84 397 CYS A O 1
ATOM 3278 N N . CYS A 1 398 ? 115.634 -86.482 -13.729 1.00 28.97 398 CYS A N 1
ATOM 3279 C CA . CYS A 1 398 ? 115.199 -85.542 -14.803 1.00 28.97 398 CYS A CA 1
ATOM 3280 C C . CYS A 1 398 ? 113.697 -85.386 -15.193 1.00 28.97 398 CYS A C 1
ATOM 3282 O O . CYS A 1 398 ? 112.945 -86.349 -15.174 1.00 28.97 398 CYS A O 1
ATOM 3284 N N . SER A 1 399 ? 113.189 -84.228 -15.670 1.00 30.17 399 SER A N 1
ATOM 3285 C CA . SER A 1 399 ? 113.588 -82.800 -15.537 1.00 30.17 399 SER A CA 1
ATOM 3286 C C . SER A 1 399 ? 112.528 -81.836 -16.142 1.00 30.17 399 SER A C 1
ATOM 3288 O O . SER A 1 399 ? 112.007 -82.102 -17.218 1.00 30.17 399 SER A O 1
ATOM 3290 N N . ALA A 1 400 ? 112.287 -80.724 -15.432 1.00 31.67 400 ALA A N 1
ATOM 3291 C CA . ALA A 1 400 ? 111.838 -79.353 -15.786 1.00 31.67 400 ALA A CA 1
ATOM 3292 C C . ALA A 1 400 ? 111.557 -78.875 -17.244 1.00 31.67 400 ALA A C 1
ATOM 3294 O O . ALA A 1 400 ? 112.369 -79.119 -18.128 1.00 31.67 400 ALA A O 1
ATOM 3295 N N . ASP A 1 401 ? 110.513 -78.034 -17.423 1.00 29.33 401 ASP A N 1
ATOM 3296 C CA . ASP A 1 401 ? 110.556 -76.550 -17.646 1.00 29.33 401 ASP A CA 1
ATOM 3297 C C . ASP A 1 401 ? 109.113 -75.954 -17.511 1.00 29.33 401 ASP A C 1
ATOM 3299 O O . ASP A 1 401 ? 108.149 -76.686 -17.724 1.00 29.33 401 ASP A O 1
ATOM 3303 N N . ARG A 1 402 ? 108.840 -74.796 -16.862 1.00 33.56 402 ARG A N 1
ATOM 3304 C CA . ARG A 1 402 ? 108.842 -73.366 -17.324 1.00 33.56 402 ARG A CA 1
ATOM 3305 C C . ARG A 1 402 ? 108.068 -73.113 -18.631 1.00 33.56 402 ARG A C 1
ATOM 3307 O O . ARG A 1 402 ? 108.186 -73.906 -19.549 1.00 33.56 402 ARG A O 1
ATOM 3314 N N . GLY A 1 403 ? 107.308 -72.032 -18.844 1.00 29.34 403 GLY A N 1
ATOM 3315 C CA . GLY A 1 403 ? 106.904 -70.801 -18.119 1.00 29.34 403 GLY A CA 1
ATOM 3316 C C . GLY A 1 403 ? 105.921 -70.040 -19.060 1.00 29.34 403 GLY A C 1
ATOM 3317 O O . GLY A 1 403 ? 105.574 -70.596 -20.096 1.00 29.34 403 GLY A O 1
ATOM 3318 N N . SER A 1 404 ? 105.405 -68.821 -18.869 1.00 34.00 404 SER A N 1
ATOM 3319 C CA . SER A 1 404 ? 105.404 -67.835 -17.781 1.00 34.00 404 SER A CA 1
ATOM 3320 C C . SER A 1 404 ? 104.196 -66.890 -17.972 1.00 34.00 404 SER A C 1
ATOM 3322 O O . SER A 1 404 ? 103.652 -66.769 -19.066 1.00 34.00 404 SER A O 1
ATOM 3324 N N . GLU A 1 405 ? 103.828 -66.198 -16.897 1.00 34.41 405 GLU A N 1
ATOM 3325 C CA . GLU A 1 405 ? 102.999 -64.978 -16.818 1.00 34.41 405 GLU A CA 1
ATOM 3326 C C . GLU A 1 405 ? 103.560 -63.791 -17.678 1.00 34.41 405 GLU A C 1
ATOM 3328 O O . GLU A 1 405 ? 104.688 -63.936 -18.161 1.00 34.41 405 GLU A O 1
ATOM 3333 N N . PRO A 1 406 ? 102.871 -62.624 -17.879 1.00 47.06 406 PRO A N 1
ATOM 3334 C CA . PRO A 1 406 ? 102.109 -61.946 -16.826 1.00 47.06 406 PRO A CA 1
ATOM 3335 C C . PRO A 1 406 ? 100.859 -61.102 -17.156 1.00 47.06 406 PRO A C 1
ATOM 3337 O O . PRO A 1 406 ? 100.423 -60.874 -18.281 1.00 47.06 406 PRO A O 1
ATOM 3340 N N . ARG A 1 407 ? 100.314 -60.668 -16.020 1.00 33.06 407 ARG A N 1
ATOM 3341 C CA . ARG A 1 407 ? 99.203 -59.772 -15.705 1.00 33.06 407 ARG A CA 1
ATOM 3342 C C . ARG A 1 407 ? 99.687 -58.306 -15.670 1.00 33.06 407 ARG A C 1
ATOM 3344 O O . ARG A 1 407 ? 100.864 -58.041 -15.878 1.00 33.06 407 ARG A O 1
ATOM 3351 N N . GLU A 1 408 ? 98.783 -57.423 -15.236 1.00 31.03 408 GLU A N 1
ATOM 3352 C CA . GLU A 1 408 ? 99.019 -56.049 -14.741 1.00 31.03 408 GLU A CA 1
ATOM 3353 C C . GLU A 1 408 ? 98.989 -54.927 -15.788 1.00 31.03 408 GLU A C 1
ATOM 3355 O O . GLU A 1 408 ? 99.482 -55.081 -16.894 1.00 31.03 408 GLU A O 1
ATOM 3360 N N . GLN A 1 409 ? 98.490 -53.721 -15.509 1.00 32.91 409 GLN A N 1
ATOM 3361 C CA . GLN A 1 409 ? 97.469 -53.163 -14.600 1.00 32.91 409 GLN A CA 1
ATOM 3362 C C . GLN A 1 409 ? 97.624 -51.630 -14.713 1.00 32.91 409 GLN A C 1
ATOM 3364 O O . GLN A 1 409 ? 98.739 -51.128 -14.832 1.00 32.91 409 GLN A O 1
ATOM 3369 N N . SER A 1 410 ? 96.521 -50.915 -14.480 1.00 29.48 410 SER A N 1
ATOM 3370 C CA . SER A 1 410 ? 96.465 -49.565 -13.885 1.00 29.48 410 SER A CA 1
ATOM 3371 C C . SER A 1 410 ? 96.505 -48.302 -14.771 1.00 29.48 410 SER A C 1
ATOM 3373 O O . SER A 1 410 ? 97.147 -48.238 -15.813 1.00 29.48 410 SER A O 1
ATOM 3375 N N . LEU A 1 411 ? 95.829 -47.284 -14.211 1.00 32.22 411 LEU A N 1
ATOM 3376 C CA . LEU A 1 411 ? 95.929 -45.836 -14.442 1.00 32.22 411 LEU A CA 1
ATOM 3377 C C . LEU A 1 411 ? 95.215 -45.220 -15.666 1.00 32.22 411 LEU A C 1
ATOM 3379 O O . LEU A 1 411 ? 95.816 -44.869 -16.677 1.00 32.22 411 LEU A O 1
ATOM 3383 N N . ASP A 1 412 ? 93.932 -44.902 -15.443 1.00 44.31 412 ASP A N 1
ATOM 3384 C CA . ASP A 1 412 ? 93.387 -43.543 -15.660 1.00 44.31 412 ASP A CA 1
ATOM 3385 C C . ASP A 1 412 ? 94.422 -42.449 -15.280 1.00 44.31 412 ASP A C 1
ATOM 3387 O O . ASP A 1 412 ? 95.120 -42.641 -14.276 1.00 44.31 412 ASP A O 1
ATOM 3391 N N . PRO A 1 413 ? 94.501 -41.277 -15.968 1.00 44.94 413 PRO A N 1
ATOM 3392 C CA . PRO A 1 413 ? 93.375 -40.331 -15.919 1.00 44.94 413 PRO A CA 1
ATOM 3393 C C . PRO A 1 413 ? 93.157 -39.324 -17.083 1.00 44.94 413 PRO A C 1
ATOM 3395 O O . PRO A 1 413 ? 94.072 -38.781 -17.695 1.00 44.94 413 PRO A O 1
ATOM 3398 N N . GLY A 1 414 ? 91.881 -38.962 -17.250 1.00 28.81 414 GLY A N 1
ATOM 3399 C CA . GLY A 1 414 ? 91.330 -37.595 -17.335 1.00 28.81 414 GLY A CA 1
ATOM 3400 C C . GLY A 1 414 ? 92.062 -36.426 -18.027 1.00 28.81 414 GLY A C 1
ATOM 3401 O O . GLY A 1 414 ? 92.998 -35.850 -17.483 1.00 28.81 414 GLY A O 1
ATOM 3402 N N . TRP A 1 415 ? 91.429 -35.905 -19.087 1.00 33.78 415 TRP A N 1
ATOM 3403 C CA . TRP A 1 415 ? 91.253 -34.470 -19.409 1.00 33.78 415 TRP A CA 1
ATOM 3404 C C . TRP A 1 415 ? 90.112 -34.347 -20.461 1.00 33.78 415 TRP A C 1
ATOM 3406 O O . TRP A 1 415 ? 89.870 -35.302 -21.188 1.00 33.78 415 TRP A O 1
ATOM 3416 N N . ALA A 1 416 ? 89.322 -33.272 -20.596 1.00 32.84 416 ALA A N 1
ATOM 3417 C CA . ALA A 1 416 ? 89.290 -31.989 -19.893 1.00 32.84 416 ALA A CA 1
ATOM 3418 C C . ALA A 1 416 ? 87.885 -31.332 -19.891 1.00 32.84 416 ALA A C 1
ATOM 3420 O O . ALA A 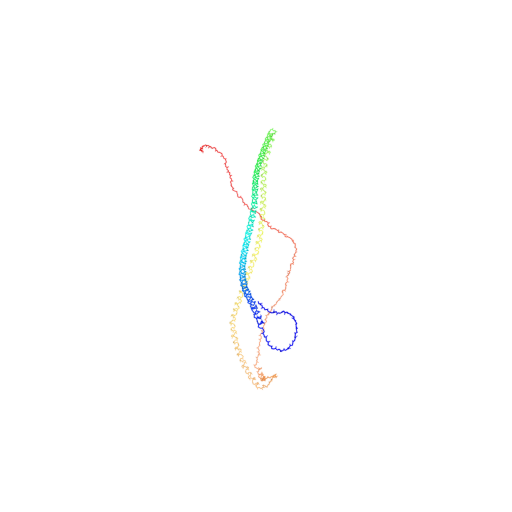1 416 ? 87.124 -31.458 -20.843 1.00 32.84 416 ALA A O 1
ATOM 3421 N N . SER A 1 417 ? 87.674 -30.493 -18.868 1.00 36.16 417 SER A N 1
ATOM 3422 C CA . SER A 1 417 ? 86.844 -29.268 -18.833 1.00 36.16 417 SER A CA 1
ATOM 3423 C C . SER A 1 417 ? 85.298 -29.362 -18.873 1.00 36.16 417 SER A C 1
ATOM 3425 O O . SER A 1 417 ? 84.727 -30.036 -19.715 1.00 36.16 417 SER A O 1
ATOM 3427 N N . ARG A 1 418 ? 84.526 -28.756 -17.942 1.00 34.53 418 ARG A N 1
ATOM 3428 C CA . ARG A 1 418 ? 84.525 -27.370 -17.366 1.00 34.53 418 ARG A CA 1
ATOM 3429 C C . ARG A 1 418 ? 83.940 -26.345 -18.360 1.00 34.53 418 ARG 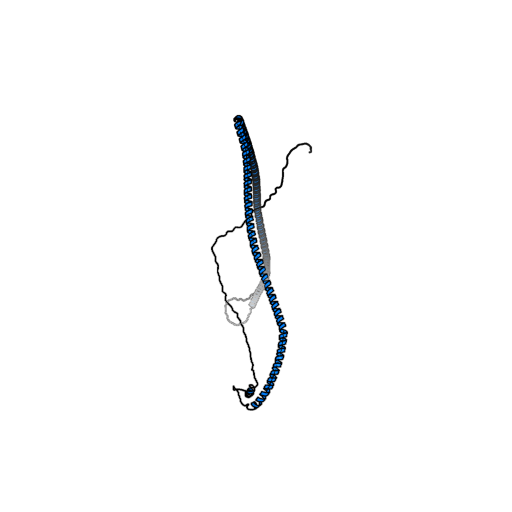A C 1
ATOM 3431 O O . ARG A 1 418 ? 84.439 -26.278 -19.471 1.00 34.53 418 ARG A O 1
ATOM 3438 N N . VAL A 1 419 ? 82.999 -25.444 -18.033 1.00 32.62 419 VAL A N 1
ATOM 3439 C CA . VAL A 1 419 ? 81.955 -25.326 -16.977 1.00 32.62 419 VAL A CA 1
ATOM 3440 C C . VAL A 1 419 ? 81.000 -24.175 -17.412 1.00 32.62 419 VAL A C 1
ATOM 3442 O O . VAL A 1 419 ? 81.278 -23.500 -18.399 1.00 32.62 419 VAL A O 1
ATOM 3445 N N . GLN A 1 420 ? 79.871 -23.960 -16.724 1.00 37.19 420 GLN A N 1
ATOM 3446 C CA . GLN A 1 420 ? 78.966 -22.788 -16.879 1.00 37.19 420 GLN A CA 1
ATOM 3447 C C . GLN A 1 420 ? 79.652 -21.467 -16.347 1.00 37.19 420 GLN A C 1
ATOM 3449 O O . GLN A 1 420 ? 80.858 -21.536 -16.120 1.00 37.19 420 GLN A O 1
ATOM 3454 N N . PRO A 1 421 ? 79.024 -20.282 -16.072 1.00 46.47 421 PRO A N 1
ATOM 3455 C CA . PRO A 1 421 ? 77.602 -19.902 -16.138 1.00 46.47 421 PRO A CA 1
ATOM 3456 C C . PRO A 1 421 ? 77.216 -18.435 -16.533 1.00 46.47 421 PRO A C 1
ATOM 3458 O O . PRO A 1 421 ? 77.975 -17.485 -16.410 1.00 46.47 421 PRO A O 1
ATOM 3461 N N . SER A 1 422 ? 75.923 -18.271 -16.853 1.00 34.75 422 SER A N 1
ATOM 3462 C CA . SER A 1 422 ? 74.974 -17.231 -16.369 1.00 34.75 422 SER A CA 1
ATOM 3463 C C . SER A 1 422 ? 75.109 -15.697 -16.584 1.00 34.75 422 SER A C 1
ATOM 3465 O O . SER A 1 422 ? 76.079 -15.076 -16.170 1.00 34.75 422 SER A O 1
ATOM 3467 N N . ARG A 1 423 ? 73.915 -15.124 -16.875 1.00 35.84 423 ARG A N 1
ATOM 3468 C CA . ARG A 1 423 ? 73.242 -13.916 -16.296 1.00 35.84 423 ARG A CA 1
ATOM 3469 C C . ARG A 1 423 ? 73.359 -12.531 -16.973 1.00 35.84 423 ARG A C 1
ATOM 3471 O O . ARG A 1 423 ? 74.423 -12.091 -17.374 1.00 35.84 423 ARG A O 1
ATOM 3478 N N . GLY A 1 424 ? 72.205 -11.836 -16.973 1.00 28.59 424 GLY A N 1
ATOM 3479 C CA . GLY A 1 424 ? 71.958 -10.460 -17.449 1.00 28.59 424 GLY A CA 1
ATOM 3480 C C . GLY A 1 424 ? 70.695 -10.385 -18.332 1.00 28.59 424 GLY A C 1
ATOM 3481 O O . GLY A 1 424 ? 70.804 -10.544 -19.536 1.00 28.59 424 GLY A O 1
ATOM 3482 N N . SER A 1 425 ? 69.474 -10.434 -17.774 1.00 35.47 425 SER A N 1
ATOM 3483 C CA . SER A 1 425 ? 68.615 -9.257 -17.461 1.00 35.47 425 SER A CA 1
ATOM 3484 C C . SER A 1 425 ? 68.128 -8.488 -18.709 1.00 35.47 425 SER A C 1
ATOM 3486 O O . SER A 1 425 ? 68.955 -8.058 -19.495 1.00 35.47 425 SER A O 1
ATOM 3488 N N . GLY A 1 426 ? 66.840 -8.200 -18.941 1.00 30.83 426 GLY A N 1
ATOM 3489 C CA . GLY A 1 426 ? 65.595 -8.458 -18.197 1.00 30.83 426 GLY A CA 1
ATOM 3490 C C . GLY A 1 426 ? 64.446 -7.567 -18.734 1.00 30.83 426 GLY A C 1
ATOM 3491 O O . GLY A 1 426 ? 64.696 -6.736 -19.599 1.00 30.83 426 GLY A O 1
ATOM 3492 N N . LEU A 1 427 ? 63.233 -7.683 -18.158 1.00 40.25 427 LEU A N 1
ATOM 3493 C CA . LEU A 1 427 ? 62.000 -6.909 -18.474 1.00 40.25 427 LEU A CA 1
ATOM 3494 C C . LEU A 1 427 ? 61.312 -7.271 -19.819 1.00 40.25 427 LEU A C 1
ATOM 3496 O O . LEU A 1 427 ? 61.975 -7.487 -20.822 1.00 40.25 427 LEU A O 1
ATOM 3500 N N . GLY A 1 428 ? 59.979 -7.351 -19.926 1.00 30.77 428 GLY A N 1
ATOM 3501 C CA . GLY A 1 428 ? 58.921 -7.218 -18.914 1.00 30.77 428 GLY A CA 1
ATOM 3502 C C . GLY A 1 428 ? 57.548 -7.659 -19.464 1.00 30.77 428 GLY A C 1
ATOM 3503 O O . GLY A 1 428 ? 57.349 -7.709 -20.674 1.00 30.77 428 GLY A O 1
ATOM 3504 N N . ALA A 1 429 ? 56.609 -8.018 -18.582 1.00 34.09 429 ALA A N 1
ATOM 3505 C CA . ALA A 1 429 ? 55.319 -8.624 -18.945 1.00 34.09 429 ALA A CA 1
ATOM 3506 C C . ALA A 1 429 ? 54.164 -7.615 -19.140 1.00 34.09 429 ALA A C 1
ATOM 3508 O O . ALA A 1 429 ? 54.184 -6.542 -18.537 1.00 34.09 429 ALA A O 1
ATOM 3509 N N . LYS A 1 430 ? 53.137 -8.024 -19.912 1.00 37.41 430 LYS A N 1
ATOM 3510 C CA . LYS A 1 430 ? 51.676 -7.722 -19.826 1.00 37.41 430 LYS A CA 1
ATOM 3511 C C . LYS A 1 430 ? 50.995 -8.401 -21.040 1.00 37.41 430 LYS A C 1
ATOM 3513 O O . LYS A 1 430 ? 51.497 -8.231 -22.140 1.00 37.41 430 LYS A O 1
ATOM 3518 N N . ALA A 1 431 ? 49.991 -9.285 -20.978 1.00 34.88 431 ALA A N 1
ATOM 3519 C CA . ALA A 1 431 ? 48.784 -9.447 -20.147 1.00 34.88 431 ALA A CA 1
ATOM 3520 C C . ALA A 1 431 ? 47.532 -8.678 -20.642 1.00 34.88 431 ALA A C 1
ATOM 3522 O O . ALA A 1 431 ? 47.236 -7.598 -20.143 1.00 34.88 431 ALA A O 1
ATOM 3523 N N . SER A 1 432 ? 46.783 -9.299 -21.567 1.00 37.72 432 SER A N 1
ATOM 3524 C CA . SER A 1 432 ? 45.316 -9.221 -21.803 1.00 37.72 432 SER A CA 1
ATOM 3525 C C . SER A 1 432 ? 45.001 -10.191 -22.971 1.00 37.72 432 SER A C 1
ATOM 3527 O O . SER A 1 432 ? 45.745 -10.195 -23.944 1.00 37.72 432 SER A O 1
ATOM 3529 N N . LEU A 1 433 ? 44.107 -11.192 -22.959 1.00 35.44 433 LEU A N 1
ATOM 3530 C CA . LEU A 1 433 ? 42.738 -11.425 -22.454 1.00 35.44 433 LEU A CA 1
ATOM 3531 C C . LEU A 1 433 ? 41.612 -10.662 -23.183 1.00 35.44 433 LEU A C 1
ATOM 3533 O O . LEU A 1 433 ? 41.394 -9.485 -22.921 1.00 35.44 433 LEU A O 1
ATOM 3537 N N . CYS A 1 434 ? 40.817 -11.438 -23.946 1.00 33.81 434 CYS A N 1
ATOM 3538 C CA . CYS A 1 434 ? 39.463 -11.152 -24.467 1.00 33.81 434 CYS A CA 1
ATOM 3539 C C . CYS A 1 434 ? 39.365 -10.057 -25.567 1.00 33.81 434 CYS A C 1
ATOM 3541 O O . CYS A 1 434 ? 40.219 -9.189 -25.652 1.00 33.81 434 CYS A O 1
ATOM 3543 N N . ARG A 1 435 ? 38.361 -10.034 -26.464 1.00 35.66 435 ARG A N 1
ATOM 3544 C CA . ARG A 1 435 ? 37.093 -10.797 -26.581 1.00 35.66 435 ARG A CA 1
ATOM 3545 C C . ARG A 1 435 ? 36.679 -10.954 -28.070 1.00 35.66 435 ARG A C 1
ATOM 3547 O O . ARG A 1 435 ? 37.283 -10.348 -28.944 1.00 35.66 435 ARG A O 1
ATOM 3554 N N . ALA A 1 436 ? 35.661 -11.776 -28.340 1.00 36.75 436 ALA A N 1
ATOM 3555 C CA . ALA A 1 436 ? 35.165 -12.153 -29.672 1.00 36.75 436 ALA A CA 1
ATOM 3556 C C . ALA A 1 436 ? 34.335 -11.089 -30.435 1.00 36.75 436 ALA A C 1
ATOM 3558 O O . ALA A 1 436 ? 33.743 -10.199 -29.830 1.00 36.75 436 ALA A O 1
ATOM 3559 N N . GLY A 1 437 ? 34.216 -11.298 -31.755 1.00 32.16 437 GLY A N 1
ATOM 3560 C CA . GLY A 1 437 ? 33.287 -10.663 -32.708 1.00 32.16 437 GLY A CA 1
ATOM 3561 C C . GLY A 1 437 ? 33.775 -10.898 -34.155 1.00 32.16 437 GLY A C 1
ATOM 3562 O O . GLY A 1 437 ? 34.981 -10.889 -34.368 1.00 32.16 437 GLY A O 1
ATOM 3563 N N . ALA A 1 438 ? 32.951 -11.147 -35.180 1.00 36.94 438 ALA A N 1
ATOM 3564 C CA . ALA A 1 438 ? 31.498 -11.350 -35.234 1.00 36.94 438 ALA A CA 1
ATOM 3565 C C . ALA A 1 438 ? 31.092 -12.173 -36.493 1.00 36.94 438 ALA A C 1
ATOM 3567 O O . ALA A 1 438 ? 31.943 -12.531 -37.303 1.00 36.94 438 ALA A O 1
ATOM 3568 N N . ALA A 1 439 ? 29.789 -12.471 -36.607 1.00 36.00 439 ALA A N 1
ATOM 3569 C CA . ALA A 1 439 ? 29.072 -13.193 -37.675 1.00 36.00 439 ALA A CA 1
ATOM 3570 C C . ALA A 1 439 ? 29.579 -12.945 -39.121 1.00 36.00 439 ALA A C 1
ATOM 3572 O O . ALA A 1 439 ? 29.950 -11.830 -39.468 1.00 36.00 439 ALA A O 1
ATOM 3573 N N . SER A 1 440 ? 29.669 -13.947 -40.006 1.00 35.38 440 SER A N 1
ATOM 3574 C CA . SER A 1 440 ? 28.602 -14.822 -40.549 1.00 35.38 440 SER A CA 1
ATOM 3575 C C . SER A 1 440 ? 27.499 -14.070 -41.302 1.00 35.38 440 SER A C 1
ATOM 3577 O O . SER A 1 440 ? 26.599 -13.478 -40.715 1.00 35.38 440 SER A O 1
ATOM 3579 N N . CYS A 1 441 ? 27.554 -14.159 -42.631 1.00 36.91 441 CYS A N 1
ATOM 3580 C CA . CYS A 1 441 ? 26.548 -13.647 -43.555 1.00 36.91 441 CYS A CA 1
ATOM 3581 C C . CYS A 1 441 ? 25.275 -14.508 -43.528 1.00 36.91 441 CYS A C 1
ATOM 3583 O O . CYS A 1 441 ? 25.388 -15.727 -43.643 1.00 36.91 441 CYS A O 1
ATOM 3585 N N . SER A 1 442 ? 24.091 -13.885 -43.472 1.00 37.81 442 SER A N 1
ATOM 3586 C CA . SER A 1 442 ? 22.857 -14.288 -44.184 1.00 37.81 442 SER A CA 1
ATOM 3587 C C . SER A 1 442 ? 21.656 -13.485 -43.681 1.00 37.81 442 SER A C 1
ATOM 3589 O O . SER A 1 442 ? 21.306 -13.571 -42.507 1.00 37.81 442 SER A O 1
ATOM 3591 N N . SER A 1 443 ? 20.953 -12.801 -44.582 1.00 35.62 443 SER A N 1
ATOM 3592 C CA . SER A 1 443 ? 19.552 -12.425 -44.376 1.00 35.62 443 SER A CA 1
ATOM 3593 C C . SER A 1 443 ? 18.767 -12.643 -45.668 1.00 35.62 443 SER A C 1
ATOM 3595 O O . SER A 1 443 ? 18.982 -11.992 -46.688 1.00 35.62 443 SER A O 1
ATOM 3597 N N . LEU A 1 444 ? 17.867 -13.623 -45.613 1.00 37.28 444 LEU A N 1
ATOM 3598 C CA . LEU A 1 444 ? 16.847 -13.880 -46.625 1.00 37.28 444 LEU A CA 1
ATOM 3599 C C . LEU A 1 444 ? 15.734 -12.829 -46.497 1.00 37.28 444 LEU A C 1
ATOM 3601 O O . LEU A 1 444 ? 15.397 -12.423 -45.386 1.00 37.28 444 LEU A O 1
ATOM 3605 N N . VAL A 1 445 ? 15.129 -12.442 -47.620 1.00 46.28 445 VAL A N 1
ATOM 3606 C CA . VAL A 1 445 ? 13.962 -11.546 -47.669 1.00 46.28 445 VAL A CA 1
ATOM 3607 C C . VAL A 1 445 ? 12.744 -12.319 -48.183 1.00 46.28 445 VAL A C 1
ATOM 3609 O O . VAL A 1 445 ? 12.834 -12.921 -49.254 1.00 46.28 445 VAL A O 1
ATOM 3612 N N . PRO A 1 446 ? 11.594 -12.260 -47.489 1.00 48.25 446 PRO A N 1
ATOM 3613 C CA . PRO A 1 446 ? 10.301 -12.624 -48.058 1.00 48.25 446 PRO A CA 1
ATOM 3614 C C . PRO A 1 446 ? 9.315 -11.436 -48.142 1.00 48.25 446 PRO A C 1
ATOM 3616 O O . PRO A 1 446 ? 9.119 -10.713 -47.173 1.00 48.25 446 PRO A O 1
ATOM 3619 N N . LEU A 1 447 ? 8.711 -11.278 -49.333 1.00 40.62 447 LEU A N 1
ATOM 3620 C CA . LEU A 1 447 ? 7.272 -11.081 -49.650 1.00 40.62 447 LEU A CA 1
ATOM 3621 C C . LEU A 1 447 ? 6.343 -10.562 -48.518 1.00 40.62 447 LEU A C 1
ATOM 3623 O O . LEU A 1 447 ? 6.377 -11.082 -47.412 1.00 40.62 447 LEU A O 1
ATOM 3627 N N . HIS A 1 448 ? 5.379 -9.648 -48.689 1.00 38.09 448 HIS A N 1
ATOM 3628 C CA . HIS A 1 448 ? 4.485 -9.218 -49.792 1.00 38.09 448 HIS A CA 1
ATOM 3629 C C . HIS A 1 448 ? 4.091 -7.725 -49.509 1.00 38.09 448 HIS A C 1
ATOM 3631 O O . HIS A 1 448 ? 4.516 -7.189 -48.495 1.00 38.09 448 HIS A O 1
ATOM 3637 N N . ARG A 1 449 ? 3.289 -6.943 -50.256 1.00 38.28 449 ARG A N 1
ATOM 3638 C CA . ARG A 1 449 ? 2.100 -7.190 -51.100 1.00 38.28 449 ARG A CA 1
ATOM 3639 C C . ARG A 1 449 ? 1.811 -5.906 -51.906 1.00 38.28 449 ARG A C 1
ATOM 3641 O O . ARG A 1 449 ? 1.911 -4.824 -51.339 1.00 38.28 449 ARG A O 1
ATOM 3648 N N . SER A 1 450 ? 1.374 -6.002 -53.159 1.00 32.97 450 SER A N 1
ATOM 3649 C CA . SER A 1 450 ? 0.775 -4.880 -53.903 1.00 32.97 450 SER A CA 1
ATOM 3650 C C . SER A 1 450 ? -0.653 -5.244 -54.313 1.00 32.97 450 SER A C 1
ATOM 3652 O O . SER A 1 450 ? -0.930 -6.395 -54.651 1.00 32.97 450 SER A O 1
ATOM 3654 N N . VAL A 1 451 ? -1.575 -4.281 -54.236 1.00 38.28 451 VAL A N 1
ATOM 3655 C CA . VAL A 1 451 ? -2.984 -4.450 -54.625 1.00 38.28 451 VAL A CA 1
ATOM 3656 C C . VAL A 1 451 ? -3.305 -3.438 -55.717 1.00 38.28 451 VAL A C 1
ATOM 3658 O O . VAL A 1 451 ? -3.005 -2.255 -55.584 1.00 38.28 451 VAL A O 1
ATOM 3661 N N . LEU A 1 452 ? -3.890 -3.928 -56.808 1.00 39.88 452 LEU A N 1
ATOM 3662 C CA . LEU A 1 452 ? -4.324 -3.127 -57.948 1.00 39.88 452 LEU A CA 1
ATOM 3663 C C . LEU A 1 452 ? -5.662 -2.438 -57.650 1.00 39.88 452 LEU A C 1
ATOM 3665 O O . LEU A 1 452 ? -6.609 -3.077 -57.194 1.00 39.88 452 LEU A O 1
ATOM 3669 N N . HIS A 1 453 ? -5.760 -1.159 -58.002 1.00 38.16 453 HIS A N 1
ATOM 3670 C CA . HIS A 1 453 ? -7.028 -0.461 -58.205 1.00 38.16 453 HIS A CA 1
ATOM 3671 C C . HIS A 1 453 ? -7.210 -0.186 -59.696 1.00 38.16 453 HIS A C 1
ATOM 3673 O O . HIS A 1 453 ? -6.338 0.435 -60.299 1.00 38.16 453 HIS A O 1
ATOM 3679 N N . HIS A 1 454 ? -8.352 -0.586 -60.258 1.00 43.81 454 HIS A N 1
ATOM 3680 C CA . HIS A 1 454 ? -8.975 0.029 -61.435 1.00 43.81 454 HIS A CA 1
ATOM 3681 C C . HIS A 1 454 ? -10.498 -0.172 -61.358 1.00 43.81 454 HIS A C 1
ATOM 3683 O O . HIS A 1 454 ? -10.969 -1.212 -60.899 1.00 43.81 454 HIS A O 1
ATOM 3689 N N . HIS A 1 455 ? -11.256 0.849 -61.759 1.00 42.06 455 HIS A N 1
ATOM 3690 C CA . HIS A 1 455 ? -12.723 0.868 -61.750 1.00 42.06 455 HIS A CA 1
ATOM 3691 C C . HIS A 1 455 ? -13.331 0.122 -62.947 1.00 42.06 455 HIS A C 1
ATOM 3693 O O . HIS A 1 455 ? -12.765 0.161 -64.036 1.00 42.06 455 HIS A O 1
ATOM 3699 N N . HIS A 1 456 ? -14.565 -0.375 -62.787 1.00 38.59 456 HIS A N 1
ATOM 3700 C CA . HIS A 1 456 ? -15.675 0.086 -63.633 1.00 38.59 456 HIS A CA 1
ATOM 3701 C C . HIS A 1 456 ? -17.063 -0.149 -62.997 1.00 38.59 456 HIS A C 1
ATOM 3703 O O . HIS A 1 456 ? -17.253 -1.058 -62.194 1.00 38.59 456 HIS A O 1
ATOM 3709 N N . HIS A 1 457 ? -17.995 0.727 -63.385 1.00 39.22 457 HIS A N 1
ATOM 3710 C CA . HIS A 1 457 ? -19.467 0.633 -63.333 1.00 39.22 457 HIS A CA 1
ATOM 3711 C C . HIS A 1 457 ? -20.017 -0.734 -63.855 1.00 39.22 457 HIS A C 1
ATOM 3713 O O . HIS A 1 457 ? -19.283 -1.452 -64.526 1.00 39.22 457 HIS A O 1
ATOM 3719 N N . ASP A 1 458 ? -21.274 -1.167 -63.649 1.00 38.62 458 ASP A N 1
ATOM 3720 C CA . ASP A 1 458 ? -22.523 -0.420 -63.390 1.00 38.62 458 ASP A CA 1
ATOM 3721 C C . ASP A 1 458 ? -23.691 -1.315 -62.875 1.00 38.62 458 ASP A C 1
ATOM 3723 O O . ASP A 1 458 ? -23.559 -2.534 -62.825 1.00 38.62 458 ASP A O 1
ATOM 3727 N N . SER A 1 459 ? -24.876 -0.706 -62.682 1.00 35.78 459 SER A N 1
ATOM 3728 C CA . SER A 1 459 ? -26.241 -1.311 -62.716 1.00 35.78 459 SER A CA 1
ATOM 3729 C C . SER A 1 459 ? -26.871 -1.978 -61.469 1.00 35.78 459 SER A C 1
ATOM 3731 O O . SER A 1 459 ? -26.759 -3.177 -61.252 1.00 35.78 459 SER A O 1
ATOM 3733 N N . SER A 1 460 ? -27.720 -1.182 -60.800 1.00 42.03 460 SER A N 1
ATOM 3734 C CA . SER A 1 460 ? -29.192 -1.360 -60.679 1.00 42.03 460 SER A CA 1
ATOM 3735 C C . SER A 1 460 ? -29.850 -2.576 -59.986 1.00 42.03 460 SER A C 1
ATOM 3737 O O . SER A 1 460 ? -29.624 -3.723 -60.349 1.00 42.03 460 SER A O 1
ATOM 3739 N N . SER A 1 461 ? -30.895 -2.253 -59.195 1.00 38.75 461 SER A N 1
ATOM 3740 C CA . SER A 1 461 ? -31.924 -3.149 -58.606 1.00 38.75 461 SER A CA 1
ATOM 3741 C C . SER A 1 461 ? -31.439 -4.027 -57.424 1.00 38.75 461 SER A C 1
ATOM 3743 O O . SER A 1 461 ? -30.292 -4.442 -57.402 1.00 38.75 461 SER A O 1
ATOM 3745 N N . GLU A 1 462 ? -32.210 -4.322 -56.365 1.00 47.72 462 GLU A N 1
ATOM 3746 C CA . GLU A 1 462 ? -33.667 -4.237 -56.139 1.00 47.72 462 GLU A CA 1
ATOM 3747 C C . GLU A 1 462 ? -34.062 -3.674 -54.745 1.00 47.72 462 GLU A C 1
ATOM 3749 O O . GLU A 1 462 ? -33.235 -3.303 -53.917 1.00 47.72 462 GLU A O 1
ATOM 3754 N N . ARG A 1 463 ? -35.380 -3.601 -54.516 1.00 54.78 463 ARG A N 1
ATOM 3755 C CA . ARG A 1 463 ? -36.083 -3.219 -53.276 1.00 54.78 463 ARG A CA 1
ATOM 3756 C C . ARG A 1 463 ? -35.889 -4.278 -52.174 1.00 54.78 463 ARG A C 1
ATOM 3758 O O . ARG A 1 463 ? -35.709 -5.440 -52.508 1.00 54.78 463 ARG A O 1
ATOM 3765 N N . TYR A 1 464 ? -36.107 -3.927 -50.903 1.00 46.75 464 TYR A N 1
ATOM 3766 C CA . TYR A 1 464 ? -37.337 -4.275 -50.156 1.00 46.75 464 TYR A CA 1
ATOM 3767 C C . TYR A 1 464 ? -37.290 -3.748 -48.704 1.00 46.75 464 TYR A C 1
ATOM 3769 O O . TYR A 1 464 ? -36.282 -3.923 -48.035 1.00 46.75 464 TYR A O 1
ATOM 3777 N N . GLN A 1 465 ? -38.412 -3.131 -48.296 1.00 52.00 465 GLN A N 1
ATOM 3778 C CA . GLN A 1 465 ? -38.926 -2.843 -46.935 1.00 52.00 465 GLN A CA 1
ATOM 3779 C C . GLN A 1 465 ? -37.941 -2.480 -45.809 1.00 52.00 465 GLN A C 1
ATOM 3781 O O . GLN A 1 465 ? -37.352 -3.396 -45.201 1.00 52.00 465 GLN A O 1
#

InterPro domains:
  IPR038844 Cilia- and flagella-associated protein 157 [PTHR31954] (1-446)

Foldseek 3Di:
DDDDDDDDDDDDDDDDDDDDDDDDDDDDCVVVVVVVVVVVVVVVVVVVVVVVVVVVVVVVVVVVVVVVVVVVVVVVVVVVVVVVVVVVVVVVVVVVVVVVVVVVVVVVVVVVVVVVVVVVVVVVVVVVVVVVVVVVVVVVVVVVVVVVVVVVVVVVVVVVVVVVVVVVVVVVVVVVVVVVVVVVVVVVVVVVVVVVVVVVVVVVVVVCLVPPDDPVVNVVVVVVVVVVVVVVVVVVVVVVVVVVVVVVVVVVVVVVVVVVVVVVVVVVVVVVVVVVVVVVVVVVVVVVVVVVVVVVVVVVVVVVVVVVVVVVVVVVVCVVVVVVVVVVVVVVVVVVVVVVVVVVVVVVVVVVVCVVPVVPDQDWFDDDDDPDDDPPCGVVVSVVVVVPPPDDPDDDDDDDDDDDDDDDDDDDDDDDDDDDDDDDDDDDDDDDDDDDDDDDDDDDDDDDDDDDDDDDDDDDDDDDD

Secondary structure (DSSP, 8-state):
----------------------------HHHHHHHHHHHHHHHHHHHHHHHHHHHHHHHHHHHHHHHHHHHHHHHHHHHHHHHHHHHHHHHHHHHHHHHHHHHHHHHHHHHHHHHHHHHHHHHHHHHHHHHHHHHHHHHHHHHHHHHHHHHHHHHHHHHHHHHHHHHHHHHHHHHHHHHHHHHHHHHHHHHHHHHHHHHHHHHHHHHHHHHHS-HHHHHHHHHHHHHHHHHHHHHHHHHHHHHHHHHHHHHHHHHHHHHHHHHHHHHHHHHHHHHHHHHHHHHHHHHHHHHHHHHHHHHHHHHHHHHHHHHHHHHHHHHHHHHHHHHHHHHHHHHHHHHHHHHHHHHHHHHHHHHHHHTT----------S-----TTHHHHTGGGTTTT---------------------------------------------------------------------------

Organism: Fundulus heteroclitus (NCBI:txid8078)

pLDDT: mean 75.86, std 25.18, range [26.84, 98.62]